Protein AF-0000000070192521 (afdb_homodimer)

InterPro domains:
  IPR001345 Phosphoglycerate/bisphosphoglycerate mutase, active site [PS00175] (20-29)
  IPR005952 Phosphoglycerate mutase 1 [PTHR11931] (14-232)
  IPR005952 Phosphoglycerate mutase 1 [TIGR01258] (17-239)
  IPR013078 Histidine phosphatase superfamily, clade-1 [PF00300] (18-141)
  IPR013078 Histidine phosphatase superfamily, clade-1 [SM00855] (17-199)
  IPR013078 Histidine phosphatase superfamily, clade-1 [cd07067] (17-239)
  IPR029033 Histidine phosphatase superfamily [G3DSA:3.40.50.1240] (15-238)
  IPR029033 Histidine phosphatase superfamily [SSF53254] (16-231)

Sequence (480 aa):
MADISDQCPVATHPRYTLVLVRHGESEYNRENRVTGWADADLTDRGAEQARCVGQILKKNGLMFDLAFTSFLKRAIKTLYWIQDELDLHWIPVHKHWRVNERHQGAYEGNEMNSTNKHKKEAWTFEYCPPELEESDDRWRRLVDDPKYKMLSPSVLPKAESSKMALERFLHYWHSNIVPEIKAGKKVIIVAHSNTMKNFHKFLRKLKEQDVSDLRKIEQGKPLLYELDHNFDTIGWRYLEMADISDQCPVATHPRYTLVLVRHGESEYNRENRVTGWADADLTDRGAEQARCVGQILKKNGLMFDLAFTSFLKRAIKTLYWIQDELDLHWIPVHKHWRVNERHQGAYEGNEMNSTNKHKKEAWTFEYCPPELEESDDRWRRLVDDPKYKMLSPSVLPKAESSKMALERFLHYWHSNIVPEIKAGKKVIIVAHSNTMKNFHKFLRKLKEQDVSDLRKIEQGKPLLYELDHNFDTIGWRYLE

Solvent-accessible surface area (backbone atoms only — not comparable to full-atom values): 25212 Å² total; per-residue (Å²): 134,80,78,77,71,76,74,70,76,76,79,77,65,66,66,40,60,40,37,43,31,36,29,28,45,26,49,35,60,76,68,42,28,33,44,39,68,56,71,44,46,57,34,72,68,8,47,50,27,17,34,50,31,12,46,35,38,45,74,67,69,59,74,66,56,36,36,40,27,16,51,38,49,23,20,43,52,22,46,50,37,21,24,58,59,57,71,45,72,53,44,54,60,48,60,36,68,50,44,38,40,39,33,37,25,60,48,41,66,37,45,58,78,66,50,67,72,71,50,74,55,69,74,36,55,76,33,54,47,58,56,48,47,81,84,32,68,70,43,49,51,53,68,66,29,76,90,45,57,85,50,55,72,86,72,54,74,42,36,30,14,55,49,55,37,41,50,46,27,48,50,45,39,61,72,57,47,47,57,44,45,75,71,67,42,32,43,38,38,27,27,31,49,67,42,47,44,53,46,49,33,57,47,62,67,50,54,88,80,50,77,50,96,59,86,63,62,47,62,46,44,36,33,41,36,27,17,35,94,83,58,44,59,78,40,72,44,74,58,114,132,81,80,75,71,77,72,69,75,76,79,79,65,64,65,40,62,43,35,43,31,37,27,26,45,25,49,35,60,76,67,44,27,33,45,39,69,56,70,44,46,56,34,73,67,10,47,50,29,17,34,48,31,13,45,35,39,45,74,68,68,58,74,66,56,35,36,37,27,17,51,38,48,23,20,44,54,20,46,49,37,22,23,57,59,57,71,45,72,53,44,53,59,49,59,35,70,50,44,38,39,38,33,36,24,61,48,41,65,35,46,58,78,66,48,68,69,72,49,76,56,70,74,36,56,75,32,52,48,58,58,46,46,81,85,33,66,70,44,48,51,53,68,67,30,77,90,45,58,87,50,53,74,87,70,56,75,41,36,29,15,53,51,55,38,42,51,47,28,48,51,45,40,62,72,58,48,47,58,44,43,75,71,67,42,34,43,36,37,27,28,32,49,67,42,46,43,52,45,50,34,58,48,63,67,47,54,87,83,60,52,77,87,63,84,64,62,48,62,46,45,36,33,42,34,26,17,35,93,85,60,41,59,78,44,71,44,75,59,114

Secondary structure (DSSP, 8-state):
---------------EEEEEEE---BHHHHTTB--TT--PPBPHHHHHHHHHHHHHHHHTT---SEEEE-SSHHHHHHHHHHHHHHT-TTS-EEE-GGGSPPP-GGGTTSBTTTS-TT-GGGGSSS--PPPPPTT-HHHHHHHH-GGGTTS-TTTS-S---HHHHHHHHHHHIIIIIHHHHHTT--EEEEE-HHHHHHHHHHHHT--TTS--S-SSPPTT--EEEEE-TT--EEEEEE--/---------------EEEEEEE---BHHHHTTB--TT--PPBPHHHHHHHHHHHHHHHHTT---SEEEE-SSHHHHHHHHHHHHHHT-TTS-EEE-GGGSPPP-GGGTTSBTTTS-TT-GGGGSSS--PPPPPTT-HHHHHHHH-GGGTTS-TTTS-S---HHHHHHHHHHHIIIIIHHHHHTT--EEEEE-HHHHHHHHHHHHT--TT--SS-SSPPTT--EEEEE-TT--EEEEEE--

pLDDT: mean 89.25, std 16.74, range [21.59, 98.94]

Structure (mmCIF, N/CA/C/O backbone):
data_AF-0000000070192521-model_v1
#
loop_
_entity.id
_entity.type
_entity.pdbx_description
1 polymer 'Phosphoglycerate mutase'
#
loop_
_atom_site.group_PDB
_atom_site.id
_atom_site.type_symbol
_atom_site.label_atom_id
_atom_site.label_alt_id
_atom_site.label_comp_id
_atom_site.label_asym_id
_atom_site.label_entity_id
_atom_site.label_seq_id
_atom_site.pdbx_PDB_ins_code
_atom_site.Cartn_x
_atom_site.Cartn_y
_atom_site.Cartn_z
_atom_site.occupancy
_atom_site.B_iso_or_equiv
_atom_site.auth_seq_id
_atom_site.auth_comp_id
_atom_site.auth_asym_id
_atom_site.auth_atom_id
_atom_site.pdbx_PDB_model_num
ATOM 1 N N . MET A 1 1 ? -54.844 36.125 5.219 1 21.59 1 MET A N 1
ATOM 2 C CA . MET A 1 1 ? -53.75 35.719 6.09 1 21.59 1 MET A CA 1
ATOM 3 C C . MET A 1 1 ? -53.125 34.406 5.598 1 21.59 1 MET A C 1
ATOM 5 O O . MET A 1 1 ? -53.719 33.344 5.703 1 21.59 1 MET A O 1
ATOM 9 N N . ALA A 1 2 ? -52.469 34.438 4.422 1 29.83 2 ALA A N 1
ATOM 10 C CA . ALA A 1 2 ? -51.938 33.312 3.633 1 29.83 2 ALA A CA 1
ATOM 11 C C . ALA A 1 2 ? -51 32.469 4.457 1 29.83 2 ALA A C 1
ATOM 13 O O . ALA A 1 2 ? -50.188 33 5.238 1 29.83 2 ALA A O 1
ATOM 14 N N . ASP A 1 3 ? -51.375 31.219 4.875 1 29.11 3 ASP A N 1
ATOM 15 C CA . ASP A 1 3 ? -50.656 30.172 5.617 1 29.11 3 ASP A CA 1
ATOM 16 C C . ASP A 1 3 ? -49.25 29.969 5.059 1 29.11 3 ASP A C 1
ATOM 18 O O . ASP A 1 3 ? -49.094 29.625 3.885 1 29.11 3 ASP A O 1
ATOM 22 N N . ILE A 1 4 ? -48.281 30.797 5.348 1 32.78 4 ILE A N 1
ATOM 23 C CA . ILE A 1 4 ? -46.875 30.672 4.922 1 32.78 4 ILE A CA 1
ATOM 24 C C . ILE A 1 4 ? -46.344 29.297 5.316 1 32.78 4 ILE A C 1
ATOM 26 O O . ILE A 1 4 ? -46.125 29.031 6.5 1 32.78 4 ILE A O 1
ATOM 30 N N . SER A 1 5 ? -46.969 28.219 4.832 1 33.22 5 SER A N 1
ATOM 31 C CA . SER A 1 5 ? -46.438 26.875 5.008 1 33.22 5 SER A CA 1
ATOM 32 C C . SER A 1 5 ? -44.938 26.875 4.93 1 33.22 5 SER A C 1
ATOM 34 O O . SER A 1 5 ? -44.344 27.391 3.971 1 33.22 5 SER A O 1
ATOM 36 N N . ASP A 1 6 ? -44.25 27.062 6.023 1 31.72 6 ASP A N 1
ATOM 37 C CA . ASP A 1 6 ? -42.812 26.984 6.281 1 31.72 6 ASP A CA 1
ATOM 38 C C . ASP A 1 6 ? -42.188 25.844 5.484 1 31.72 6 ASP A C 1
ATOM 40 O O . ASP A 1 6 ? -42.594 24.688 5.629 1 31.72 6 ASP A O 1
ATOM 44 N N . GLN A 1 7 ? -41.906 26 4.176 1 32.41 7 GLN A N 1
ATOM 45 C CA . GLN A 1 7 ? -41.188 25.094 3.293 1 32.41 7 GLN A CA 1
ATOM 46 C C . GLN A 1 7 ? -40 24.438 4.02 1 32.41 7 GLN A C 1
ATOM 48 O O . GLN A 1 7 ? -39.188 25.125 4.609 1 32.41 7 GLN A O 1
ATOM 53 N N . CYS A 1 8 ? -40.219 23.281 4.715 1 35.5 8 CYS A N 1
ATOM 54 C CA . CYS A 1 8 ? -39.125 22.531 5.32 1 35.5 8 CYS A CA 1
ATOM 55 C C . CYS A 1 8 ? -37.844 22.609 4.469 1 35.5 8 CYS A C 1
ATOM 57 O O . CYS A 1 8 ? -37.906 22.438 3.25 1 35.5 8 CYS A O 1
ATOM 59 N N . PRO A 1 9 ? -36.75 23.219 4.973 1 38.75 9 PRO A N 1
ATOM 60 C CA . PRO A 1 9 ? -35.562 23.219 4.133 1 38.75 9 PRO A CA 1
ATOM 61 C C . PRO A 1 9 ? -35.344 21.875 3.42 1 38.75 9 PRO A C 1
ATOM 63 O O . PRO A 1 9 ? -35.75 20.828 3.918 1 38.75 9 PRO A O 1
ATOM 66 N N . VAL A 1 10 ? -35.312 21.703 2.123 1 39.81 10 VAL A N 1
ATOM 67 C CA . VAL A 1 10 ? -34.969 20.531 1.324 1 39.81 10 VAL A CA 1
ATOM 68 C C . VAL A 1 10 ? -33.969 19.672 2.08 1 39.81 10 VAL A C 1
ATOM 70 O O . VAL A 1 10 ? -32.938 20.156 2.529 1 39.81 10 VAL A O 1
ATOM 73 N N . ALA A 1 11 ? -34.25 18.75 2.873 1 44.97 11 ALA A N 1
ATOM 74 C CA . ALA A 1 11 ? -33.375 17.75 3.479 1 44.97 11 ALA A CA 1
ATOM 75 C C . ALA A 1 11 ? -32.219 17.391 2.547 1 44.97 11 ALA A C 1
ATOM 77 O O . ALA A 1 11 ? -32.438 16.734 1.519 1 44.97 11 ALA A O 1
ATOM 78 N N . THR A 1 12 ? -31.172 18.25 2.27 1 58.78 12 THR A N 1
ATOM 79 C CA . THR A 1 12 ? -30.125 18 1.296 1 58.78 12 THR A CA 1
ATOM 80 C C . THR A 1 12 ? -29.438 16.656 1.585 1 58.78 12 THR A C 1
ATOM 82 O O . THR A 1 12 ? -28.922 16.453 2.684 1 58.78 12 THR A O 1
ATOM 85 N N . HIS A 1 13 ? -29.812 15.57 1.148 1 79.12 13 HIS A N 1
ATOM 86 C CA . HIS A 1 13 ? -29.219 14.234 1.208 1 79.12 13 HIS A CA 1
ATOM 87 C C . HIS A 1 13 ? -27.75 14.273 0.802 1 79.12 13 HIS A C 1
ATOM 89 O O . HIS A 1 13 ? -27.391 14.914 -0.188 1 79.12 13 HIS A O 1
ATOM 95 N N . PRO A 1 14 ? -26.891 13.734 1.766 1 87.31 14 PRO A N 1
ATOM 96 C CA . PRO A 1 14 ? -25.469 13.719 1.41 1 87.31 14 PRO A CA 1
ATOM 97 C C . PRO A 1 14 ? -25.203 13.016 0.077 1 87.31 14 PRO A C 1
ATOM 99 O O . PRO A 1 14 ? -25.812 11.977 -0.21 1 87.31 14 PRO A O 1
ATOM 102 N N . ARG A 1 15 ? -24.5 13.688 -0.7 1 89.62 15 ARG A N 1
ATOM 103 C CA . ARG A 1 15 ? -24.109 13.109 -1.982 1 89.62 15 ARG A CA 1
ATOM 104 C C . ARG A 1 15 ? -22.844 12.273 -1.844 1 89.62 15 ARG A C 1
ATOM 106 O O . ARG A 1 15 ? -22.703 11.234 -2.492 1 89.62 15 ARG A O 1
ATOM 113 N N . TYR A 1 16 ? -21.938 12.789 -1.056 1 95.69 16 TYR A N 1
ATOM 114 C CA . TYR A 1 16 ? -20.656 12.125 -0.887 1 95.69 16 TYR A CA 1
ATOM 115 C C . TYR A 1 16 ? -20.328 11.945 0.59 1 95.69 16 TYR A C 1
ATOM 117 O O . TYR A 1 16 ? -20.812 12.695 1.438 1 95.69 16 TYR A O 1
ATOM 125 N N . THR A 1 17 ? -19.562 10.914 0.848 1 95.75 17 THR A N 1
ATOM 126 C CA . THR A 1 17 ? -19 10.711 2.18 1 95.75 17 THR A CA 1
ATOM 127 C C . THR A 1 17 ? -17.469 10.656 2.125 1 95.75 17 THR A C 1
ATOM 129 O O . THR A 1 17 ? -16.891 10.188 1.143 1 95.75 17 THR A O 1
ATOM 132 N N . LEU A 1 18 ? -16.859 11.156 3.164 1 97.75 18 LEU A N 1
ATOM 133 C CA . LEU A 1 18 ? -15.406 11.195 3.307 1 97.75 18 LEU A CA 1
ATOM 134 C C . LEU A 1 18 ? -14.992 10.875 4.738 1 97.75 18 LEU A C 1
ATOM 136 O O . LEU A 1 18 ? -15.586 11.375 5.691 1 97.75 18 LEU A O 1
ATOM 140 N N . VAL A 1 19 ? -14.008 10.008 4.84 1 98.44 19 VAL A N 1
ATOM 141 C CA . VAL A 1 19 ? -13.477 9.711 6.168 1 98.44 19 VAL A CA 1
ATOM 142 C C . VAL A 1 19 ? -12.055 10.25 6.289 1 98.44 19 VAL A C 1
ATOM 144 O O . VAL A 1 19 ? -11.219 10 5.418 1 98.44 19 VAL A O 1
ATOM 147 N N . LEU A 1 20 ? -11.805 11.008 7.359 1 97.94 20 LEU A N 1
ATOM 148 C CA . LEU A 1 20 ? -10.484 11.523 7.699 1 97.94 20 LEU A CA 1
ATOM 149 C C . LEU A 1 20 ? -9.969 10.883 8.984 1 97.94 20 LEU A C 1
ATOM 151 O O . LEU A 1 20 ? -10.703 10.781 9.969 1 97.94 20 LEU A O 1
ATOM 155 N N . VAL A 1 21 ? -8.695 10.477 8.922 1 98.38 21 VAL A N 1
ATOM 156 C CA . VAL A 1 21 ? -8.078 9.875 10.094 1 98.38 21 VAL A CA 1
ATOM 157 C C . VAL A 1 21 ? -6.695 10.477 10.32 1 98.38 21 VAL A C 1
ATOM 159 O O . VAL A 1 21 ? -5.891 10.562 9.391 1 98.38 21 VAL A O 1
ATOM 162 N N . ARG A 1 22 ? -6.453 10.945 11.531 1 97.94 22 ARG A N 1
ATOM 163 C CA . ARG A 1 22 ? -5.086 11.266 11.93 1 97.94 22 ARG A CA 1
ATOM 164 C C . ARG A 1 22 ? -4.301 10 12.25 1 97.94 22 ARG A C 1
ATOM 166 O O . ARG A 1 22 ? -4.828 9.07 12.867 1 97.94 22 ARG A O 1
ATOM 173 N N . HIS A 1 23 ? -3.041 9.992 11.875 1 98.75 23 HIS A N 1
ATOM 174 C CA . HIS A 1 23 ? -2.223 8.82 12.172 1 98.75 23 HIS A CA 1
ATOM 175 C C . HIS A 1 23 ? -2.197 8.531 13.664 1 98.75 23 HIS A C 1
ATOM 177 O O . HIS A 1 23 ? -2.445 9.422 14.477 1 98.75 23 HIS A O 1
ATOM 183 N N . GLY A 1 24 ? -1.876 7.293 14.031 1 98.56 24 GLY A N 1
ATOM 184 C CA . GLY A 1 24 ? -1.703 6.926 15.43 1 98.56 24 GLY A CA 1
ATOM 185 C C . GLY A 1 24 ? -0.458 7.527 16.047 1 98.56 24 GLY A C 1
ATOM 186 O O . GLY A 1 24 ? 0.305 8.227 15.383 1 98.56 24 GLY A O 1
ATOM 187 N N . GLU A 1 25 ? -0.245 7.188 17.297 1 98.44 25 GLU A N 1
ATOM 188 C CA . GLU A 1 25 ? 0.905 7.707 18.031 1 98.44 25 GLU A CA 1
ATOM 189 C C . GLU A 1 25 ? 2.215 7.316 17.359 1 98.44 25 GLU A C 1
ATOM 191 O O . GLU A 1 25 ? 2.424 6.148 17.031 1 98.44 25 GLU A O 1
ATOM 196 N N . SER A 1 26 ? 3.029 8.336 17.125 1 98.25 26 SER A N 1
ATOM 197 C CA . SER A 1 26 ? 4.367 8.109 16.594 1 98.25 26 SER A CA 1
ATOM 198 C C . SER A 1 26 ? 5.418 8.156 17.703 1 98.25 26 SER A C 1
ATOM 200 O O . SER A 1 26 ? 5.121 8.555 18.828 1 98.25 26 SER A O 1
ATOM 202 N N . GLU A 1 27 ? 6.602 7.77 17.359 1 98.19 27 GLU A N 1
ATOM 203 C CA . GLU A 1 27 ? 7.73 7.852 18.281 1 98.19 27 GLU A CA 1
ATOM 204 C C . GLU A 1 27 ? 7.957 9.281 18.75 1 98.19 27 GLU A C 1
ATOM 206 O O . GLU A 1 27 ? 8.195 9.523 19.938 1 98.19 27 GLU A O 1
ATOM 211 N N . TYR A 1 28 ? 7.848 10.234 17.844 1 96.62 28 TYR A N 1
ATOM 212 C CA . TYR A 1 28 ? 8.062 11.633 18.203 1 96.62 28 TYR A CA 1
ATOM 213 C C . TYR A 1 28 ? 6.926 12.148 19.078 1 96.62 28 TYR A C 1
ATOM 215 O O . TYR A 1 28 ? 7.141 12.992 19.953 1 96.62 28 TYR A O 1
ATOM 223 N N . ASN A 1 29 ? 5.699 11.664 18.812 1 95.19 29 ASN A N 1
ATOM 224 C CA . ASN A 1 29 ? 4.625 11.977 19.75 1 95.19 29 ASN A CA 1
ATOM 225 C C . ASN A 1 29 ? 4.977 11.539 21.172 1 95.19 29 ASN A C 1
ATOM 227 O O . ASN A 1 29 ? 4.832 12.32 22.109 1 95.19 29 ASN A O 1
ATOM 231 N N . ARG A 1 30 ? 5.387 10.32 21.297 1 96.12 30 ARG A N 1
ATOM 232 C CA . ARG A 1 30 ? 5.707 9.742 22.594 1 96.12 30 ARG A CA 1
ATOM 233 C C . ARG A 1 30 ? 6.836 10.516 23.281 1 96.12 30 ARG A C 1
ATOM 235 O O . ARG A 1 30 ? 6.816 10.695 24.5 1 96.12 30 ARG A O 1
ATOM 242 N N . GLU A 1 31 ? 7.727 11.008 22.5 1 96.5 31 GLU A N 1
ATOM 243 C CA . GLU A 1 31 ? 8.891 11.719 23.031 1 96.5 31 GLU A CA 1
ATOM 244 C C . GLU A 1 31 ? 8.602 13.211 23.188 1 96.5 31 GLU A C 1
ATOM 246 O O . GLU A 1 31 ? 9.469 13.977 23.609 1 96.5 31 GLU A O 1
ATOM 251 N N . ASN A 1 32 ? 7.453 13.648 22.797 1 94.44 32 ASN A N 1
ATOM 252 C CA . ASN A 1 32 ? 7.043 15.047 22.875 1 94.44 32 ASN A CA 1
ATOM 253 C C . ASN A 1 32 ? 7.977 15.945 22.062 1 94.44 32 ASN A C 1
ATOM 255 O O . ASN A 1 32 ? 8.461 16.953 22.578 1 94.44 32 ASN A O 1
ATOM 259 N N . ARG A 1 33 ? 8.172 15.5 20.875 1 95.19 33 ARG A N 1
ATOM 260 C CA . ARG A 1 33 ? 9.031 16.25 19.969 1 95.19 33 ARG A CA 1
ATOM 261 C C . ARG A 1 33 ? 8.234 16.812 18.781 1 95.19 33 ARG A C 1
ATOM 263 O O . ARG A 1 33 ? 7.301 16.172 18.312 1 95.19 33 ARG A O 1
ATOM 270 N N . VAL A 1 34 ? 8.648 17.953 18.359 1 94 34 VAL A N 1
ATOM 271 C CA . VAL A 1 34 ? 8.102 18.5 17.125 1 94 34 VAL A CA 1
ATOM 272 C C . VAL A 1 34 ? 8.492 17.625 15.945 1 94 34 VAL A C 1
ATOM 274 O O . VAL A 1 34 ? 9.68 17.391 15.703 1 94 34 VAL A O 1
ATOM 277 N N . THR A 1 35 ? 7.547 17.188 15.195 1 95.19 35 THR A N 1
ATOM 278 C CA . THR A 1 35 ? 7.836 16.188 14.18 1 95.19 35 THR A CA 1
ATOM 279 C C . THR A 1 35 ? 7.883 16.812 12.789 1 95.19 35 THR A C 1
ATOM 281 O O . THR A 1 35 ? 8.961 16.953 12.211 1 95.19 35 THR A O 1
ATOM 284 N N . GLY A 1 36 ? 6.711 17.234 12.219 1 96.12 36 GLY A N 1
ATOM 285 C CA . GLY A 1 36 ? 6.66 17.766 10.859 1 96.12 36 GLY A CA 1
ATOM 286 C C . GLY A 1 36 ? 6.941 16.703 9.805 1 96.12 36 GLY A C 1
ATOM 287 O O . GLY A 1 36 ? 6.273 15.672 9.758 1 96.12 36 GLY A O 1
ATOM 288 N N . TRP A 1 37 ? 8.008 16.922 9 1 97.38 37 TRP A N 1
ATOM 289 C CA . TRP A 1 37 ? 8.328 16.016 7.898 1 97.38 37 TRP A CA 1
ATOM 290 C C . TRP A 1 37 ? 9.297 14.922 8.359 1 97.38 37 TRP A C 1
ATOM 292 O O . TRP A 1 37 ? 9.617 14.008 7.598 1 97.38 37 TRP A O 1
ATOM 302 N N . ALA A 1 38 ? 9.781 15.062 9.641 1 96.44 38 ALA A N 1
ATOM 303 C CA . ALA A 1 38 ? 10.555 13.93 10.164 1 96.44 38 ALA A CA 1
ATOM 304 C C . ALA A 1 38 ? 9.773 12.625 10.039 1 96.44 38 ALA A C 1
ATOM 306 O O . ALA A 1 38 ? 8.578 12.578 10.336 1 96.44 38 ALA A O 1
ATOM 307 N N . ASP A 1 39 ? 10.453 11.578 9.648 1 97.44 39 ASP A N 1
ATOM 308 C CA . ASP A 1 39 ? 9.75 10.336 9.336 1 97.44 39 ASP A CA 1
ATOM 309 C C . ASP A 1 39 ? 9.766 9.375 10.516 1 97.44 39 ASP A C 1
ATOM 311 O O . ASP A 1 39 ? 10.242 8.242 10.398 1 97.44 39 ASP A O 1
ATOM 315 N N . ALA A 1 40 ? 9.195 9.883 11.57 1 97.69 40 ALA A N 1
ATOM 316 C CA . ALA A 1 40 ? 9.086 9.078 12.789 1 97.69 40 ALA A CA 1
ATOM 317 C C . ALA A 1 40 ? 8.172 7.879 12.578 1 97.69 40 ALA A C 1
ATOM 319 O O . ALA A 1 40 ? 7.141 7.988 11.906 1 97.69 40 ALA A O 1
ATOM 320 N N . ASP A 1 41 ? 8.492 6.789 13.227 1 98.31 41 ASP A N 1
ATOM 321 C CA . ASP A 1 41 ? 7.738 5.547 13.078 1 98.31 41 ASP A CA 1
ATOM 322 C C . ASP A 1 41 ? 6.527 5.527 14.016 1 98.31 41 ASP A C 1
ATOM 324 O O . ASP A 1 41 ? 6.449 6.32 14.953 1 98.31 41 ASP A O 1
ATOM 328 N N . LEU A 1 42 ? 5.621 4.668 13.664 1 98.19 42 LEU A N 1
ATOM 329 C CA . LEU A 1 42 ? 4.484 4.383 14.531 1 98.19 42 LEU A CA 1
ATOM 330 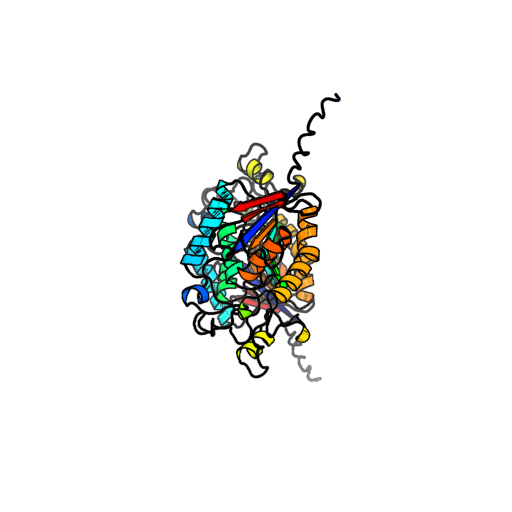C C . LEU A 1 42 ? 4.918 3.574 15.75 1 98.19 42 LEU A C 1
ATOM 332 O O . LEU A 1 42 ? 5.723 2.648 15.633 1 98.19 42 LEU A O 1
ATOM 336 N N . THR A 1 43 ? 4.371 3.924 16.969 1 98.25 43 THR A N 1
ATOM 337 C CA . THR A 1 43 ? 4.605 3.104 18.141 1 98.25 43 THR A CA 1
ATOM 338 C C . THR A 1 43 ? 3.627 1.933 18.188 1 98.25 43 THR A C 1
ATOM 340 O O . THR A 1 43 ? 2.697 1.861 17.391 1 98.25 43 THR A O 1
ATOM 343 N N . ASP A 1 44 ? 3.857 1.018 19.156 1 98 44 ASP A N 1
ATOM 344 C CA . ASP A 1 44 ? 2.904 -0.069 19.375 1 98 44 ASP A CA 1
ATOM 345 C C . ASP A 1 44 ? 1.526 0.472 19.75 1 98 44 ASP A C 1
ATOM 347 O O . ASP A 1 44 ? 0.506 -0.037 19.281 1 98 44 ASP A O 1
ATOM 351 N N . ARG A 1 45 ? 1.558 1.437 20.578 1 98.19 45 ARG A N 1
ATOM 352 C CA . ARG A 1 45 ? 0.294 2.074 20.938 1 98.19 45 ARG A CA 1
ATOM 353 C C . ARG A 1 45 ? -0.375 2.684 19.703 1 98.19 45 ARG A C 1
ATOM 355 O O . ARG A 1 45 ? -1.597 2.609 19.562 1 98.19 45 ARG A O 1
ATOM 362 N N . GLY A 1 46 ? 0.416 3.332 18.859 1 98.62 46 GLY A N 1
ATOM 363 C CA . GLY A 1 46 ? -0.114 3.869 17.609 1 98.62 46 GLY A CA 1
ATOM 364 C C . GLY A 1 46 ? -0.754 2.814 16.734 1 98.62 46 GLY A C 1
ATOM 365 O O . GLY A 1 46 ? -1.801 3.057 16.125 1 98.62 46 GLY A O 1
ATOM 366 N N . ALA A 1 47 ? -0.134 1.665 16.672 1 98.56 47 ALA A N 1
ATOM 367 C CA . ALA A 1 47 ? -0.692 0.559 15.898 1 98.56 47 ALA A CA 1
ATOM 368 C C . ALA A 1 47 ? -2.023 0.097 16.484 1 98.56 47 ALA A C 1
ATOM 370 O O . ALA A 1 47 ? -2.967 -0.192 15.742 1 98.56 47 ALA A O 1
ATOM 371 N N . GLU A 1 48 ? -2.061 0.048 17.766 1 98.56 48 GLU A N 1
ATOM 372 C CA . GLU A 1 48 ? -3.303 -0.335 18.422 1 98.56 48 GLU A CA 1
ATOM 373 C C . GLU A 1 48 ? -4.402 0.689 18.172 1 98.56 48 GLU A C 1
ATOM 375 O O . GLU A 1 48 ? -5.559 0.323 17.938 1 98.56 48 GLU A O 1
ATOM 380 N N . GLN A 1 49 ? -4.062 1.937 18.219 1 98.56 49 GLN A N 1
ATOM 381 C CA . GLN A 1 49 ? -5.02 2.988 17.891 1 98.56 49 GLN A CA 1
ATOM 382 C C . GLN A 1 49 ? -5.555 2.822 16.469 1 98.56 49 GLN A C 1
ATOM 384 O O . GLN A 1 49 ? -6.754 2.982 16.234 1 98.56 49 GLN A O 1
ATOM 389 N N . ALA A 1 50 ? -4.684 2.504 15.562 1 98.81 50 ALA A N 1
ATOM 390 C CA . ALA A 1 50 ? -5.082 2.295 14.172 1 98.81 50 ALA A CA 1
ATOM 391 C C . ALA A 1 50 ? -6.043 1.115 14.047 1 98.81 50 ALA A C 1
ATOM 393 O O . ALA A 1 50 ? -7.031 1.187 13.32 1 98.81 50 ALA A O 1
ATOM 394 N N . ARG A 1 51 ? -5.742 0.034 14.773 1 98.69 51 ARG A N 1
ATOM 395 C CA . ARG A 1 51 ? -6.637 -1.119 14.773 1 98.69 51 ARG A CA 1
ATOM 396 C C . ARG A 1 51 ? -8.016 -0.744 15.32 1 98.69 51 ARG A C 1
ATOM 398 O O . ARG A 1 51 ? -9.039 -1.154 14.766 1 98.69 51 ARG A O 1
ATOM 405 N N . CYS A 1 52 ? -7.988 0.02 16.359 1 98.56 52 CYS A N 1
ATOM 406 C CA . CYS A 1 52 ? -9.242 0.484 16.938 1 98.56 52 CYS A CA 1
ATOM 407 C C . CYS A 1 52 ? -10.047 1.295 15.922 1 98.56 52 CYS A C 1
ATOM 409 O O . CYS A 1 52 ? -11.258 1.113 15.789 1 98.56 52 CYS A O 1
ATOM 411 N N . VAL A 1 53 ? -9.391 2.152 15.203 1 98.75 53 VAL A N 1
ATOM 412 C CA . VAL A 1 53 ? -10.055 2.936 14.164 1 98.75 53 VAL A CA 1
ATOM 413 C C . VAL A 1 53 ? -10.68 2.002 13.133 1 98.75 53 VAL A C 1
ATOM 415 O O . VAL A 1 53 ? -11.836 2.188 12.742 1 98.75 53 VAL A O 1
ATOM 418 N N . GLY A 1 54 ? -9.914 1.017 12.719 1 98.75 54 GLY A N 1
ATOM 419 C CA . GLY A 1 54 ? -10.453 0.039 11.789 1 98.75 54 GLY A CA 1
ATOM 420 C C . GLY A 1 54 ? -11.711 -0.643 12.305 1 98.75 54 GLY A C 1
ATOM 421 O O . GLY A 1 54 ? -12.672 -0.825 11.562 1 98.75 54 GLY A O 1
ATOM 422 N N . GLN A 1 55 ? -11.695 -0.963 13.531 1 98.62 55 GLN A N 1
ATOM 423 C CA . GLN A 1 55 ? -12.844 -1.617 14.164 1 98.62 55 GLN A CA 1
ATOM 424 C C . GLN A 1 55 ? -14.047 -0.683 14.219 1 98.62 55 GLN A C 1
ATOM 426 O O . GLN A 1 55 ? -15.18 -1.11 13.984 1 98.62 55 GLN A O 1
ATOM 431 N N . ILE A 1 56 ? -13.773 0.559 14.523 1 98.62 56 ILE A N 1
ATOM 432 C CA . ILE A 1 56 ? -14.844 1.553 14.555 1 98.62 56 ILE A CA 1
ATOM 433 C C . ILE A 1 56 ? -15.469 1.68 13.164 1 98.62 56 ILE A C 1
ATOM 435 O O . ILE A 1 56 ? -16.703 1.686 13.031 1 98.62 56 ILE A O 1
ATOM 439 N N . LEU A 1 57 ? -14.648 1.759 12.188 1 98.75 57 LEU A N 1
ATOM 440 C CA . LEU A 1 57 ? -15.148 1.88 10.828 1 98.75 57 LEU A CA 1
ATOM 441 C C . LEU A 1 57 ? -15.945 0.645 10.422 1 98.75 57 LEU A C 1
ATOM 443 O O . LEU A 1 57 ? -17.016 0.76 9.812 1 98.75 57 LEU A O 1
ATOM 447 N N . LYS A 1 58 ? -15.422 -0.5 10.781 1 98.31 58 LYS A N 1
ATOM 448 C CA . LYS A 1 58 ? -16.094 -1.761 10.5 1 98.31 58 LYS A CA 1
ATOM 449 C C . LYS A 1 58 ? -17.469 -1.814 11.172 1 98.31 58 LYS A C 1
ATOM 451 O O . LYS A 1 58 ? -18.469 -2.172 10.539 1 98.31 58 LYS A O 1
ATOM 456 N N . LYS A 1 59 ? -17.516 -1.441 12.414 1 98.06 59 LYS A N 1
ATOM 457 C CA . LYS A 1 59 ? -18.75 -1.444 13.195 1 98.06 59 LYS A CA 1
ATOM 458 C C . LYS A 1 59 ? -19.797 -0.521 12.57 1 98.06 59 LYS A C 1
ATOM 460 O O . LYS A 1 59 ? -21 -0.799 12.641 1 98.06 59 LYS A O 1
ATOM 465 N N . ASN A 1 60 ? -19.344 0.503 11.938 1 97.75 60 ASN A N 1
ATOM 466 C CA . ASN A 1 60 ? -20.25 1.476 11.336 1 97.75 60 ASN A CA 1
ATOM 467 C C . ASN A 1 60 ? -20.547 1.138 9.883 1 97.75 60 ASN A C 1
ATOM 469 O O . ASN A 1 60 ? -21.125 1.949 9.156 1 97.75 60 ASN A O 1
ATOM 473 N N . GLY A 1 61 ? -20.047 0.02 9.422 1 97.06 61 GLY A N 1
ATOM 474 C CA . GLY A 1 61 ? -20.391 -0.498 8.102 1 97.06 61 GLY A CA 1
ATOM 475 C C . GLY A 1 61 ? -19.719 0.254 6.973 1 97.06 61 GLY A C 1
ATOM 476 O O . GLY A 1 61 ? -20.219 0.28 5.848 1 97.06 61 GLY A O 1
ATOM 477 N N . LEU A 1 62 ? -18.609 0.873 7.258 1 97.25 62 LEU A N 1
ATOM 478 C CA . LEU A 1 62 ? -17.938 1.661 6.234 1 97.25 62 LEU A CA 1
ATOM 479 C C . LEU A 1 62 ? -16.969 0.794 5.438 1 97.25 62 LEU A C 1
ATOM 481 O O . LEU A 1 62 ? -16.281 -0.057 6 1 97.25 62 LEU A O 1
ATOM 485 N N . MET A 1 63 ? -17 0.993 4.145 1 96.06 63 MET A N 1
ATOM 486 C CA . MET A 1 63 ? -16.062 0.402 3.191 1 96.06 63 MET A CA 1
ATOM 487 C C . MET A 1 63 ? -15.453 1.473 2.293 1 96.06 63 MET A C 1
ATOM 489 O O . MET A 1 63 ? -15.977 2.582 2.197 1 96.06 63 MET A O 1
ATOM 493 N N . PHE A 1 64 ? -14.352 1.083 1.692 1 98.31 64 PHE A N 1
ATOM 494 C CA . PHE A 1 64 ? -13.641 2.064 0.879 1 98.31 64 PHE A CA 1
ATOM 495 C C . PHE A 1 64 ? -13.148 1.438 -0.419 1 98.31 64 PHE A C 1
ATOM 497 O O . PHE A 1 64 ? -12.828 0.248 -0.456 1 98.31 64 PHE A O 1
ATOM 504 N N . ASP A 1 65 ? -13.094 2.293 -1.425 1 97.5 65 ASP A N 1
ATOM 505 C CA . ASP A 1 65 ? -12.602 1.882 -2.734 1 97.5 65 ASP A CA 1
ATOM 506 C C . ASP A 1 65 ? -11.172 2.375 -2.961 1 97.5 65 ASP A C 1
ATOM 508 O O . ASP A 1 65 ? -10.469 1.863 -3.83 1 97.5 65 ASP A O 1
ATOM 512 N N . LEU A 1 66 ? -10.828 3.365 -2.193 1 98.38 66 LEU A N 1
ATOM 513 C CA . LEU A 1 66 ? -9.578 4.086 -2.436 1 98.38 66 LEU A CA 1
ATOM 514 C C . LEU A 1 66 ? -9.102 4.777 -1.166 1 98.38 66 LEU A C 1
ATOM 516 O O . LEU A 1 66 ? -9.906 5.32 -0.406 1 98.38 66 LEU A O 1
ATOM 520 N N . ALA A 1 67 ? -7.773 4.711 -0.987 1 98.88 67 ALA A N 1
ATOM 521 C CA . ALA A 1 67 ? -7.195 5.391 0.167 1 98.88 67 ALA A CA 1
ATOM 522 C C . ALA A 1 67 ? -6.094 6.355 -0.263 1 98.88 67 ALA A C 1
ATOM 524 O O . ALA A 1 67 ? -5.375 6.098 -1.231 1 98.88 67 ALA A O 1
ATOM 525 N N . PHE A 1 68 ? -5.992 7.457 0.443 1 98.88 68 PHE A N 1
ATOM 526 C CA . PHE A 1 68 ? -4.918 8.43 0.279 1 98.88 68 PHE A CA 1
ATOM 527 C C . PHE A 1 68 ? -4.156 8.617 1.585 1 98.88 68 PHE A C 1
ATOM 529 O O . PHE A 1 68 ? -4.75 8.625 2.664 1 98.88 68 PHE A O 1
ATOM 536 N N . THR A 1 69 ? -2.889 8.75 1.455 1 98.88 69 THR 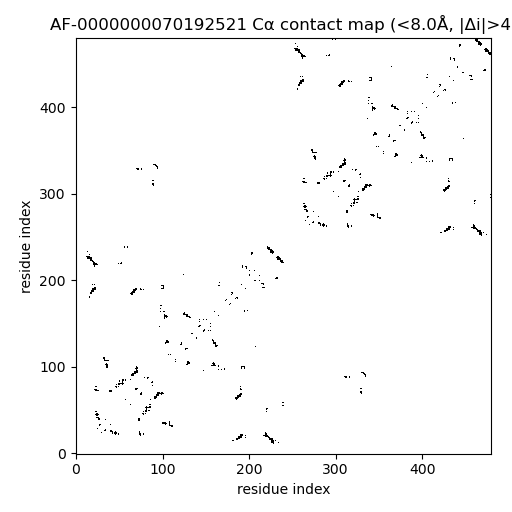A N 1
ATOM 537 C CA . THR A 1 69 ? -2.062 9.023 2.625 1 98.88 69 THR A CA 1
ATOM 538 C C . THR A 1 69 ? -0.79 9.766 2.227 1 98.88 69 THR A C 1
ATOM 540 O O . THR A 1 69 ? -0.64 10.18 1.073 1 98.88 69 THR A O 1
ATOM 543 N N . SER A 1 70 ? 0.05 10.094 3.201 1 98.75 70 SER A N 1
ATOM 544 C CA . SER A 1 70 ? 1.267 10.867 2.969 1 98.75 70 SER A CA 1
ATOM 545 C C . SER A 1 70 ? 2.455 9.953 2.689 1 98.75 70 SER A C 1
ATOM 547 O O . SER A 1 70 ? 2.305 8.734 2.623 1 98.75 70 SER A O 1
ATOM 549 N N . PHE A 1 71 ? 3.633 10.531 2.484 1 98.38 71 PHE A N 1
ATOM 550 C CA . PHE A 1 71 ? 4.867 9.773 2.309 1 98.38 71 PHE A CA 1
ATOM 551 C C . PHE A 1 71 ? 5.426 9.328 3.656 1 98.38 71 PHE A C 1
ATOM 553 O O . PHE A 1 71 ? 6.395 8.57 3.711 1 9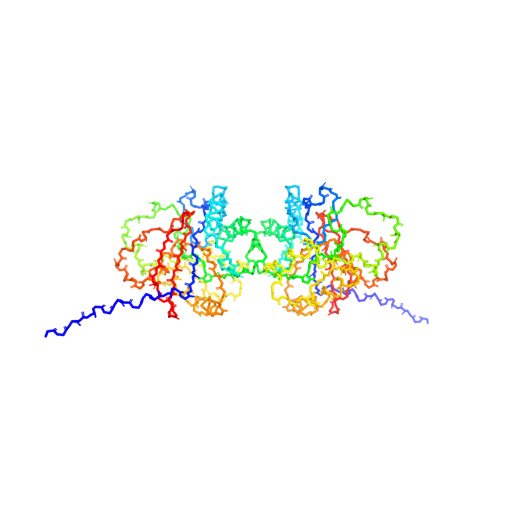8.38 71 PHE A O 1
ATOM 560 N N . LEU A 1 72 ? 4.84 9.758 4.703 1 98.5 72 LEU A N 1
ATOM 561 C CA . LEU A 1 72 ? 5.426 9.523 6.02 1 98.5 72 LEU A CA 1
ATOM 562 C C . LEU A 1 72 ? 4.93 8.211 6.609 1 98.5 72 LEU A C 1
ATOM 564 O O . LEU A 1 72 ? 3.727 7.938 6.609 1 98.5 72 LEU A O 1
ATOM 568 N N . LYS A 1 73 ? 5.805 7.426 7.133 1 98 73 LYS A N 1
ATOM 569 C CA . LYS A 1 73 ? 5.527 6.031 7.473 1 98 73 LYS A CA 1
ATOM 570 C C . LYS A 1 73 ? 4.477 5.934 8.578 1 98 73 LYS A C 1
ATOM 572 O O . LYS A 1 73 ? 3.691 4.984 8.609 1 98 73 LYS A O 1
ATOM 577 N N . ARG A 1 74 ? 4.434 6.93 9.484 1 98.62 74 ARG A N 1
ATOM 578 C CA . ARG A 1 74 ? 3.449 6.844 10.555 1 98.62 74 ARG A CA 1
ATOM 579 C C . ARG A 1 74 ? 2.029 6.844 10 1 98.62 74 ARG A C 1
ATOM 581 O O . ARG A 1 74 ? 1.157 6.133 10.508 1 98.62 74 ARG A O 1
ATOM 588 N N . ALA A 1 75 ? 1.787 7.586 8.992 1 98.81 75 ALA A N 1
ATOM 589 C CA . ALA A 1 75 ? 0.468 7.621 8.367 1 98.81 75 ALA A CA 1
ATOM 590 C C . ALA A 1 75 ? 0.23 6.379 7.516 1 98.81 75 ALA A C 1
ATOM 592 O O . ALA A 1 75 ? -0.858 5.797 7.543 1 98.81 75 ALA A O 1
ATOM 593 N N . ILE A 1 76 ? 1.241 5.93 6.77 1 98.88 76 ILE A N 1
ATOM 594 C CA . ILE A 1 76 ? 1.129 4.762 5.906 1 98.88 76 ILE A CA 1
ATOM 595 C C . ILE A 1 76 ? 0.84 3.521 6.75 1 98.88 76 ILE A C 1
ATOM 597 O O . ILE A 1 76 ? -0.057 2.738 6.426 1 98.88 76 ILE A O 1
ATOM 601 N N . LYS A 1 77 ? 1.576 3.383 7.793 1 98.88 77 LYS A N 1
ATOM 602 C CA . LYS A 1 77 ? 1.418 2.211 8.648 1 98.88 77 LYS A CA 1
ATOM 603 C C . LYS A 1 77 ? 0.084 2.248 9.391 1 98.88 77 LYS A C 1
ATOM 605 O O . LYS A 1 77 ? -0.525 1.205 9.633 1 98.88 77 LYS A O 1
ATOM 610 N N . THR A 1 78 ? -0.348 3.438 9.727 1 98.94 78 THR A N 1
ATOM 611 C CA . THR A 1 78 ? -1.688 3.566 10.289 1 98.94 78 THR A CA 1
ATOM 612 C C . THR A 1 78 ? -2.736 3.039 9.312 1 98.94 78 THR A C 1
ATOM 614 O O . THR A 1 78 ? -3.611 2.258 9.695 1 98.94 78 THR A O 1
ATOM 617 N N . LEU A 1 79 ? -2.648 3.463 8.109 1 98.94 79 LEU A N 1
ATOM 618 C CA . LEU A 1 79 ? -3.586 3.012 7.082 1 98.94 79 LEU A CA 1
ATOM 619 C C . LEU A 1 79 ? -3.543 1.495 6.938 1 98.94 79 LEU A C 1
ATOM 621 O O . LEU A 1 79 ? -4.582 0.852 6.781 1 98.94 79 LEU A O 1
ATOM 625 N N . TYR A 1 80 ? -2.359 0.963 7.012 1 98.88 80 TYR A N 1
ATOM 626 C CA . TYR A 1 80 ? -2.209 -0.483 6.887 1 98.88 80 TYR A CA 1
ATOM 627 C C . TYR A 1 80 ? -3.041 -1.21 7.934 1 98.88 80 TYR A C 1
ATOM 629 O O . TYR A 1 80 ? -3.777 -2.146 7.613 1 98.88 80 TYR A O 1
ATOM 637 N N . TRP A 1 81 ? -2.928 -0.845 9.133 1 98.81 81 TRP A N 1
ATOM 638 C CA . TRP A 1 81 ? -3.631 -1.522 10.219 1 98.81 81 TRP A CA 1
ATOM 639 C C . TRP A 1 81 ? -5.137 -1.31 10.109 1 98.81 81 TRP A C 1
ATOM 641 O O . TRP A 1 81 ? -5.922 -2.193 10.461 1 98.81 81 TRP A O 1
ATOM 651 N N . ILE A 1 82 ? -5.516 -0.129 9.664 1 98.94 82 ILE A N 1
ATOM 652 C CA . ILE A 1 82 ? -6.934 0.113 9.414 1 98.94 82 ILE A CA 1
ATOM 653 C C . ILE A 1 82 ? -7.438 -0.852 8.336 1 98.94 82 ILE A C 1
ATOM 655 O O . ILE A 1 82 ? -8.477 -1.497 8.516 1 98.94 82 ILE A O 1
ATOM 659 N N . GLN A 1 83 ? -6.699 -0.955 7.27 1 98.81 83 GLN A N 1
ATOM 660 C CA . GLN A 1 83 ? -7.062 -1.851 6.176 1 98.81 83 GLN A CA 1
ATOM 661 C C . GLN A 1 83 ? -7.137 -3.299 6.652 1 98.81 83 GLN A C 1
ATOM 663 O O . GLN A 1 83 ? -7.977 -4.07 6.184 1 98.81 83 GLN A O 1
ATOM 668 N N . ASP A 1 84 ? -6.254 -3.611 7.52 1 98.56 84 ASP A N 1
ATOM 669 C CA . ASP A 1 84 ? -6.227 -4.973 8.039 1 98.56 84 ASP A CA 1
ATOM 670 C C . ASP A 1 84 ? -7.535 -5.316 8.75 1 98.56 84 ASP A C 1
ATOM 672 O O . ASP A 1 84 ? -8.117 -6.375 8.516 1 98.56 84 ASP A O 1
ATOM 676 N N . GLU A 1 85 ? -7.988 -4.434 9.57 1 98.5 85 GLU A N 1
ATOM 677 C CA . GLU A 1 85 ? -9.227 -4.645 10.305 1 98.5 85 GLU A CA 1
ATOM 678 C C . GLU A 1 85 ? -10.43 -4.672 9.367 1 98.5 85 GLU A C 1
ATOM 680 O O . GLU A 1 85 ? -11.406 -5.379 9.617 1 98.5 85 GLU A O 1
ATOM 685 N N . LEU A 1 86 ? -10.344 -3.969 8.281 1 98.44 86 LEU A N 1
ATOM 686 C CA . LEU A 1 86 ? -11.461 -3.842 7.352 1 98.44 86 LEU A CA 1
ATOM 687 C C . LEU A 1 86 ? -11.391 -4.91 6.266 1 98.44 86 LEU A C 1
ATOM 689 O O . LEU A 1 86 ? -12.32 -5.055 5.469 1 98.44 86 LEU A O 1
ATOM 693 N N . ASP A 1 87 ? -10.305 -5.637 6.195 1 97.69 87 ASP A N 1
ATOM 694 C CA . ASP A 1 87 ? -10.039 -6.602 5.133 1 97.69 87 ASP A CA 1
ATOM 695 C C . ASP A 1 87 ? -10.047 -5.926 3.764 1 97.69 87 ASP A C 1
ATOM 697 O O . ASP A 1 87 ? -10.703 -6.402 2.836 1 97.69 87 ASP A O 1
ATOM 701 N N . LEU A 1 88 ? -9.281 -4.785 3.684 1 98.19 88 LEU A N 1
ATOM 702 C CA . LEU A 1 88 ? -9.273 -3.975 2.471 1 98.19 88 LEU A CA 1
ATOM 703 C C . LEU A 1 88 ? -7.852 -3.717 1.992 1 98.19 88 LEU A C 1
ATOM 705 O O . LEU A 1 88 ? -7.578 -2.684 1.376 1 98.19 88 LEU A O 1
ATOM 709 N N . HIS A 1 89 ? -6.969 -4.66 2.27 1 98.44 89 HIS A N 1
ATOM 710 C CA . HIS A 1 89 ? -5.59 -4.473 1.836 1 98.44 89 HIS A CA 1
ATOM 711 C C . HIS A 1 89 ? -5.504 -4.328 0.32 1 98.44 89 HIS A C 1
ATOM 713 O O . HIS A 1 89 ? -4.598 -3.668 -0.194 1 98.44 89 HIS A O 1
ATOM 719 N N . TRP A 1 90 ? -6.457 -4.793 -0.347 1 97.94 90 TRP A N 1
ATOM 720 C CA . TRP A 1 90 ? -6.371 -4.918 -1.799 1 97.94 90 TRP A CA 1
ATOM 721 C C . TRP A 1 90 ? -6.668 -3.584 -2.479 1 97.94 90 TRP A C 1
ATOM 723 O O . TRP A 1 90 ? -6.305 -3.377 -3.639 1 97.94 90 TRP A O 1
ATOM 733 N N . ILE A 1 91 ? -7.258 -2.633 -1.84 1 98.31 91 ILE A N 1
ATOM 734 C CA . ILE A 1 91 ? -7.648 -1.407 -2.523 1 98.31 91 ILE A CA 1
ATOM 735 C C . ILE A 1 91 ? -6.41 -0.574 -2.846 1 98.31 91 ILE A C 1
ATOM 737 O O . ILE A 1 91 ? -5.406 -0.648 -2.137 1 98.31 91 ILE A O 1
ATOM 741 N N . PRO A 1 92 ? -6.512 0.226 -3.891 1 98.06 92 PRO A N 1
ATOM 742 C CA . PRO A 1 92 ? -5.387 1.109 -4.203 1 98.06 92 PRO A CA 1
ATOM 743 C C . PRO A 1 92 ? -5.129 2.146 -3.113 1 98.06 92 PRO A C 1
ATOM 745 O O . PRO A 1 92 ? -6.078 2.66 -2.51 1 98.06 92 PRO A O 1
ATOM 748 N N . VAL A 1 93 ? -3.848 2.359 -2.875 1 98.69 93 VAL A N 1
ATOM 749 C CA . VAL A 1 93 ? -3.391 3.398 -1.957 1 98.69 93 VAL A CA 1
ATOM 750 C C . VAL A 1 93 ? -2.51 4.398 -2.703 1 98.69 93 VAL A C 1
ATOM 752 O O . VAL A 1 93 ? -1.496 4.02 -3.295 1 98.69 93 VAL A O 1
ATOM 755 N N . HIS A 1 94 ? -2.951 5.633 -2.666 1 98.62 94 HIS A N 1
ATOM 756 C CA . HIS A 1 94 ? -2.145 6.699 -3.248 1 98.62 94 HIS A CA 1
ATOM 757 C C . HIS A 1 94 ? -1.409 7.484 -2.17 1 98.62 94 HIS A C 1
ATOM 759 O O . HIS A 1 94 ? -2.035 8.039 -1.264 1 98.62 94 HIS A O 1
ATOM 765 N N . LYS A 1 95 ? -0.131 7.465 -2.303 1 98.5 95 LYS A N 1
ATOM 766 C CA . LYS A 1 95 ? 0.728 8.227 -1.401 1 98.5 95 LYS A CA 1
ATOM 767 C C . LYS A 1 95 ? 1.314 9.453 -2.102 1 98.5 95 LYS A C 1
ATOM 769 O O . LYS A 1 95 ? 1.709 9.375 -3.266 1 98.5 95 LYS A O 1
ATOM 774 N N . HIS A 1 96 ? 1.355 10.555 -1.366 1 98.25 96 HIS A N 1
ATOM 775 C CA . HIS A 1 96 ? 1.857 11.773 -1.999 1 98.25 96 HIS A CA 1
ATOM 776 C C . HIS A 1 96 ? 2.42 12.742 -0.963 1 98.25 96 HIS A C 1
ATOM 778 O O . HIS A 1 96 ? 1.883 12.859 0.141 1 98.25 96 HIS A O 1
ATOM 784 N N . TRP A 1 97 ? 3.416 13.508 -1.355 1 97.56 97 TRP A N 1
ATOM 785 C CA . TRP A 1 97 ? 4.105 14.414 -0.442 1 97.56 97 TRP A CA 1
ATOM 786 C C . TRP A 1 97 ? 3.215 15.594 -0.067 1 97.56 97 TRP A C 1
ATOM 788 O O . TRP A 1 97 ? 3.365 16.172 1.011 1 97.56 97 TRP A O 1
ATOM 798 N N . ARG A 1 98 ? 2.244 15.914 -0.898 1 98 98 ARG A N 1
ATOM 799 C CA . ARG A 1 98 ? 1.366 17.047 -0.627 1 98 98 ARG A CA 1
ATOM 800 C C . ARG A 1 98 ? 0.396 16.734 0.506 1 98 98 ARG A C 1
ATOM 802 O O . ARG A 1 98 ? -0.266 17.625 1.032 1 98 98 ARG A O 1
ATOM 809 N N . VAL A 1 99 ? 0.373 15.469 0.957 1 98.56 99 VAL A N 1
ATOM 810 C CA . VAL A 1 99 ? -0.465 15.047 2.074 1 98.56 99 VAL A CA 1
ATOM 811 C C . VAL A 1 99 ? 0.366 15 3.354 1 98.56 99 VAL A C 1
ATOM 813 O O . VAL A 1 99 ? -0.16 14.719 4.434 1 98.56 99 VAL A O 1
ATOM 816 N N . ASN A 1 100 ? 1.672 15.312 3.285 1 98.5 100 ASN A N 1
ATOM 817 C CA . ASN A 1 100 ? 2.543 15.344 4.457 1 98.5 100 ASN A CA 1
ATOM 818 C C . ASN A 1 100 ? 2.076 16.375 5.48 1 98.5 100 ASN A C 1
ATOM 820 O O . ASN A 1 100 ? 1.321 17.281 5.148 1 98.5 100 ASN A O 1
ATOM 824 N N . GLU A 1 101 ? 2.564 16.172 6.66 1 97.94 101 GLU A N 1
ATOM 825 C CA . GLU A 1 101 ? 2.375 17.156 7.723 1 97.94 101 GLU A CA 1
ATOM 826 C C . GLU A 1 101 ? 3.061 18.484 7.383 1 97.94 101 GLU A C 1
ATOM 828 O O . GLU A 1 101 ? 3.932 18.531 6.512 1 97.94 101 GLU A O 1
ATOM 833 N N . ARG A 1 102 ? 2.588 19.516 8.109 1 97 102 ARG A N 1
ATOM 834 C CA . ARG A 1 102 ? 3.277 20.797 8.023 1 97 102 ARG A CA 1
ATOM 835 C C . ARG A 1 102 ? 4.766 20.641 8.32 1 97 102 ARG A C 1
ATOM 837 O O . ARG A 1 102 ? 5.145 19.969 9.289 1 97 102 ARG A O 1
ATOM 844 N N . HIS A 1 103 ? 5.582 21.25 7.418 1 97.19 103 HIS A N 1
ATOM 845 C CA . HIS A 1 103 ? 7.016 21.25 7.688 1 97.19 103 HIS A CA 1
ATOM 846 C C . HIS A 1 103 ? 7.367 22.219 8.805 1 97.19 103 HIS A C 1
ATOM 848 O O . HIS A 1 103 ? 7.141 23.422 8.68 1 97.19 103 HIS A O 1
ATOM 854 N N . GLN A 1 104 ? 8.031 21.828 9.844 1 95.44 104 GLN A N 1
ATOM 855 C CA . GLN A 1 104 ? 8.195 22.609 11.07 1 95.44 104 GLN A CA 1
ATOM 856 C C . GLN A 1 104 ? 9.539 23.328 11.094 1 95.44 104 GLN A C 1
ATOM 858 O O . GLN A 1 104 ? 9.945 23.875 12.117 1 95.44 104 GLN A O 1
ATOM 863 N N . GLY A 1 105 ? 10.211 23.234 9.945 1 95.62 105 GLY A N 1
ATOM 864 C CA . GLY A 1 105 ? 11.469 23.953 9.828 1 95.62 105 GLY A CA 1
ATOM 865 C C . GLY A 1 105 ? 12.445 23.641 10.945 1 95.62 105 GLY A C 1
ATOM 866 O O . GLY A 1 105 ? 12.633 22.469 11.305 1 95.62 105 GLY A O 1
ATOM 867 N N . ALA A 1 106 ? 13.023 24.672 11.469 1 94.62 106 ALA A N 1
ATOM 868 C CA . ALA A 1 106 ? 14.094 24.516 12.453 1 94.62 106 ALA A CA 1
ATOM 869 C C . ALA A 1 106 ? 13.547 24.031 13.781 1 94.62 106 ALA A C 1
ATOM 871 O O . ALA A 1 106 ? 14.312 23.625 14.664 1 94.62 106 ALA A O 1
ATOM 872 N N . TYR A 1 107 ? 12.234 23.969 13.922 1 93.12 107 TYR A N 1
ATOM 873 C CA . TYR A 1 107 ? 11.648 23.484 15.164 1 93.12 107 TYR A CA 1
ATOM 874 C C . TYR A 1 107 ? 11.672 21.953 15.211 1 93.12 107 TYR A C 1
ATOM 876 O O . TYR A 1 107 ? 11.508 21.359 16.281 1 93.12 107 TYR A O 1
ATOM 884 N N . GLU A 1 108 ? 11.797 21.328 14.094 1 94.69 108 GLU A N 1
ATOM 885 C CA . GLU A 1 108 ? 11.711 19.875 14.023 1 94.69 108 GLU A CA 1
ATOM 886 C C . GLU A 1 108 ? 12.695 19.219 14.992 1 94.69 108 GLU A C 1
ATOM 888 O O . GLU A 1 108 ? 13.883 19.562 14.992 1 94.69 108 GLU A O 1
ATOM 893 N N . GLY A 1 109 ? 12.195 18.344 15.812 1 93.94 109 GLY A N 1
ATOM 894 C CA . GLY A 1 109 ? 13.039 17.594 16.734 1 93.94 109 GLY A CA 1
ATOM 895 C C . GLY A 1 109 ? 13.109 18.219 18.109 1 93.94 109 GLY A C 1
ATOM 896 O O . GLY A 1 109 ? 13.492 17.547 19.078 1 93.94 109 GLY A O 1
ATOM 897 N N . ASN A 1 110 ? 12.789 19.516 18.172 1 91.31 110 ASN A N 1
ATOM 898 C CA . ASN A 1 110 ? 12.789 20.172 19.469 1 91.31 110 ASN A CA 1
ATOM 899 C C . ASN A 1 110 ? 11.688 19.641 20.375 1 91.31 110 ASN A C 1
ATOM 901 O O . ASN A 1 110 ? 10.727 19.031 19.891 1 91.31 110 ASN A O 1
ATOM 905 N N . GLU A 1 111 ? 11.969 19.891 21.641 1 90.56 111 GLU A N 1
ATOM 906 C CA . GLU A 1 111 ? 10.891 19.594 22.578 1 90.56 111 GLU A CA 1
ATOM 907 C C . GLU A 1 111 ? 9.68 20.5 22.328 1 90.56 111 GLU A C 1
ATOM 909 O O . GLU A 1 111 ? 9.836 21.703 22.141 1 90.56 111 GLU A O 1
ATOM 914 N N . MET A 1 112 ? 8.609 19.969 22.391 1 81.38 112 MET A N 1
ATOM 915 C CA . MET A 1 112 ? 7.383 20.703 22.094 1 81.38 112 MET A CA 1
ATOM 916 C C . MET A 1 112 ? 7.219 21.891 23.031 1 81.38 112 MET A C 1
ATOM 918 O O . MET A 1 112 ? 6.801 22.984 22.609 1 81.38 112 MET A O 1
ATOM 922 N N . ASN A 1 113 ? 7.629 21.672 24.281 1 73.12 113 ASN A N 1
ATOM 923 C CA . ASN A 1 113 ? 7.457 22.719 25.281 1 73.12 113 ASN A CA 1
ATOM 924 C C . ASN A 1 113 ? 8.633 23.703 25.281 1 73.12 113 ASN A C 1
ATOM 926 O O . ASN A 1 113 ? 8.586 24.734 25.953 1 73.12 113 ASN A O 1
ATOM 930 N N . SER A 1 114 ? 9.781 23.281 24.75 1 63 114 SER A N 1
ATOM 931 C CA . SER A 1 114 ? 10.945 24.156 24.75 1 63 114 SER A CA 1
ATOM 932 C C . SER A 1 114 ? 10.75 25.328 23.781 1 63 114 SER A C 1
ATOM 934 O O . SER A 1 114 ? 11.516 26.297 23.797 1 63 114 SER A O 1
ATOM 936 N N . THR A 1 115 ? 10.156 24.922 22.734 1 53.34 115 THR A N 1
ATOM 937 C CA . THR A 1 115 ? 9.938 26 21.766 1 53.34 115 THR A CA 1
ATOM 938 C C . THR A 1 115 ? 9.141 27.125 22.406 1 53.34 115 THR A C 1
ATOM 940 O O . THR A 1 115 ? 8.125 26.891 23.062 1 53.34 115 THR A O 1
ATOM 943 N N . ASN A 1 116 ? 9.82 28.031 23.016 1 48.66 116 ASN A N 1
ATOM 944 C CA . ASN A 1 116 ? 9.242 29.203 23.656 1 48.66 116 ASN A CA 1
ATOM 945 C C . ASN A 1 116 ? 7.781 29.391 23.266 1 48.66 116 ASN A C 1
ATOM 947 O O . ASN A 1 116 ? 7.484 29.672 22.094 1 48.66 116 ASN A O 1
ATOM 951 N N . LYS A 1 117 ? 6.902 28.516 23.812 1 47.75 117 LYS A N 1
ATOM 952 C CA . LYS A 1 117 ? 5.473 28.781 23.906 1 47.75 117 LYS A CA 1
ATOM 953 C C . LYS A 1 117 ? 5.195 30.281 23.797 1 47.75 117 LYS A C 1
ATOM 955 O O . LYS A 1 117 ? 4.047 30.719 23.922 1 47.75 117 LYS A O 1
ATOM 960 N N . HIS A 1 118 ? 6.16 30.859 24.172 1 45.06 118 HIS A N 1
ATOM 961 C CA . HIS A 1 118 ? 5.863 32.281 24.281 1 45.06 118 HIS A CA 1
ATOM 962 C C . HIS A 1 118 ? 5.121 32.781 23.047 1 45.06 118 HIS A C 1
ATOM 964 O O . HIS A 1 118 ? 4.449 33.812 23.094 1 45.06 118 HIS A O 1
ATOM 970 N N . LYS A 1 119 ? 5.449 32.375 21.719 1 51.41 119 LYS A N 1
ATOM 971 C CA . LYS A 1 119 ? 4.898 33.375 20.828 1 51.41 119 LYS A CA 1
ATOM 972 C C . LYS A 1 119 ? 3.539 32.938 20.281 1 51.41 119 LYS A C 1
ATOM 974 O O . LYS A 1 119 ? 3.443 31.969 19.547 1 51.41 119 LYS A O 1
ATOM 979 N N . LYS A 1 120 ? 2.553 33.062 21.156 1 53.94 120 LYS A N 1
ATOM 980 C CA . LYS A 1 120 ? 1.161 33.125 20.719 1 53.94 120 LYS A CA 1
ATOM 981 C C . LYS A 1 120 ? 1.06 33.094 19.188 1 53.94 120 LYS A C 1
ATOM 983 O O . LYS A 1 120 ? 0.138 32.5 18.641 1 53.94 120 LYS A O 1
ATOM 988 N N . GLU A 1 121 ? 2.141 33.594 18.688 1 56.81 121 GLU A N 1
ATOM 989 C CA . GLU A 1 121 ? 2.115 33.844 17.25 1 56.81 121 GLU A CA 1
ATOM 990 C C . GLU A 1 121 ? 2.381 32.531 16.484 1 56.81 121 GLU A C 1
ATOM 992 O O . GLU A 1 121 ? 1.901 32.375 15.359 1 56.81 121 GLU A O 1
ATOM 997 N N . ALA A 1 122 ? 3.055 31.531 17.188 1 58.31 122 ALA A N 1
ATOM 998 C CA . ALA A 1 122 ? 3.539 30.344 16.484 1 58.31 122 ALA A CA 1
ATOM 999 C C . ALA A 1 122 ? 2.385 29.422 16.094 1 58.31 122 ALA A C 1
ATOM 1001 O O . ALA A 1 122 ? 2.535 28.562 15.234 1 58.31 122 ALA A O 1
ATOM 1002 N N . TRP A 1 123 ? 1.287 29.828 16.609 1 62.97 123 TRP A N 1
ATOM 1003 C CA . TRP A 1 123 ? 0.187 28.906 16.375 1 62.97 123 TRP A CA 1
ATOM 1004 C C . TRP A 1 123 ? -0.837 29.516 15.414 1 62.97 123 TRP A C 1
ATOM 1006 O O . TRP A 1 123 ? -1.89 28.922 15.172 1 62.97 123 TRP A O 1
ATOM 1016 N N . THR A 1 124 ? -0.347 30.625 14.914 1 78.56 124 THR A N 1
ATOM 1017 C CA . THR A 1 124 ? -1.298 31.234 13.992 1 78.56 124 THR A CA 1
ATOM 1018 C C . THR A 1 124 ? -1.231 30.562 12.625 1 78.56 124 THR A C 1
ATOM 1020 O O . THR A 1 124 ? -0.251 29.875 12.312 1 78.56 124 THR A O 1
ATOM 1023 N N . PHE A 1 125 ? -2.232 30.766 11.914 1 88.31 125 PHE A N 1
ATOM 1024 C CA . PHE A 1 125 ? -2.428 30.141 10.602 1 88.31 125 PHE A CA 1
ATOM 1025 C C . PHE A 1 125 ? -1.346 30.594 9.625 1 88.31 125 PHE A C 1
ATOM 1027 O O . PHE A 1 125 ? -0.892 29.812 8.789 1 88.31 125 PHE A O 1
ATOM 1034 N N . GLU A 1 126 ? -0.801 31.766 9.82 1 90.25 126 GLU A N 1
ATOM 1035 C CA . GLU A 1 126 ? 0.133 32.344 8.859 1 90.25 126 GLU A CA 1
ATOM 1036 C C . GLU A 1 126 ? 1.573 32.219 9.344 1 90.25 126 GLU A C 1
ATOM 1038 O O . GLU A 1 126 ? 2.514 32.438 8.586 1 90.25 126 GLU A O 1
ATOM 1043 N N . TYR A 1 127 ? 1.736 31.844 10.516 1 90.06 127 TYR A N 1
ATOM 1044 C CA . TYR A 1 127 ? 3.078 31.812 11.094 1 90.06 127 TYR A CA 1
ATOM 1045 C C . TYR A 1 127 ? 3.895 30.672 10.484 1 90.06 127 TYR A C 1
ATOM 1047 O O . TYR A 1 127 ? 3.432 29.531 10.422 1 90.06 127 TYR A O 1
ATOM 1055 N N . CYS A 1 128 ? 5.039 31.062 10.117 1 93.25 128 CYS A N 1
ATOM 1056 C CA . CYS A 1 128 ? 6.008 30.078 9.625 1 93.25 128 CYS A CA 1
ATOM 1057 C C . CYS A 1 128 ? 7.18 29.938 10.586 1 93.25 128 CYS A C 1
ATOM 1059 O O . CYS A 1 128 ? 7.773 30.938 11 1 93.25 128 CYS A O 1
ATOM 1061 N N . PRO A 1 129 ? 7.523 28.797 10.914 1 93.19 129 PRO A N 1
ATOM 1062 C CA . PRO A 1 129 ? 8.727 28.609 11.734 1 93.19 129 PRO A CA 1
ATOM 1063 C C . PRO A 1 129 ? 10 29.031 11.008 1 93.19 129 PRO A C 1
ATOM 1065 O O . PRO A 1 129 ? 9.984 29.234 9.797 1 93.19 129 PRO A O 1
ATOM 1068 N N . PRO A 1 130 ? 11.031 29.25 11.836 1 94.06 130 PRO A N 1
ATOM 1069 C CA . PRO A 1 130 ? 12.297 29.531 11.164 1 94.06 130 PRO A CA 1
ATOM 1070 C C . PRO A 1 130 ? 12.688 28.438 10.172 1 94.06 130 PRO A C 1
ATOM 1072 O O . PRO A 1 130 ? 12.531 27.25 10.461 1 94.06 130 PRO A O 1
ATOM 1075 N N . GLU A 1 131 ? 13.195 28.844 9.031 1 96.06 131 GLU A N 1
ATOM 1076 C CA . GLU A 1 131 ? 13.562 27.922 7.953 1 96.06 131 GLU A CA 1
ATOM 1077 C C . GLU A 1 131 ? 14.82 27.125 8.312 1 96.06 131 GLU A C 1
ATOM 1079 O O . GLU A 1 131 ? 15.688 27.625 9.023 1 96.06 131 GLU A O 1
ATOM 1084 N N . LEU A 1 132 ? 14.906 25.969 7.758 1 96.06 132 LEU A N 1
ATOM 1085 C CA . LEU A 1 132 ? 16.156 25.219 7.824 1 96.06 132 LEU A CA 1
ATOM 1086 C C . LEU A 1 132 ? 17.234 25.875 6.965 1 96.06 132 LEU A C 1
ATOM 1088 O O . LEU A 1 132 ? 16.969 26.25 5.824 1 96.06 132 LEU A O 1
ATOM 1092 N N . GLU A 1 133 ? 18.375 26 7.562 1 96 133 GLU A N 1
ATOM 1093 C CA . GLU A 1 133 ? 19.516 26.453 6.781 1 96 133 GLU A CA 1
ATOM 1094 C C . GLU A 1 133 ? 20.031 25.344 5.863 1 96 133 GLU A C 1
ATOM 1096 O O . GLU A 1 133 ? 19.875 24.156 6.164 1 96 133 GLU A O 1
ATOM 1101 N N . GLU A 1 134 ? 20.688 25.703 4.844 1 93.62 134 GLU A N 1
ATOM 1102 C CA . GLU A 1 134 ? 21.234 24.734 3.891 1 93.62 134 GLU A CA 1
ATOM 1103 C C . GLU A 1 134 ? 22.266 23.828 4.547 1 93.62 134 GLU A C 1
ATOM 1105 O O . GLU A 1 134 ? 22.453 22.688 4.137 1 93.62 134 GLU A O 1
ATOM 1110 N N . SER A 1 135 ? 22.938 24.406 5.582 1 95.31 135 SER A N 1
ATOM 1111 C CA . SER A 1 135 ? 23.984 23.656 6.262 1 95.31 135 SER A CA 1
ATOM 1112 C C . SER A 1 135 ? 23.406 22.719 7.32 1 95.31 135 SER A C 1
ATOM 1114 O O . SER A 1 135 ? 24.125 21.891 7.891 1 95.31 135 SER A O 1
ATOM 1116 N N . ASP A 1 136 ? 22.141 22.891 7.496 1 95.81 136 ASP A N 1
ATOM 1117 C CA . ASP A 1 136 ? 21.469 22.062 8.492 1 95.81 136 ASP A CA 1
ATOM 1118 C C . ASP A 1 136 ? 21.391 20.609 8.039 1 95.81 136 ASP A C 1
ATOM 1120 O O . ASP A 1 136 ? 21.016 20.328 6.895 1 95.81 136 ASP A O 1
ATOM 1124 N N . ASP A 1 137 ? 21.781 19.703 8.977 1 95.31 137 ASP A N 1
ATOM 1125 C CA . ASP A 1 137 ? 21.781 18.281 8.656 1 95.31 137 ASP A CA 1
ATOM 1126 C C . ASP A 1 137 ? 20.375 17.828 8.25 1 95.31 137 ASP A C 1
ATOM 1128 O O . ASP A 1 137 ? 20.234 16.969 7.371 1 95.31 137 ASP A O 1
ATOM 1132 N N . ARG A 1 138 ? 19.391 18.375 8.844 1 94.94 138 ARG A N 1
ATOM 1133 C CA . ARG A 1 138 ? 18.016 18 8.523 1 94.94 138 ARG A CA 1
ATOM 1134 C C . ARG A 1 138 ? 17.672 18.406 7.09 1 94.94 138 ARG A C 1
ATOM 1136 O O . ARG A 1 138 ? 16.969 17.672 6.395 1 94.94 138 ARG A O 1
ATOM 1143 N N . TRP A 1 139 ? 18.156 19.406 6.652 1 94.75 139 TRP A N 1
ATOM 1144 C CA . TRP A 1 139 ? 17.938 19.844 5.277 1 94.75 139 TRP A CA 1
ATOM 1145 C C . TRP A 1 139 ? 18.656 18.938 4.293 1 94.75 139 TRP A C 1
ATOM 1147 O O . TRP A 1 139 ? 18.062 18.484 3.309 1 94.75 139 TRP A O 1
ATOM 1157 N N . ARG A 1 140 ? 19.875 18.625 4.586 1 93.62 140 ARG A N 1
ATOM 1158 C CA . ARG A 1 140 ? 20.656 17.766 3.707 1 93.62 140 ARG A CA 1
ATOM 1159 C C . ARG A 1 140 ? 20.016 16.391 3.57 1 93.62 140 ARG A C 1
ATOM 1161 O O . ARG A 1 140 ? 19.938 15.844 2.469 1 93.62 140 ARG A O 1
ATOM 1168 N N . ARG A 1 141 ? 19.516 15.906 4.625 1 93.44 141 ARG A N 1
ATOM 1169 C CA . ARG A 1 141 ? 18.844 14.609 4.613 1 93.44 141 ARG A CA 1
ATOM 1170 C C . ARG A 1 141 ? 17.578 14.648 3.762 1 93.44 141 ARG A C 1
ATOM 1172 O O . ARG A 1 141 ? 17.281 13.695 3.047 1 93.44 141 ARG A O 1
ATOM 1179 N N . LEU A 1 142 ? 16.906 15.711 3.877 1 93.75 142 LEU A N 1
ATOM 1180 C CA . LEU A 1 142 ? 15.664 15.875 3.115 1 93.75 142 LEU A CA 1
ATOM 1181 C C . LEU A 1 142 ? 15.953 15.922 1.619 1 93.75 142 LEU A C 1
ATOM 1183 O O . LEU A 1 142 ? 15.289 15.258 0.829 1 93.75 142 LEU A O 1
ATOM 1187 N N . VAL A 1 143 ? 16.922 16.672 1.25 1 92.69 143 VAL A N 1
ATOM 1188 C CA . VAL A 1 143 ? 17.281 16.875 -0.149 1 92.69 143 VAL A CA 1
ATOM 1189 C C . VAL A 1 143 ? 17.75 15.547 -0.75 1 92.69 143 VAL A C 1
ATOM 1191 O O . VAL A 1 143 ? 17.469 15.258 -1.917 1 92.69 143 VAL A O 1
ATOM 1194 N N . ASP A 1 144 ? 18.375 14.758 0.046 1 92.5 144 ASP A N 1
ATOM 1195 C CA . ASP A 1 144 ? 18.953 13.508 -0.446 1 92.5 144 ASP A CA 1
ATOM 1196 C C . ASP A 1 144 ? 17.953 12.359 -0.311 1 92.5 144 ASP A C 1
ATOM 1198 O O . ASP A 1 144 ? 18.219 11.242 -0.762 1 92.5 144 ASP A O 1
ATOM 1202 N N . ASP A 1 145 ? 16.891 12.602 0.267 1 95 145 ASP A N 1
ATOM 1203 C CA . ASP A 1 145 ? 15.906 11.547 0.489 1 95 145 ASP A CA 1
ATOM 1204 C C . ASP A 1 145 ? 15.266 11.109 -0.827 1 95 145 ASP A C 1
ATOM 1206 O O . ASP A 1 145 ? 14.672 11.922 -1.537 1 95 145 ASP A O 1
ATOM 1210 N N . PRO A 1 146 ? 15.305 9.781 -1.113 1 94.06 146 PRO A N 1
ATOM 1211 C CA . PRO A 1 146 ? 14.742 9.297 -2.371 1 94.06 146 PRO A CA 1
ATOM 1212 C C . PRO A 1 146 ? 13.25 9.586 -2.5 1 94.06 146 PRO A C 1
ATOM 1214 O O . PRO A 1 146 ? 12.734 9.719 -3.615 1 94.06 146 PRO A O 1
ATOM 1217 N N . LYS A 1 147 ? 12.555 9.844 -1.476 1 94.06 147 LYS A N 1
ATOM 1218 C CA . LYS A 1 147 ? 11.125 10.164 -1.48 1 94.06 147 LYS A CA 1
ATOM 1219 C C . LYS A 1 147 ? 10.844 11.422 -2.293 1 94.06 147 LYS A C 1
ATOM 1221 O O . LYS A 1 147 ? 9.773 11.555 -2.895 1 94.06 147 LYS A O 1
ATOM 1226 N N . TYR A 1 148 ? 11.812 12.227 -2.178 1 95.56 148 TYR A N 1
ATOM 1227 C CA . TYR A 1 148 ? 11.531 13.562 -2.686 1 95.56 148 TYR A CA 1
ATOM 1228 C C . TYR A 1 148 ? 12.422 13.891 -3.881 1 95.56 148 TYR A C 1
ATOM 1230 O O . TYR A 1 148 ? 12.516 15.055 -4.289 1 95.56 148 TYR A O 1
ATOM 1238 N N . LYS A 1 149 ? 13.062 12.938 -4.461 1 90.12 149 LYS A N 1
ATOM 1239 C CA . LYS A 1 149 ? 14.031 13.148 -5.535 1 90.12 149 LYS A CA 1
ATOM 1240 C C . LYS A 1 149 ? 13.352 13.711 -6.781 1 90.12 149 LYS A C 1
ATOM 1242 O O . LYS A 1 149 ? 13.977 14.438 -7.559 1 90.12 149 LYS A O 1
ATOM 1247 N N . MET A 1 150 ? 12.125 13.383 -6.918 1 86.25 150 MET A N 1
ATOM 1248 C CA . MET A 1 150 ? 11.422 13.828 -8.117 1 86.25 150 MET A CA 1
ATOM 1249 C C . MET A 1 150 ? 10.984 15.281 -7.98 1 86.25 150 MET A C 1
ATOM 1251 O O . MET A 1 150 ? 10.523 15.891 -8.945 1 86.25 150 MET A O 1
ATOM 1255 N N . LEU A 1 151 ? 11.086 15.781 -6.809 1 89.12 151 LEU A N 1
ATOM 1256 C CA . LEU A 1 151 ? 10.688 17.172 -6.57 1 89.12 151 LEU A CA 1
ATOM 1257 C C . LEU A 1 151 ? 11.852 18.125 -6.824 1 89.12 151 LEU A C 1
ATOM 1259 O O . LEU A 1 151 ? 13 17.812 -6.496 1 89.12 151 LEU A O 1
ATOM 1263 N N . SER A 1 152 ? 11.477 19.234 -7.469 1 86.88 152 SER A N 1
ATOM 1264 C CA . SER A 1 152 ? 12.484 20.281 -7.555 1 86.88 152 SER A CA 1
ATOM 1265 C C . SER A 1 152 ? 12.844 20.812 -6.172 1 86.88 152 SER A C 1
ATOM 1267 O O . SER A 1 152 ? 11.977 20.938 -5.301 1 86.88 152 SER A O 1
ATOM 1269 N N . PRO A 1 153 ? 14.086 21.109 -6.012 1 83.12 153 PRO A N 1
ATOM 1270 C CA . PRO A 1 153 ? 14.5 21.672 -4.723 1 83.12 153 PRO A CA 1
ATOM 1271 C C . PRO A 1 153 ? 13.711 22.922 -4.344 1 83.12 153 PRO A C 1
ATOM 1273 O O . PRO A 1 153 ? 13.508 23.203 -3.156 1 83.12 153 PRO A O 1
ATOM 1276 N N . SER A 1 154 ? 13.211 23.547 -5.34 1 85.44 154 SER A N 1
ATOM 1277 C CA . SER A 1 154 ? 12.484 24.781 -5.07 1 85.44 154 SER A CA 1
ATOM 1278 C C . SER A 1 154 ? 11.109 24.5 -4.48 1 85.44 154 SER A C 1
ATOM 1280 O O . SER A 1 154 ? 10.5 25.375 -3.859 1 85.44 154 SER A O 1
ATOM 1282 N N . VAL A 1 155 ? 10.695 23.312 -4.613 1 91 155 VAL A N 1
ATOM 1283 C CA . VAL A 1 155 ? 9.375 22.922 -4.133 1 91 155 VAL A CA 1
ATOM 1284 C C . VAL A 1 155 ? 9.492 22.312 -2.734 1 91 155 VAL A C 1
ATOM 1286 O O . VAL A 1 155 ? 8.508 22.281 -1.988 1 91 155 VAL A O 1
ATOM 1289 N N . LEU A 1 156 ? 10.711 21.891 -2.414 1 93.75 156 LEU A N 1
ATOM 1290 C CA . LEU A 1 156 ? 10.922 21.312 -1.088 1 93.75 156 LEU A CA 1
ATOM 1291 C C . LEU A 1 156 ? 10.891 22.406 -0.018 1 93.75 156 LEU A C 1
ATOM 1293 O O . LEU A 1 156 ? 11.664 23.359 -0.071 1 93.75 156 LEU A O 1
ATOM 1297 N N . PRO A 1 157 ? 10.062 22.25 0.946 1 95.31 157 PRO A N 1
ATOM 1298 C CA . PRO A 1 157 ? 9.961 23.328 1.935 1 95.31 157 PRO A CA 1
ATOM 1299 C C . PRO A 1 157 ? 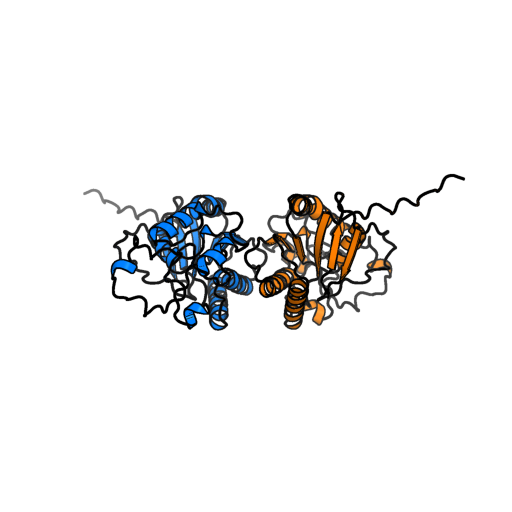11.078 23.281 2.975 1 95.31 157 PRO A C 1
ATOM 1301 O O . PRO A 1 157 ? 11.5 22.203 3.385 1 95.31 157 PRO A O 1
ATOM 1304 N N . LYS A 1 158 ? 11.484 24.453 3.344 1 96.38 158 LYS A N 1
ATOM 1305 C CA . LYS A 1 158 ? 12.391 24.594 4.477 1 96.38 158 LYS A CA 1
ATOM 1306 C C . LYS A 1 158 ? 11.625 24.859 5.77 1 96.38 158 LYS A C 1
ATOM 1308 O O . LYS A 1 158 ? 12.164 24.656 6.863 1 96.38 158 LYS A O 1
ATOM 1313 N N . ALA A 1 159 ? 10.492 25.266 5.613 1 96.06 159 ALA A N 1
ATOM 1314 C CA . ALA A 1 159 ? 9.484 25.516 6.641 1 96.06 159 ALA A CA 1
ATOM 1315 C C . ALA A 1 159 ? 8.133 25.828 6.012 1 96.06 159 ALA A C 1
ATOM 1317 O O . ALA A 1 159 ? 8.062 26.281 4.863 1 96.06 159 ALA A O 1
ATOM 1318 N N . GLU A 1 160 ? 7.082 25.578 6.805 1 96.81 160 GLU A N 1
ATOM 1319 C CA . GLU A 1 160 ? 5.75 25.922 6.316 1 96.81 160 GLU A CA 1
ATOM 1320 C C . GLU A 1 160 ? 4.902 26.531 7.426 1 96.81 160 GLU A C 1
ATOM 1322 O O . GLU A 1 160 ? 4.98 26.109 8.586 1 96.81 160 GLU A O 1
ATOM 1327 N N . SER A 1 161 ? 4.133 27.516 7.008 1 95.19 161 SER A N 1
ATOM 1328 C CA . SER A 1 161 ? 2.984 27.891 7.828 1 95.19 161 SER A CA 1
ATOM 1329 C C . SER A 1 161 ? 1.82 26.922 7.617 1 95.19 161 SER A C 1
ATOM 1331 O O . SER A 1 161 ? 1.838 26.125 6.688 1 95.19 161 SER A O 1
ATOM 1333 N N . SER A 1 162 ? 0.887 27.016 8.523 1 93.94 162 SER A N 1
ATOM 1334 C CA . SER A 1 162 ? -0.326 26.234 8.328 1 93.94 162 SER A CA 1
ATOM 1335 C C . SER A 1 162 ? -0.993 26.562 7 1 93.94 162 SER A C 1
ATOM 1337 O O . SER A 1 162 ? -1.532 25.688 6.328 1 93.94 162 SER A O 1
ATOM 1339 N N . LYS A 1 163 ? -0.964 27.797 6.633 1 94.19 163 LYS A N 1
ATOM 1340 C CA . LYS A 1 163 ? -1.532 28.25 5.363 1 94.19 163 LYS A CA 1
ATOM 1341 C C . LYS A 1 163 ? -0.84 27.578 4.184 1 94.19 163 LYS A C 1
ATOM 1343 O O . LYS A 1 163 ? -1.503 27.047 3.287 1 94.19 163 LYS A O 1
ATOM 1348 N N . MET A 1 164 ? 0.451 27.578 4.176 1 96.62 164 MET A N 1
ATOM 1349 C CA . MET A 1 164 ? 1.236 26.984 3.096 1 96.62 164 MET A CA 1
ATOM 1350 C C . MET A 1 164 ? 0.954 25.5 2.973 1 96.62 164 MET A C 1
ATOM 1352 O O . MET A 1 164 ? 0.768 24.984 1.868 1 96.62 164 MET A O 1
ATOM 1356 N N . ALA A 1 165 ? 0.935 24.828 4.094 1 96.75 165 ALA A N 1
ATOM 1357 C CA . ALA A 1 165 ? 0.669 23.391 4.117 1 96.75 165 ALA A CA 1
ATOM 1358 C C . ALA A 1 165 ? -0.734 23.094 3.6 1 96.75 165 ALA A C 1
ATOM 1360 O O . ALA A 1 165 ? -0.927 22.141 2.836 1 96.75 165 ALA A O 1
ATOM 1361 N N . LEU A 1 166 ? -1.694 23.891 4.027 1 95.94 166 LEU A N 1
ATOM 1362 C CA . LEU A 1 166 ? -3.061 23.672 3.561 1 95.94 166 LEU A CA 1
ATOM 1363 C C . LEU A 1 166 ? -3.162 23.891 2.055 1 95.94 166 LEU A C 1
ATOM 1365 O O . LEU A 1 166 ? -3.824 23.109 1.357 1 95.94 166 LEU A O 1
ATOM 1369 N N . GLU A 1 167 ? -2.525 24.891 1.576 1 97.12 167 GLU A N 1
ATOM 1370 C CA . GLU A 1 167 ? -2.59 25.203 0.152 1 97.12 167 GLU A CA 1
ATOM 1371 C C . GLU A 1 167 ? -2.039 24.062 -0.693 1 97.12 167 GLU A C 1
ATOM 1373 O O . GLU A 1 167 ? -2.623 23.703 -1.717 1 97.12 167 GLU A O 1
ATOM 1378 N N . ARG A 1 168 ? -0.888 23.562 -0.246 1 96.62 168 ARG A N 1
ATOM 1379 C CA . ARG A 1 168 ? -0.353 22.438 -1.023 1 96.62 168 ARG A CA 1
ATOM 1380 C C . ARG A 1 168 ? -1.264 21.219 -0.933 1 96.62 168 ARG A C 1
ATOM 1382 O O . ARG A 1 168 ? -1.416 20.484 -1.906 1 96.62 168 ARG A O 1
ATOM 1389 N N . PHE A 1 169 ? -1.84 21 0.156 1 98.31 169 PHE A N 1
ATOM 1390 C CA . PHE A 1 169 ? -2.795 19.906 0.287 1 98.31 169 PHE A CA 1
ATOM 1391 C C . PHE A 1 169 ? -4.016 20.141 -0.594 1 98.31 169 PHE A C 1
ATOM 1393 O O . PHE A 1 169 ? -4.492 19.234 -1.262 1 98.31 169 PHE A O 1
ATOM 1400 N N . LEU A 1 170 ? -4.535 21.344 -0.571 1 98.25 170 LEU A N 1
ATOM 1401 C CA . LEU A 1 170 ? -5.742 21.672 -1.327 1 98.25 170 LEU A CA 1
ATOM 1402 C C . LEU A 1 170 ? -5.508 21.484 -2.824 1 98.25 170 LEU A C 1
ATOM 1404 O O . LEU A 1 170 ? -6.418 21.109 -3.559 1 98.25 170 LEU A O 1
ATOM 1408 N N . HIS A 1 171 ? -4.324 21.781 -3.191 1 98 171 HIS A N 1
ATOM 1409 C CA . HIS A 1 171 ? -3.99 21.5 -4.582 1 98 171 HIS A CA 1
ATOM 1410 C C . HIS A 1 171 ? -4.203 20.016 -4.902 1 98 171 HIS A C 1
ATOM 1412 O O . HIS A 1 171 ? -4.836 19.688 -5.91 1 98 171 HIS A O 1
ATOM 1418 N N . TYR A 1 172 ? -3.705 19.203 -4.082 1 98.44 172 TYR A N 1
ATOM 1419 C CA . TYR A 1 172 ? -3.848 17.75 -4.27 1 98.44 172 TYR A CA 1
ATOM 1420 C C . TYR A 1 172 ? -5.301 17.328 -4.102 1 98.44 172 TYR A C 1
ATOM 1422 O O . TYR A 1 172 ? -5.789 16.469 -4.836 1 98.44 172 TYR A O 1
ATOM 1430 N N . TRP A 1 173 ? -5.996 17.906 -3.178 1 98.44 173 TRP A N 1
ATOM 1431 C CA . TRP A 1 173 ? -7.418 17.656 -2.939 1 98.44 173 TRP A CA 1
ATOM 1432 C C . TRP A 1 173 ? -8.227 17.875 -4.211 1 98.44 173 TRP A C 1
ATOM 1434 O O . TRP A 1 173 ? -8.961 17 -4.656 1 98.44 173 TRP A O 1
ATOM 1444 N N . HIS A 1 174 ? -8.008 18.953 -4.82 1 98.38 174 HIS A N 1
ATOM 1445 C CA . HIS A 1 174 ? -8.812 19.328 -5.977 1 98.38 174 HIS A CA 1
ATOM 1446 C C . HIS A 1 174 ? -8.391 18.547 -7.215 1 98.38 174 HIS A C 1
ATOM 1448 O O . HIS A 1 174 ? -9.242 18.141 -8.016 1 98.38 174 HIS A O 1
ATOM 1454 N N . SER A 1 175 ? -7.129 18.281 -7.328 1 98.5 175 SER A N 1
ATOM 1455 C CA . SER A 1 175 ? -6.641 17.688 -8.57 1 98.5 175 SER A CA 1
ATOM 1456 C C . SER A 1 175 ? -6.754 16.172 -8.547 1 98.5 175 SER A C 1
ATOM 1458 O O . SER A 1 175 ? -6.906 15.539 -9.594 1 98.5 175 SER A O 1
ATOM 1460 N N . ASN A 1 176 ? -6.723 15.594 -7.363 1 98.62 176 ASN A N 1
ATOM 1461 C CA . ASN A 1 176 ? -6.559 14.141 -7.332 1 98.62 176 ASN A CA 1
ATOM 1462 C C . ASN A 1 176 ? -7.668 13.477 -6.523 1 98.62 176 ASN A C 1
ATOM 1464 O O . ASN A 1 176 ? -8.141 12.398 -6.887 1 98.62 176 ASN A O 1
ATOM 1468 N N . ILE A 1 177 ? -8.125 14.078 -5.48 1 98.62 177 ILE A N 1
ATOM 1469 C CA . ILE A 1 177 ? -9.039 13.398 -4.57 1 98.62 177 ILE A CA 1
ATOM 1470 C C . ILE A 1 177 ? -10.477 13.664 -4.988 1 98.62 177 ILE A C 1
ATOM 1472 O O . ILE A 1 177 ? -11.273 12.727 -5.133 1 98.62 177 ILE A O 1
ATOM 1476 N N . VAL A 1 178 ? -10.828 14.875 -5.254 1 98.5 178 VAL A N 1
ATOM 1477 C CA . VAL A 1 178 ? -12.188 15.281 -5.602 1 98.5 178 VAL A CA 1
ATOM 1478 C C . VAL A 1 178 ? -12.648 14.523 -6.844 1 98.5 178 VAL A C 1
ATOM 1480 O O . VAL A 1 178 ? -13.758 13.977 -6.867 1 98.5 178 VAL A O 1
ATOM 1483 N N . PRO A 1 179 ? -11.836 14.43 -7.887 1 98.44 179 PRO A N 1
ATOM 1484 C CA . PRO A 1 179 ? -12.297 13.695 -9.07 1 98.44 179 PRO A CA 1
ATOM 1485 C C . PRO A 1 179 ? -12.664 12.242 -8.758 1 98.44 179 PRO A C 1
ATOM 1487 O O . PRO A 1 179 ? -13.609 11.703 -9.336 1 98.44 179 PRO A O 1
ATOM 1490 N N . GLU A 1 180 ? -11.93 11.594 -7.863 1 98.31 180 GLU A N 1
ATOM 1491 C CA . GLU A 1 180 ? -12.227 10.211 -7.496 1 98.31 180 GLU A CA 1
ATOM 1492 C C . GLU A 1 180 ? -13.555 10.117 -6.75 1 98.31 180 GLU A C 1
ATOM 1494 O O . GLU A 1 180 ? -14.336 9.195 -6.992 1 98.31 180 GLU A O 1
ATOM 1499 N N . ILE A 1 181 ? -13.758 11.039 -5.895 1 98.06 181 ILE A N 1
ATOM 1500 C CA . ILE A 1 181 ? -15.008 11.062 -5.145 1 98.06 181 ILE A CA 1
ATOM 1501 C C . ILE A 1 181 ? -16.172 11.305 -6.102 1 98.06 181 ILE A C 1
ATOM 1503 O O . ILE A 1 181 ? -17.203 10.625 -6.027 1 98.06 181 ILE A O 1
ATOM 1507 N N . LYS A 1 182 ? -16.062 12.211 -6.977 1 97.38 182 LYS A N 1
ATOM 1508 C CA . LYS A 1 182 ? -17.109 12.516 -7.949 1 97.38 182 LYS A CA 1
ATOM 1509 C C . LYS A 1 182 ? -17.406 11.312 -8.836 1 97.38 182 LYS A C 1
ATOM 1511 O O . LYS A 1 182 ? -18.531 11.133 -9.289 1 97.38 182 LYS A O 1
ATOM 1516 N N . ALA A 1 183 ? -16.406 10.508 -9.031 1 96.75 183 ALA A N 1
ATOM 1517 C CA . ALA A 1 183 ? -16.562 9.312 -9.859 1 96.75 183 ALA A CA 1
ATOM 1518 C C . ALA A 1 183 ? -17.266 8.203 -9.078 1 96.75 183 ALA A C 1
ATOM 1520 O O . ALA A 1 183 ? -17.453 7.102 -9.594 1 96.75 183 ALA A O 1
ATOM 1521 N N . GLY A 1 184 ? -17.547 8.445 -7.82 1 94.94 184 GLY A N 1
ATOM 1522 C CA . GLY A 1 184 ? -18.344 7.512 -7.047 1 94.94 184 GLY A CA 1
ATOM 1523 C C . GLY A 1 184 ? -17.531 6.668 -6.086 1 94.94 184 GLY A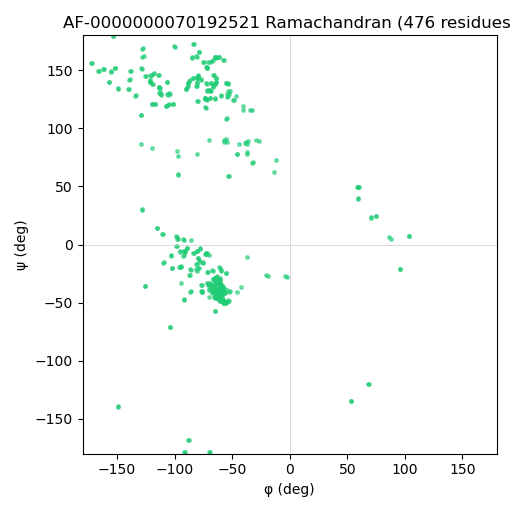 C 1
ATOM 1524 O O . GLY A 1 184 ? -18.062 5.773 -5.43 1 94.94 184 GLY A O 1
ATOM 1525 N N . LYS A 1 185 ? -16.281 6.945 -5.938 1 96.88 185 LYS A N 1
ATOM 1526 C CA . LYS A 1 185 ? -15.43 6.152 -5.051 1 96.88 185 LYS A CA 1
ATOM 1527 C C . LYS A 1 185 ? -15.602 6.578 -3.598 1 96.88 185 LYS A C 1
ATOM 1529 O O . LYS A 1 185 ? -15.703 7.77 -3.301 1 96.88 185 LYS A O 1
ATOM 1534 N N . LYS A 1 186 ? -15.695 5.598 -2.756 1 97.38 186 LYS A N 1
ATOM 1535 C CA . LYS A 1 186 ? -15.617 5.832 -1.316 1 97.38 186 LYS A CA 1
ATOM 1536 C C . LYS A 1 186 ? -14.172 5.973 -0.86 1 97.38 186 LYS A C 1
ATOM 1538 O O . LYS A 1 186 ? -13.375 5.043 -1.002 1 97.38 186 LYS A O 1
ATOM 1543 N N . VAL A 1 187 ? -13.891 7.141 -0.214 1 98.56 187 VAL A N 1
ATOM 1544 C CA . VAL A 1 187 ? -12.492 7.492 -0.009 1 98.56 187 VAL A CA 1
ATOM 1545 C C . VAL A 1 187 ? -12.211 7.656 1.482 1 98.56 187 VAL A C 1
ATOM 1547 O O . VAL A 1 187 ? -13.031 8.219 2.215 1 98.56 187 VAL A O 1
ATOM 1550 N N . ILE A 1 188 ? -11.016 7.16 1.905 1 98.88 188 ILE A N 1
ATOM 1551 C CA . ILE A 1 188 ? -10.461 7.449 3.223 1 98.88 188 ILE A CA 1
ATOM 1552 C C . ILE A 1 188 ? -9.117 8.156 3.066 1 98.88 188 ILE A C 1
ATOM 1554 O O . ILE A 1 188 ? -8.32 7.812 2.189 1 98.88 188 ILE A O 1
ATOM 1558 N N . ILE A 1 189 ? -8.906 9.18 3.895 1 98.88 189 ILE A N 1
ATOM 1559 C CA . ILE A 1 189 ? -7.625 9.867 3.955 1 98.88 189 ILE A CA 1
ATOM 1560 C C . ILE A 1 189 ? -7.012 9.703 5.344 1 98.88 189 ILE A C 1
ATOM 1562 O O . ILE A 1 189 ? -7.641 10.031 6.352 1 98.88 189 ILE A O 1
ATOM 1566 N N . VAL A 1 190 ? -5.816 9.125 5.395 1 98.88 190 VAL A N 1
ATOM 1567 C CA . VAL A 1 190 ? -5.047 9.039 6.633 1 98.88 190 VAL A CA 1
ATOM 1568 C C . VAL A 1 190 ? -3.859 10 6.57 1 98.88 190 VAL A C 1
ATOM 1570 O O . VAL A 1 190 ? -2.99 9.859 5.703 1 98.88 190 VAL A O 1
ATOM 1573 N N . ALA A 1 191 ? -3.863 10.914 7.5 1 98.25 191 ALA A N 1
ATOM 1574 C CA . ALA A 1 191 ? -2.857 11.969 7.414 1 98.25 191 ALA A CA 1
ATOM 1575 C C . ALA A 1 191 ? -2.469 12.469 8.797 1 98.25 191 ALA A C 1
ATOM 1577 O O . ALA A 1 191 ? -2.191 11.68 9.703 1 98.25 191 ALA A O 1
ATOM 1578 N N . HIS A 1 192 ? -2.311 13.82 8.914 1 97.44 192 HIS A N 1
ATOM 1579 C CA . HIS A 1 192 ? -1.657 14.367 10.094 1 97.44 192 HIS A CA 1
ATOM 1580 C C . HIS A 1 192 ? -2.508 15.453 10.742 1 97.44 192 HIS A C 1
ATOM 1582 O O . HIS A 1 192 ? -3.498 15.906 10.164 1 97.44 192 HIS A O 1
ATOM 1588 N N . SER A 1 193 ? -2.123 15.836 11.93 1 94.5 193 SER A N 1
ATOM 1589 C CA . SER A 1 193 ? -2.955 16.688 12.781 1 94.5 193 SER A CA 1
ATOM 1590 C C . SER A 1 193 ? -3.154 18.062 12.164 1 94.5 193 SER A C 1
ATOM 1592 O O . SER A 1 193 ? -4.289 18.484 11.938 1 94.5 193 SER A O 1
ATOM 1594 N N . ASN A 1 194 ? -2.08 18.797 11.875 1 91 194 ASN A N 1
ATOM 1595 C CA . ASN A 1 194 ? -2.193 20.156 11.359 1 91 194 ASN A CA 1
ATOM 1596 C C . ASN A 1 194 ? -2.91 20.188 10.016 1 91 194 ASN A C 1
ATOM 1598 O O . ASN A 1 194 ? -3.805 21.016 9.805 1 91 194 ASN A O 1
ATOM 1602 N N . THR A 1 195 ? -2.535 19.297 9.164 1 90.94 195 THR A N 1
ATOM 1603 C CA . THR A 1 195 ? -3.121 19.25 7.828 1 90.94 195 THR A CA 1
ATOM 1604 C C . THR A 1 195 ? -4.613 18.938 7.906 1 90.94 195 THR A C 1
ATOM 1606 O O . THR A 1 195 ? -5.426 19.609 7.266 1 90.94 195 THR A O 1
ATOM 1609 N N . MET A 1 196 ? -4.992 18.094 8.75 1 93 196 MET A N 1
ATOM 1610 C CA . MET A 1 196 ? -6.395 17.688 8.844 1 93 196 MET A CA 1
ATOM 1611 C C . MET A 1 196 ? -7.227 18.75 9.539 1 93 196 MET A C 1
ATOM 1613 O O . MET A 1 196 ? -8.375 19 9.172 1 93 196 MET A O 1
ATOM 1617 N N . LYS A 1 197 ? -6.641 19.328 10.586 1 91.38 197 LYS A N 1
ATOM 1618 C CA . LYS A 1 197 ? -7.34 20.406 11.289 1 91.38 197 LYS A CA 1
ATOM 1619 C C . LYS A 1 197 ? -7.691 21.547 10.344 1 91.38 197 LYS A C 1
ATOM 1621 O O . LYS A 1 197 ? -8.836 22.016 10.32 1 91.38 197 LYS A O 1
ATOM 1626 N N . ASN A 1 198 ? -6.73 21.938 9.617 1 91.69 198 ASN A N 1
ATOM 1627 C CA . ASN A 1 198 ? -6.965 23.047 8.703 1 91.69 198 ASN A CA 1
ATOM 1628 C C . ASN A 1 198 ? -7.852 22.641 7.531 1 91.69 198 ASN A C 1
ATOM 1630 O O . ASN A 1 198 ? -8.633 23.438 7.031 1 91.69 198 ASN A O 1
ATOM 1634 N N . PHE A 1 199 ? -7.738 21.438 7.121 1 95 199 PHE A N 1
ATOM 1635 C CA . PHE A 1 199 ? -8.625 20.938 6.086 1 95 199 PHE A CA 1
ATOM 1636 C C . PHE A 1 199 ? -10.07 20.875 6.586 1 95 199 PHE A C 1
ATOM 1638 O O . PHE A 1 199 ? -11 21.203 5.844 1 95 199 PHE A O 1
ATOM 1645 N N . HIS A 1 200 ? -10.25 20.453 7.809 1 92.62 200 HIS A N 1
ATOM 1646 C CA . HIS A 1 200 ? -11.562 20.5 8.445 1 92.62 200 HIS A CA 1
ATOM 1647 C C . HIS A 1 200 ? -12.156 21.906 8.383 1 92.62 200 HIS A C 1
ATOM 1649 O O . HIS A 1 200 ? -13.32 22.078 8.016 1 92.62 200 HIS A O 1
ATOM 1655 N N . LYS A 1 201 ? -11.352 22.859 8.742 1 91 201 LYS A N 1
ATOM 1656 C CA . LYS A 1 201 ? -11.812 24.234 8.703 1 91 201 LYS A CA 1
ATOM 1657 C C . LYS A 1 201 ? -12.219 24.641 7.285 1 91 201 LYS A C 1
ATOM 1659 O O . LYS A 1 201 ? -13.219 25.344 7.094 1 91 201 LYS A O 1
ATOM 1664 N N . PHE A 1 202 ? -11.43 24.219 6.375 1 93.25 202 PHE A N 1
ATOM 1665 C CA . PHE A 1 202 ? -11.719 24.5 4.973 1 93.25 202 PHE A CA 1
ATOM 1666 C C . PHE A 1 202 ? -13.047 23.875 4.559 1 93.25 202 PHE A C 1
ATOM 1668 O O . PHE A 1 202 ? -13.898 24.547 3.965 1 93.25 202 PHE A O 1
ATOM 1675 N N . LEU A 1 203 ? -13.273 22.609 4.941 1 93.06 203 LEU A N 1
ATOM 1676 C CA . LEU A 1 203 ? -14.484 21.891 4.566 1 93.06 203 LEU A CA 1
ATOM 1677 C C . LEU A 1 203 ? -15.719 22.531 5.195 1 93.06 203 LEU A C 1
ATOM 1679 O O . LEU A 1 203 ? -16.797 22.531 4.598 1 93.06 203 LEU A O 1
ATOM 1683 N N . ARG A 1 204 ? -15.484 23.109 6.289 1 89.56 204 ARG A N 1
ATOM 1684 C CA . ARG A 1 204 ? -16.609 23.688 7.035 1 89.56 204 ARG A CA 1
ATOM 1685 C C . ARG A 1 204 ? -16.766 25.156 6.723 1 89.56 204 ARG A C 1
ATOM 1687 O O . ARG A 1 204 ? -17.688 25.812 7.242 1 89.56 204 ARG A O 1
ATOM 1694 N N . LYS A 1 205 ? -15.883 25.703 5.992 1 88.06 205 LYS A N 1
ATOM 1695 C CA . LYS A 1 205 ? -15.898 27.109 5.633 1 88.06 205 LYS A CA 1
ATOM 1696 C C . LYS A 1 205 ? -15.844 28 6.875 1 88.06 205 LYS A C 1
ATOM 1698 O O . LYS A 1 205 ? -16.609 28.953 7 1 88.06 205 LYS A O 1
ATOM 1703 N N . LEU A 1 206 ? -15.062 27.531 7.742 1 81.94 206 LEU A N 1
ATOM 1704 C CA . LEU A 1 206 ? -14.859 28.312 8.953 1 81.94 206 LEU A CA 1
ATOM 1705 C C . LEU A 1 206 ? -13.797 29.375 8.75 1 81.94 206 LEU A C 1
ATOM 1707 O O . LEU A 1 206 ? -12.867 29.172 7.961 1 81.94 206 LEU A O 1
ATOM 1711 N N . LYS A 1 207 ? -14.164 30.484 9.438 1 73.19 207 LYS A N 1
ATOM 1712 C CA . LYS A 1 207 ? -13.148 31.547 9.406 1 73.19 207 LYS A CA 1
ATOM 1713 C C . LYS A 1 207 ? -11.938 31.156 10.258 1 73.19 207 LYS A C 1
ATOM 1715 O O . LYS A 1 207 ? -12.039 30.312 11.148 1 73.19 207 LYS A O 1
ATOM 1720 N N . GLU A 1 208 ? -10.875 31.75 9.93 1 65.31 208 GLU A N 1
ATOM 1721 C CA . GLU A 1 208 ? -9.609 31.453 10.602 1 65.31 208 GLU A CA 1
ATOM 1722 C C . GLU A 1 208 ? -9.758 31.578 12.117 1 65.31 208 GLU A C 1
ATOM 1724 O O . GLU A 1 208 ? -9.188 30.781 12.867 1 65.31 208 GLU A O 1
ATOM 1729 N N . GLN A 1 209 ? -10.484 32.625 12.445 1 62.19 209 GLN A N 1
ATOM 1730 C CA . GLN A 1 209 ? -10.609 32.969 13.859 1 62.19 209 GLN A CA 1
ATOM 1731 C C . GLN A 1 209 ? -11.617 32.062 14.555 1 62.19 209 GLN A C 1
ATOM 1733 O O . GLN A 1 209 ? -11.688 32 15.781 1 62.19 209 GLN A O 1
ATOM 1738 N N . ASP A 1 210 ? -12.344 31.422 13.695 1 60.28 210 ASP A N 1
ATOM 1739 C CA . ASP A 1 210 ? -13.367 30.562 14.281 1 60.28 210 ASP A CA 1
ATOM 1740 C C . ASP A 1 210 ? -12.742 29.344 14.969 1 60.28 210 ASP A C 1
ATOM 1742 O O . ASP A 1 210 ? -11.977 28.594 14.352 1 60.28 210 ASP A O 1
ATOM 1746 N N . VAL A 1 211 ? -12.422 29.562 16.344 1 53.34 211 VAL A N 1
ATOM 1747 C CA . VAL A 1 211 ? -11.906 28.438 17.109 1 53.34 211 VAL A CA 1
ATOM 1748 C C . VAL A 1 211 ? -12.719 27.172 16.797 1 53.34 211 VAL A C 1
ATOM 1750 O O . VAL A 1 211 ? -13.93 27.156 17 1 53.34 211 VAL A O 1
ATOM 1753 N N . SER A 1 212 ? -12.344 26.578 15.859 1 54.75 212 SER A N 1
ATOM 1754 C CA . SER A 1 212 ? -13.023 25.391 15.367 1 54.75 212 SER A CA 1
ATOM 1755 C C . SER A 1 212 ? -13.352 24.422 16.5 1 54.75 212 SER A C 1
ATOM 1757 O O . SER A 1 212 ? -12.695 24.453 17.547 1 54.75 212 SER A O 1
ATOM 1759 N N . ASP A 1 213 ? -14.641 24.016 16.578 1 58.66 213 ASP A N 1
ATOM 1760 C CA . ASP A 1 213 ? -15.148 22.891 17.359 1 58.66 213 ASP A CA 1
ATOM 1761 C C . ASP A 1 213 ? -14.156 21.734 17.344 1 58.66 213 ASP A C 1
ATOM 1763 O O . ASP A 1 213 ? -14.32 20.766 18.094 1 58.66 213 ASP A O 1
ATOM 1767 N N . LEU A 1 214 ? -13.188 21.812 16.531 1 62.31 214 LEU A N 1
ATOM 1768 C CA . LEU A 1 214 ? -12.172 20.766 16.609 1 62.31 214 LEU A CA 1
ATOM 1769 C C . LEU A 1 214 ? -10.812 21.344 16.938 1 62.31 214 LEU A C 1
ATOM 1771 O O . LEU A 1 214 ? -10.156 21.953 16.094 1 62.31 214 LEU A O 1
ATOM 1775 N N . ARG A 1 215 ? -10.516 21.594 18.25 1 59.44 215 ARG A N 1
ATOM 1776 C CA . ARG A 1 215 ? -9.219 22.094 18.688 1 59.44 215 ARG A CA 1
ATOM 1777 C C . ARG A 1 215 ? -8.086 21.203 18.203 1 59.44 215 ARG A C 1
ATOM 1779 O O . ARG A 1 215 ? -7.023 21.688 17.812 1 59.44 215 ARG A O 1
ATOM 1786 N N . LYS A 1 216 ? -8.336 19.953 18.234 1 69.88 216 LYS A N 1
ATOM 1787 C CA . LYS A 1 216 ? -7.348 18.984 17.766 1 69.88 216 LYS A CA 1
ATOM 1788 C C . LYS A 1 216 ? -8.023 17.75 17.188 1 69.88 216 LYS A C 1
ATOM 1790 O O . LYS A 1 216 ? -9.062 17.312 17.672 1 69.88 216 LYS A O 1
ATOM 1795 N N . ILE A 1 217 ? -7.539 17.375 16.078 1 81.25 217 ILE A N 1
ATOM 1796 C CA . ILE A 1 217 ? -7.965 16.062 15.57 1 81.25 217 ILE A CA 1
ATOM 1797 C C . ILE A 1 217 ? -7.324 14.953 16.391 1 81.25 217 ILE A C 1
ATOM 1799 O O . ILE A 1 217 ? -6.098 14.836 16.438 1 81.25 217 ILE A O 1
ATOM 1803 N N . GLU A 1 218 ? -8.07 14.203 17.016 1 88.12 218 GLU A N 1
ATOM 1804 C CA . GLU A 1 218 ? -7.582 13.203 17.969 1 88.12 218 GLU A CA 1
ATOM 1805 C C . GLU A 1 218 ? -7.082 11.953 17.25 1 88.12 218 GLU A C 1
ATOM 1807 O O . GLU A 1 218 ? -7.633 11.562 16.219 1 88.12 218 GLU A O 1
ATOM 1812 N N . GLN A 1 219 ? -6.043 11.445 17.828 1 92.44 219 GLN A N 1
ATOM 1813 C CA . GLN A 1 219 ? -5.598 10.133 17.375 1 92.44 219 GLN A CA 1
ATOM 1814 C C . GLN A 1 219 ? -6.59 9.047 17.75 1 92.44 219 GLN A C 1
ATOM 1816 O O . GLN A 1 219 ? -7.203 9.109 18.828 1 92.44 219 GLN A O 1
ATOM 1821 N N . GLY A 1 220 ? -6.812 8.164 16.891 1 91.69 220 GLY A N 1
ATOM 1822 C CA . GLY A 1 220 ? -7.645 7.012 17.203 1 91.69 220 GLY A CA 1
ATOM 1823 C C . GLY A 1 220 ? -9.125 7.266 16.984 1 91.69 220 GLY A C 1
ATOM 1824 O O . GLY A 1 220 ? -9.961 6.41 17.281 1 91.69 220 GLY A O 1
ATOM 1825 N N . LYS A 1 221 ? -9.43 8.398 16.438 1 94.56 221 LYS A N 1
ATOM 1826 C CA . LYS A 1 221 ? -10.828 8.727 16.219 1 94.56 221 LYS A CA 1
ATOM 1827 C C . LYS A 1 221 ? -11.07 9.18 14.781 1 94.56 221 LYS A C 1
ATOM 1829 O O . LYS A 1 221 ? -10.672 10.281 14.398 1 94.56 221 LYS A O 1
ATOM 1834 N N . PRO A 1 222 ? -11.789 8.336 14.039 1 97.5 222 PRO A N 1
ATOM 1835 C CA . PRO A 1 222 ? -12.047 8.727 12.656 1 97.5 222 PRO A CA 1
ATOM 1836 C C . PRO A 1 222 ? -13.18 9.742 12.531 1 97.5 222 PRO A C 1
ATOM 1838 O O . PRO A 1 222 ? -14.156 9.68 13.281 1 97.5 222 PRO A O 1
ATOM 1841 N N . LEU A 1 223 ? -13.094 10.672 11.578 1 96.69 223 LEU A N 1
ATOM 1842 C CA . LEU A 1 223 ? -14.102 11.688 11.273 1 96.69 223 LEU A CA 1
ATOM 1843 C C . LEU A 1 223 ? -14.844 11.352 9.984 1 96.69 223 LEU A C 1
ATOM 1845 O O . LEU A 1 223 ? -14.219 11.062 8.961 1 96.69 223 LEU A O 1
ATOM 1849 N N . LEU A 1 224 ? -16.109 11.359 10.07 1 97 224 LEU A N 1
ATOM 1850 C CA . LEU A 1 224 ? -16.953 11.18 8.891 1 97 224 LEU A CA 1
ATOM 1851 C C . LEU A 1 224 ? -17.562 12.508 8.445 1 97 224 LEU A C 1
ATOM 1853 O O . LEU A 1 224 ? -18.125 13.242 9.258 1 97 224 LEU A O 1
ATOM 1857 N N . TYR A 1 225 ? -17.438 12.828 7.168 1 96.44 225 TYR A N 1
ATOM 1858 C CA . TYR A 1 225 ? -18.047 14.008 6.566 1 96.44 225 TYR A CA 1
ATOM 1859 C C . TYR A 1 225 ? -19.109 13.609 5.559 1 96.44 225 TYR A C 1
ATOM 1861 O O . TYR A 1 225 ? -18.938 12.664 4.785 1 96.44 225 TYR A O 1
ATOM 1869 N N . GLU A 1 226 ? -20.156 14.242 5.629 1 96.19 226 GLU A N 1
ATOM 1870 C CA . GLU A 1 226 ? -21.203 14.195 4.617 1 96.19 226 GLU A CA 1
ATOM 1871 C C . GLU A 1 226 ? -21.203 15.469 3.773 1 96.19 226 GLU A C 1
ATOM 1873 O O . GLU A 1 226 ? -21.344 16.578 4.305 1 96.19 226 GLU A O 1
ATOM 1878 N N . LEU A 1 227 ? -21.016 15.242 2.457 1 96.44 227 LEU A N 1
ATOM 1879 C CA . LEU A 1 227 ? -20.844 16.375 1.547 1 96.44 227 LEU A CA 1
ATOM 1880 C C . LEU A 1 227 ? -21.953 16.391 0.502 1 96.44 227 LEU A C 1
ATOM 1882 O O . LEU A 1 227 ? -22.469 15.352 0.096 1 96.44 227 LEU A O 1
ATOM 1886 N N . ASP A 1 228 ? -22.344 17.609 0.087 1 94.88 228 ASP A N 1
ATOM 1887 C CA . ASP A 1 228 ? -23.312 17.719 -0.997 1 94.88 228 ASP A CA 1
ATOM 1888 C C . ASP A 1 228 ? -22.625 17.719 -2.357 1 94.88 228 ASP A C 1
ATOM 1890 O O . ASP A 1 228 ? -21.438 17.406 -2.455 1 94.88 228 ASP A O 1
ATOM 1894 N N . HIS A 1 229 ? -23.312 18.047 -3.404 1 93.69 229 HIS A N 1
ATOM 1895 C CA . HIS A 1 229 ? -22.797 17.953 -4.77 1 93.69 229 HIS A CA 1
ATOM 1896 C C . HIS A 1 229 ? -21.688 18.953 -5.008 1 93.69 229 HIS A C 1
ATOM 1898 O O . HIS A 1 229 ? -20.859 18.781 -5.91 1 93.69 229 HIS A O 1
ATOM 1904 N N . ASN A 1 230 ? -21.656 20 -4.191 1 91.69 230 ASN A N 1
ATOM 1905 C CA . ASN A 1 230 ? -20.625 21.031 -4.32 1 91.69 230 ASN A CA 1
ATOM 1906 C C . ASN A 1 230 ? -19.484 20.812 -3.34 1 91.69 230 ASN A C 1
ATOM 1908 O O . ASN A 1 230 ? -18.609 21.672 -3.193 1 91.69 230 ASN A O 1
ATOM 1912 N N . PHE A 1 231 ? -19.484 19.734 -2.584 1 94.31 231 PHE A N 1
ATOM 1913 C CA . PHE A 1 231 ? -18.484 19.344 -1.591 1 94.31 231 PHE A CA 1
ATOM 1914 C C . PHE A 1 231 ? -18.562 20.266 -0.373 1 94.31 231 PHE A C 1
ATOM 1916 O O . PHE A 1 231 ? -17.578 20.422 0.351 1 94.31 231 PHE A O 1
ATOM 1923 N N . ASP A 1 232 ? -19.75 20.844 -0.248 1 91.88 232 ASP A N 1
ATOM 1924 C CA . ASP A 1 232 ? -20.016 21.547 1.006 1 91.88 232 ASP A CA 1
ATOM 1925 C C . ASP A 1 232 ? -20.422 20.562 2.105 1 91.88 232 ASP A C 1
ATOM 1927 O O . ASP A 1 232 ? -21.188 19.641 1.863 1 91.88 232 ASP A O 1
ATOM 1931 N N . THR A 1 233 ? -19.906 20.844 3.256 1 94 233 THR A N 1
ATOM 1932 C CA . THR A 1 233 ? -20.219 19.953 4.371 1 94 233 THR A CA 1
ATOM 1933 C C . THR A 1 233 ? -21.656 20.156 4.844 1 94 233 THR A C 1
ATOM 1935 O O . THR A 1 233 ? -22.031 21.281 5.203 1 94 233 THR A O 1
ATOM 1938 N N . ILE A 1 234 ? -22.359 19.078 4.875 1 94.12 234 ILE A N 1
ATOM 1939 C CA . ILE A 1 234 ? -23.734 19.156 5.383 1 94.12 234 ILE A CA 1
ATOM 1940 C C . ILE A 1 234 ? -23.828 18.453 6.734 1 94.12 234 ILE A C 1
ATOM 1942 O O . ILE A 1 234 ? -24.797 18.641 7.469 1 94.12 234 ILE A O 1
ATOM 1946 N N . GLY A 1 235 ? -22.828 17.672 7.016 1 92.88 235 GLY A N 1
ATOM 1947 C CA . GLY A 1 235 ? -22.703 17.016 8.312 1 92.88 235 GLY A CA 1
ATOM 1948 C C . GLY A 1 235 ? -21.328 16.438 8.547 1 92.88 235 GLY A C 1
ATOM 1949 O O . GLY A 1 235 ? -20.625 16.094 7.598 1 92.88 235 GLY A O 1
ATOM 1950 N N . TRP A 1 236 ? -20.953 16.422 9.82 1 92.44 236 TRP A N 1
ATOM 1951 C CA . TRP A 1 236 ? -19.719 15.727 10.195 1 92.44 236 TRP A CA 1
ATOM 1952 C C . TRP A 1 236 ? -19.797 15.219 11.625 1 92.44 236 TRP A C 1
ATOM 1954 O O . TRP A 1 236 ? -20.562 15.75 12.445 1 92.44 236 TRP A O 1
ATOM 1964 N N . ARG A 1 237 ? -19.078 14.164 11.883 1 93.62 237 ARG A N 1
ATOM 1965 C CA . ARG A 1 237 ? -19.031 13.641 13.242 1 93.62 237 ARG A CA 1
ATOM 1966 C C . ARG A 1 237 ? -17.844 12.711 13.43 1 93.62 237 ARG A C 1
ATOM 1968 O O . ARG A 1 237 ? -17.359 12.102 12.469 1 93.62 237 ARG A O 1
ATOM 1975 N N . TYR A 1 238 ? -17.375 12.664 14.641 1 94 238 TYR A N 1
ATOM 1976 C CA . TYR A 1 238 ? -16.516 11.539 15.016 1 94 238 TYR A CA 1
ATOM 1977 C C . TYR A 1 238 ? -17.297 10.234 15.023 1 94 238 TYR A C 1
ATOM 1979 O O . TYR A 1 238 ? -18.438 10.188 15.5 1 94 238 TYR A O 1
ATOM 1987 N N . LEU A 1 239 ? -16.672 9.242 14.469 1 94.75 239 LEU A N 1
ATOM 1988 C CA . LEU A 1 239 ? -17.281 7.922 14.539 1 94.75 239 LEU A CA 1
ATOM 1989 C C . LEU A 1 239 ? -16.875 7.203 15.82 1 94.75 239 LEU A C 1
ATOM 1991 O O . LEU A 1 239 ? -15.75 7.359 16.297 1 94.75 239 LEU A O 1
ATOM 1995 N N . GLU A 1 240 ? -17.875 6.477 16.406 1 90.62 240 GLU A N 1
ATOM 1996 C CA . GLU A 1 240 ? -17.625 5.688 17.609 1 90.62 240 GLU A CA 1
ATOM 1997 C C . GLU A 1 240 ? -18.109 4.246 17.438 1 90.62 240 GLU A C 1
ATOM 1999 O O . GLU A 1 240 ? -19 3.979 16.641 1 90.62 240 GLU A O 1
ATOM 2004 N N . MET B 1 1 ? 48.438 -19.547 -40.656 1 21.7 1 MET B N 1
ATOM 2005 C CA . MET B 1 1 ? 47.719 -20.141 -39.562 1 21.7 1 MET B CA 1
ATOM 2006 C C . MET B 1 1 ? 47.156 -19.047 -38.625 1 21.7 1 MET B C 1
ATOM 2008 O O . MET B 1 1 ? 47.906 -18.344 -37.969 1 21.7 1 MET B O 1
ATOM 2012 N N . ALA B 1 2 ? 46.125 -18.328 -39.125 1 30.55 2 ALA B N 1
ATOM 2013 C CA . ALA B 1 2 ? 45.531 -17.109 -38.594 1 30.55 2 ALA B CA 1
ATOM 2014 C C . ALA B 1 2 ? 45.094 -17.281 -37.156 1 30.55 2 ALA B C 1
ATOM 2016 O O . ALA B 1 2 ? 44.562 -18.328 -36.781 1 30.55 2 ALA B O 1
ATOM 2017 N N . ASP B 1 3 ? 45.75 -16.672 -36.094 1 29.73 3 ASP B N 1
ATOM 2018 C CA . ASP B 1 3 ? 45.531 -16.609 -34.656 1 29.73 3 ASP B CA 1
ATOM 2019 C C . ASP B 1 3 ? 44.062 -16.312 -34.344 1 29.73 3 ASP B C 1
ATOM 2021 O O . ASP B 1 3 ? 43.531 -15.281 -34.781 1 29.73 3 ASP B O 1
ATOM 2025 N N . ILE B 1 4 ? 43.156 -17.297 -34.438 1 32.84 4 ILE B N 1
ATOM 2026 C CA . ILE B 1 4 ? 41.719 -17.156 -34.125 1 32.84 4 ILE B CA 1
ATOM 2027 C C . ILE B 1 4 ? 41.562 -16.562 -32.719 1 32.84 4 ILE B C 1
ATOM 2029 O O . ILE B 1 4 ? 41.781 -17.25 -31.734 1 32.84 4 ILE B O 1
ATOM 2033 N N . SER B 1 5 ? 42.094 -15.375 -32.469 1 33.66 5 SER B N 1
ATOM 2034 C CA . SER B 1 5 ? 41.844 -14.664 -31.219 1 33.66 5 SER B CA 1
ATOM 2035 C C . SER B 1 5 ? 40.406 -14.867 -30.75 1 33.66 5 SER B C 1
ATOM 2037 O O . SER B 1 5 ? 39.469 -14.633 -31.516 1 33.66 5 SER B O 1
ATOM 2039 N N . ASP B 1 6 ? 40.156 -15.922 -30.031 1 31.69 6 ASP B N 1
ATOM 2040 C CA . ASP B 1 6 ? 38.906 -16.281 -29.344 1 31.69 6 ASP B CA 1
ATOM 2041 C C . ASP B 1 6 ? 38.219 -15.047 -28.766 1 31.69 6 ASP B C 1
ATOM 2043 O O . ASP B 1 6 ? 38.812 -14.32 -27.953 1 31.69 6 ASP B O 1
ATOM 2047 N N . GLN B 1 7 ? 37.531 -14.227 -29.547 1 32.78 7 GLN B N 1
ATOM 2048 C CA . GLN B 1 7 ? 36.688 -13.086 -29.172 1 32.78 7 GLN B CA 1
ATOM 2049 C C . GLN B 1 7 ? 35.906 -13.367 -27.891 1 32.78 7 GLN B C 1
ATOM 2051 O O . GLN B 1 7 ? 35.219 -14.391 -27.797 1 32.78 7 GLN B O 1
ATOM 2056 N N . CYS B 1 8 ? 36.5 -13.07 -26.672 1 35.84 8 CYS B N 1
ATOM 2057 C CA . CYS B 1 8 ? 35.781 -13.188 -25.406 1 35.84 8 CYS B CA 1
ATOM 2058 C C . CYS B 1 8 ? 34.281 -12.859 -25.578 1 35.84 8 CYS B C 1
ATOM 2060 O O . CYS B 1 8 ? 33.938 -11.867 -26.234 1 35.84 8 CYS B O 1
ATOM 2062 N N . PRO B 1 9 ? 33.375 -13.836 -25.359 1 38.84 9 PRO B N 1
ATOM 2063 C CA . PRO B 1 9 ? 31.969 -13.43 -25.484 1 38.84 9 PRO B CA 1
ATOM 2064 C C . PRO B 1 9 ? 31.688 -12.055 -24.891 1 38.84 9 PRO B C 1
ATOM 2066 O O . PRO B 1 9 ? 32.375 -11.641 -23.953 1 38.84 9 PRO B O 1
ATOM 2069 N N . VAL B 1 10 ? 31.297 -10.992 -25.562 1 38.75 10 VAL B N 1
ATOM 2070 C CA . VAL B 1 10 ? 30.859 -9.688 -25.094 1 38.75 10 VAL B CA 1
ATOM 2071 C C . VAL B 1 10 ? 30.266 -9.812 -23.688 1 38.75 10 VAL B C 1
ATOM 2073 O O . VAL B 1 10 ? 29.328 -10.594 -23.484 1 38.75 10 VAL B O 1
ATOM 2076 N N . ALA B 1 11 ? 30.891 -9.727 -22.625 1 45.06 11 ALA B N 1
ATOM 2077 C CA . ALA B 1 11 ? 30.375 -9.617 -21.266 1 45.06 11 ALA B CA 1
ATOM 2078 C C . ALA B 1 11 ? 29.062 -8.852 -21.234 1 45.06 11 ALA B C 1
ATOM 2080 O O . ALA B 1 11 ? 29.031 -7.633 -21.406 1 45.06 11 ALA B O 1
ATOM 2081 N N . THR B 1 12 ? 27.828 -9.359 -21.75 1 58.62 12 THR B N 1
ATOM 2082 C CA . THR B 1 12 ? 26.594 -8.594 -21.828 1 58.62 12 THR B CA 1
ATOM 2083 C C . THR B 1 12 ? 26.219 -8.039 -20.453 1 58.62 12 THR B C 1
ATOM 2085 O O . THR B 1 12 ? 26.062 -8.797 -19.5 1 58.62 12 THR B O 1
ATOM 2088 N N . HIS B 1 13 ? 26.547 -6.969 -20 1 78.38 13 HIS B N 1
ATOM 2089 C CA . HIS B 1 13 ? 26.188 -6.23 -18.797 1 78.38 13 HIS B CA 1
ATOM 2090 C C . HIS B 1 13 ? 24.688 -6.156 -18.625 1 78.38 13 HIS B C 1
ATOM 2092 O O . HIS B 1 13 ? 23.953 -5.883 -19.594 1 78.38 13 HIS B O 1
ATOM 2098 N N . PRO B 1 14 ? 24.234 -6.652 -17.406 1 87.44 14 PRO B N 1
ATOM 2099 C CA . PRO B 1 14 ? 22.781 -6.574 -17.172 1 87.44 14 PRO B CA 1
ATOM 2100 C C . PRO B 1 14 ? 22.234 -5.164 -17.375 1 87.44 14 PRO B C 1
ATOM 2102 O O . PRO B 1 14 ? 22.859 -4.191 -16.938 1 87.44 14 PRO B O 1
ATOM 2105 N N . ARG B 1 15 ? 21.25 -5.121 -18.125 1 89.88 15 ARG B N 1
ATOM 2106 C CA . ARG B 1 15 ? 20.594 -3.842 -18.344 1 89.88 15 ARG B CA 1
ATOM 2107 C C . ARG B 1 15 ? 19.547 -3.578 -17.25 1 89.88 15 ARG B C 1
ATOM 2109 O O . ARG B 1 15 ? 19.375 -2.438 -16.828 1 89.88 15 ARG B O 1
ATOM 2116 N N . TYR B 1 16 ? 18.844 -4.629 -16.906 1 95.62 16 TYR B N 1
ATOM 2117 C CA . TYR B 1 16 ? 17.781 -4.5 -15.93 1 95.62 16 TYR B CA 1
ATOM 2118 C C . TYR B 1 16 ? 17.922 -5.535 -14.82 1 95.62 16 TYR B C 1
ATOM 2120 O O . TYR B 1 16 ? 18.547 -6.586 -15.016 1 95.62 16 TYR B O 1
ATOM 2128 N N . THR B 1 17 ? 17.438 -5.164 -13.656 1 95.69 17 THR B N 1
ATOM 2129 C CA . THR B 1 17 ? 17.328 -6.098 -12.539 1 95.69 17 THR B CA 1
ATOM 2130 C C . THR B 1 17 ? 15.891 -6.238 -12.078 1 95.69 17 THR B C 1
ATOM 2132 O O . THR B 1 17 ? 15.117 -5.277 -12.141 1 95.69 17 THR B O 1
ATOM 2135 N N . LEU B 1 18 ? 15.547 -7.426 -11.656 1 97.69 18 LEU B N 1
ATOM 2136 C CA . LEU B 1 18 ? 14.211 -7.758 -11.156 1 97.69 18 LEU B CA 1
ATOM 2137 C C . LEU B 1 18 ? 14.297 -8.672 -9.945 1 97.69 18 LEU B C 1
ATOM 2139 O O . LEU B 1 18 ? 15.078 -9.625 -9.93 1 97.69 18 LEU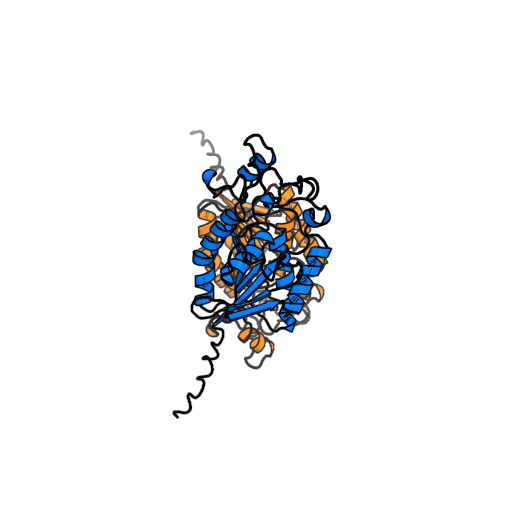 B O 1
ATOM 2143 N N . VAL B 1 19 ? 13.531 -8.32 -8.938 1 98.44 19 VAL B N 1
ATOM 2144 C CA . VAL B 1 19 ? 13.469 -9.195 -7.77 1 98.44 19 VAL B CA 1
ATOM 2145 C C . VAL B 1 19 ? 12.078 -9.828 -7.668 1 98.44 19 VAL B C 1
ATOM 2147 O O . VAL B 1 19 ? 11.062 -9.133 -7.75 1 98.44 19 VAL B O 1
ATOM 2150 N N . LEU B 1 20 ? 12.055 -11.156 -7.523 1 97.88 20 LEU B N 1
ATOM 2151 C CA . LEU B 1 20 ? 10.836 -11.93 -7.312 1 97.88 20 LEU B CA 1
ATOM 2152 C C . LEU B 1 20 ? 10.828 -12.547 -5.918 1 97.88 20 LEU B C 1
ATOM 2154 O O . LEU B 1 20 ? 11.828 -13.109 -5.477 1 97.88 20 LEU B O 1
ATOM 2158 N N . VAL B 1 21 ? 9.672 -12.414 -5.27 1 98.38 21 VAL B N 1
ATOM 2159 C CA . VAL B 1 21 ? 9.523 -12.984 -3.936 1 98.38 21 VAL B CA 1
ATOM 2160 C C . VAL B 1 21 ? 8.203 -13.742 -3.838 1 98.38 21 VAL B C 1
ATOM 2162 O O . VAL B 1 21 ? 7.152 -13.219 -4.219 1 98.38 21 VAL B O 1
ATOM 2165 N N . ARG B 1 22 ? 8.266 -14.984 -3.389 1 97.94 22 ARG B N 1
ATOM 2166 C CA . ARG B 1 22 ? 7.055 -15.68 -2.977 1 97.94 22 ARG B CA 1
ATOM 2167 C C . ARG B 1 22 ? 6.59 -15.211 -1.604 1 97.94 22 ARG B C 1
ATOM 2169 O O . ARG B 1 22 ? 7.406 -14.984 -0.708 1 97.94 22 ARG B O 1
ATOM 2176 N N . HIS B 1 23 ? 5.277 -15.102 -1.445 1 98.75 23 HIS B N 1
ATOM 2177 C CA . HIS B 1 23 ? 4.758 -14.68 -0.151 1 98.75 23 HIS B CA 1
ATOM 2178 C C . HIS B 1 23 ? 5.227 -15.609 0.963 1 98.75 23 HIS B C 1
ATOM 2180 O O . HIS B 1 23 ? 5.578 -16.766 0.707 1 98.75 23 HIS B O 1
ATOM 2186 N N . GLY B 1 24 ? 5.211 -15.117 2.203 1 98.5 24 GLY B N 1
ATOM 2187 C CA . GLY B 1 24 ? 5.516 -15.945 3.355 1 98.5 24 GLY B CA 1
ATOM 2188 C C . GLY B 1 24 ? 4.445 -16.984 3.648 1 98.5 24 GLY B C 1
ATOM 2189 O O . GLY B 1 24 ? 3.422 -17.031 2.963 1 98.5 24 GLY B O 1
ATOM 2190 N N . GLU B 1 25 ? 4.672 -17.719 4.699 1 98.44 25 GLU B N 1
ATOM 2191 C CA . GLU B 1 25 ? 3.732 -18.766 5.094 1 98.44 25 GLU B CA 1
ATOM 2192 C C . GLU B 1 25 ? 2.348 -18.188 5.379 1 98.44 25 GLU B C 1
ATOM 2194 O O . GLU B 1 25 ? 2.217 -17.219 6.113 1 98.44 25 GLU B O 1
ATOM 2199 N N . SER B 1 26 ? 1.364 -18.812 4.73 1 98.25 26 SER B N 1
ATOM 2200 C CA . SER B 1 26 ? -0.025 -18.453 4.988 1 98.25 26 SER B CA 1
ATOM 2201 C C . SER B 1 26 ? -0.695 -19.453 5.922 1 98.25 26 SER B C 1
ATOM 2203 O O . SER B 1 26 ? -0.137 -20.516 6.203 1 98.25 26 SER B O 1
ATOM 2205 N N . GLU B 1 27 ? -1.861 -19.109 6.355 1 98.19 27 GLU B N 1
ATOM 2206 C CA . GLU B 1 27 ? -2.66 -20 7.18 1 98.19 27 GLU B CA 1
ATOM 2207 C C . GLU B 1 27 ? -2.936 -21.312 6.457 1 98.19 27 GLU B C 1
ATOM 2209 O O . GLU B 1 27 ? -2.844 -22.391 7.055 1 98.19 27 GLU B O 1
ATOM 2214 N N . TYR B 1 28 ? -3.23 -21.25 5.176 1 96.62 28 TYR B N 1
ATOM 2215 C CA . TYR B 1 28 ? -3.521 -22.453 4.418 1 96.62 28 TYR B CA 1
ATOM 2216 C C . TYR B 1 28 ? -2.258 -23.281 4.207 1 96.62 28 TYR B C 1
ATOM 2218 O O . TYR B 1 28 ? -2.312 -24.516 4.16 1 96.62 28 TYR B O 1
ATOM 2226 N N . ASN B 1 29 ? -1.112 -22.609 4.043 1 95.06 29 ASN B N 1
ATOM 2227 C CA . ASN B 1 29 ? 0.139 -23.359 4.043 1 95.06 29 ASN B CA 1
ATOM 2228 C C . ASN B 1 29 ? 0.294 -24.188 5.316 1 95.06 29 ASN B C 1
ATOM 2230 O O . ASN B 1 29 ? 0.607 -25.375 5.254 1 95.06 29 ASN B O 1
ATOM 2234 N N . ARG B 1 30 ? 0.114 -23.547 6.43 1 96 30 ARG B N 1
ATOM 2235 C CA . ARG B 1 30 ? 0.284 -24.188 7.73 1 96 30 ARG B CA 1
ATOM 2236 C C . ARG B 1 30 ? -0.68 -25.359 7.898 1 96 30 ARG B C 1
ATOM 2238 O O . ARG B 1 30 ? -0.322 -26.391 8.477 1 96 30 ARG B O 1
ATOM 2245 N N . GLU B 1 31 ? -1.834 -25.203 7.332 1 96.5 31 GLU B N 1
ATOM 2246 C CA . GLU B 1 31 ? -2.875 -26.219 7.465 1 96.5 31 GLU B CA 1
ATOM 2247 C C . GLU B 1 31 ? -2.766 -27.266 6.359 1 96.5 31 GLU B C 1
ATOM 2249 O O . GLU B 1 31 ? -3.572 -28.203 6.297 1 96.5 31 GLU B O 1
ATOM 2254 N N . ASN B 1 32 ? -1.863 -27.109 5.453 1 94.25 32 ASN B N 1
ATOM 2255 C CA . ASN B 1 32 ? -1.655 -28.016 4.328 1 94.25 32 ASN B CA 1
ATOM 2256 C C . ASN B 1 32 ? -2.906 -28.141 3.463 1 94.25 32 ASN B C 1
ATOM 2258 O O . ASN B 1 32 ? -3.354 -29.234 3.152 1 94.25 32 ASN B O 1
ATOM 2262 N N . ARG B 1 33 ? -3.393 -26.984 3.15 1 95.12 33 ARG B N 1
ATOM 2263 C CA . ARG B 1 33 ? -4.582 -26.906 2.311 1 95.12 33 ARG B CA 1
ATOM 2264 C C . ARG B 1 33 ? -4.262 -26.281 0.957 1 95.12 33 ARG B C 1
ATOM 2266 O O . ARG B 1 33 ? -3.432 -25.375 0.868 1 95.12 33 ARG B O 1
ATOM 2273 N N . VAL B 1 34 ? -4.945 -26.766 -0.022 1 93.81 34 VAL B N 1
ATOM 2274 C CA . VAL B 1 34 ? -4.879 -26.125 -1.334 1 93.81 34 VAL B CA 1
ATOM 2275 C C . VAL B 1 34 ? -5.48 -24.719 -1.259 1 93.81 34 VAL B C 1
ATOM 2277 O O . VAL B 1 34 ? -6.637 -24.562 -0.868 1 93.81 34 VAL B O 1
ATOM 2280 N N . THR B 1 35 ? -4.758 -23.75 -1.665 1 95.12 35 THR B N 1
ATOM 2281 C CA . THR B 1 35 ? -5.191 -22.375 -1.426 1 95.12 35 THR B CA 1
ATOM 2282 C C . THR B 1 35 ? -5.734 -21.75 -2.707 1 95.12 35 THR B C 1
ATOM 2284 O O . THR B 1 35 ? -6.945 -21.562 -2.85 1 95.12 35 THR B O 1
ATOM 2287 N N . GLY B 1 36 ? -4.855 -21.438 -3.725 1 96.06 36 GLY B N 1
ATOM 2288 C CA . GLY B 1 36 ? -5.281 -20.766 -4.934 1 96.06 36 GLY B CA 1
ATOM 2289 C C . GLY B 1 36 ? -5.719 -19.328 -4.691 1 96.06 36 GLY B C 1
ATOM 2290 O O . GLY B 1 36 ? -4.961 -18.531 -4.145 1 96.06 36 GLY B O 1
ATOM 2291 N N . TRP B 1 37 ? -6.988 -19 -5.004 1 97.38 37 TRP B N 1
ATOM 2292 C CA . TRP B 1 37 ? -7.496 -17.641 -4.883 1 97.38 37 TRP B CA 1
ATOM 2293 C C . TRP B 1 37 ? -8.117 -17.422 -3.51 1 97.38 37 TRP B C 1
ATOM 2295 O O . TRP B 1 37 ? -8.523 -16.297 -3.184 1 97.38 37 TRP B O 1
ATOM 2305 N N . ALA B 1 38 ? -8.203 -18.531 -2.709 1 96.44 38 ALA B N 1
ATOM 2306 C CA . ALA B 1 38 ? -8.617 -18.281 -1.33 1 96.44 38 ALA B CA 1
ATOM 2307 C C . ALA B 1 38 ? -7.734 -17.234 -0.666 1 96.44 38 ALA B C 1
ATOM 2309 O O . ALA B 1 38 ? -6.512 -17.266 -0.814 1 96.44 38 ALA B O 1
ATOM 2310 N N . ASP B 1 39 ? -8.344 -16.359 0.097 1 97.44 39 ASP B N 1
ATOM 2311 C CA . ASP B 1 39 ? -7.598 -15.227 0.624 1 97.44 39 ASP B CA 1
ATOM 2312 C C . ASP B 1 39 ? -7.125 -15.492 2.051 1 97.44 39 ASP B C 1
ATOM 2314 O O . ASP B 1 39 ? -7.441 -14.734 2.967 1 97.44 39 ASP B O 1
ATOM 2318 N N . ALA B 1 40 ? -6.336 -16.516 2.133 1 97.69 40 ALA B N 1
ATOM 2319 C CA . ALA B 1 40 ? -5.754 -16.891 3.418 1 97.69 40 ALA B CA 1
ATOM 2320 C C . ALA B 1 40 ? -4.781 -15.828 3.912 1 97.69 40 ALA B C 1
ATOM 2322 O O . ALA B 1 40 ? -4.027 -15.258 3.125 1 97.69 40 ALA B O 1
ATOM 2323 N N . ASP B 1 41 ? -4.738 -15.648 5.191 1 98.31 41 ASP B N 1
ATOM 2324 C CA . ASP B 1 41 ? -3.893 -14.625 5.801 1 98.31 41 ASP B CA 1
ATOM 2325 C C . ASP B 1 41 ? -2.473 -15.141 6.012 1 98.31 41 ASP B C 1
ATOM 2327 O O . ASP B 1 41 ? -2.229 -16.344 5.953 1 98.31 41 ASP B O 1
ATOM 2331 N N . LEU B 1 42 ? -1.602 -14.195 6.188 1 98.12 42 LEU B N 1
ATOM 2332 C CA . LEU B 1 42 ? -0.228 -14.492 6.574 1 98.12 42 LEU B CA 1
ATOM 2333 C C . LEU B 1 42 ? -0.159 -14.945 8.031 1 98.12 42 LEU B C 1
ATOM 2335 O O . LEU B 1 42 ? -0.827 -14.367 8.898 1 98.12 42 LEU B O 1
ATOM 2339 N N . THR B 1 43 ? 0.674 -15.992 8.328 1 98.25 43 THR B N 1
ATOM 2340 C CA . THR B 1 43 ? 0.926 -16.375 9.719 1 98.25 43 THR B CA 1
ATOM 2341 C C . THR B 1 43 ? 2.027 -15.508 10.32 1 98.25 43 THR B C 1
ATOM 2343 O O . THR B 1 43 ? 2.672 -14.727 9.617 1 98.25 43 THR B O 1
ATOM 2346 N N . ASP B 1 44 ? 2.229 -15.68 11.648 1 98 44 ASP B N 1
ATOM 2347 C CA . ASP B 1 44 ? 3.344 -14.992 12.297 1 98 44 ASP B CA 1
ATOM 2348 C C . ASP B 1 44 ? 4.68 -15.43 11.695 1 98 44 ASP B C 1
ATOM 2350 O O . ASP B 1 44 ? 5.574 -14.609 11.5 1 98 44 ASP B O 1
ATOM 2354 N N . ARG B 1 45 ? 4.77 -16.688 11.477 1 98.19 45 ARG B N 1
ATOM 2355 C CA . ARG B 1 45 ? 5.98 -17.188 10.828 1 98.19 45 ARG B CA 1
ATOM 2356 C C . ARG B 1 45 ? 6.156 -16.578 9.445 1 98.19 45 ARG B C 1
ATOM 2358 O O . ARG B 1 45 ? 7.273 -16.25 9.047 1 98.19 45 ARG B O 1
ATOM 2365 N N . GLY B 1 46 ? 5.059 -16.469 8.695 1 98.62 46 GLY B N 1
ATOM 2366 C CA . GLY B 1 46 ? 5.109 -15.82 7.398 1 98.62 46 GLY B CA 1
ATOM 2367 C C . GLY B 1 46 ? 5.598 -14.383 7.473 1 98.62 46 GLY B C 1
ATOM 2368 O O . GLY B 1 46 ? 6.363 -13.938 6.613 1 98.62 46 GLY B O 1
ATOM 2369 N N . ALA B 1 47 ? 5.164 -13.688 8.484 1 98.56 47 ALA B N 1
ATOM 2370 C CA . ALA B 1 47 ? 5.613 -12.312 8.68 1 98.56 47 ALA B CA 1
ATOM 2371 C C . ALA B 1 47 ? 7.109 -12.258 8.977 1 98.56 47 ALA B C 1
ATOM 2373 O O . ALA B 1 47 ? 7.816 -11.391 8.469 1 98.56 47 ALA B O 1
ATOM 2374 N N . GLU B 1 48 ? 7.531 -13.172 9.758 1 98.56 48 GLU B N 1
ATOM 2375 C CA . GLU B 1 48 ? 8.953 -13.242 10.062 1 98.56 48 GLU B CA 1
ATOM 2376 C C . GLU B 1 48 ? 9.773 -13.562 8.812 1 98.56 48 GLU B C 1
ATOM 2378 O O . GLU B 1 48 ? 10.844 -12.992 8.609 1 98.56 48 GLU B O 1
ATOM 2383 N N . GLN B 1 49 ? 9.297 -14.461 8.023 1 98.56 49 GLN B N 1
ATOM 2384 C CA . GLN B 1 49 ? 9.953 -14.766 6.754 1 98.56 49 GLN B CA 1
ATOM 2385 C C . GLN B 1 49 ? 10.055 -13.523 5.875 1 98.56 49 GLN B C 1
ATOM 2387 O O . GLN B 1 49 ? 11.094 -13.281 5.25 1 98.56 49 GLN B O 1
ATOM 2392 N N . ALA B 1 50 ? 9 -12.758 5.836 1 98.81 50 ALA B N 1
ATOM 2393 C CA . ALA B 1 50 ? 8.984 -11.531 5.047 1 98.81 50 ALA B CA 1
ATOM 2394 C C . ALA B 1 50 ? 10.023 -10.531 5.566 1 98.81 50 ALA B C 1
ATOM 2396 O O . ALA B 1 50 ? 10.719 -9.891 4.781 1 98.81 50 ALA B O 1
ATOM 2397 N N . ARG B 1 51 ? 10.102 -10.414 6.891 1 98.69 51 ARG B N 1
ATOM 2398 C CA . ARG B 1 51 ? 11.109 -9.547 7.484 1 98.69 51 ARG B CA 1
ATOM 2399 C C . ARG B 1 51 ? 12.523 -10 7.109 1 98.69 51 ARG B C 1
ATOM 2401 O O . ARG B 1 51 ? 13.375 -9.18 6.781 1 98.69 51 ARG B O 1
ATOM 2408 N N . CYS B 1 52 ? 12.703 -11.281 7.156 1 98.5 52 CYS B N 1
ATOM 2409 C CA . CYS B 1 52 ? 14 -11.836 6.773 1 98.5 52 CYS B CA 1
ATOM 2410 C C . CYS B 1 52 ? 14.328 -11.492 5.324 1 98.5 52 CYS B C 1
ATOM 2412 O O . CYS B 1 52 ? 15.461 -11.109 5.02 1 98.5 52 CYS B O 1
ATOM 2414 N N . VAL B 1 53 ? 13.375 -11.602 4.465 1 98.69 53 VAL B N 1
ATOM 2415 C CA . VAL B 1 53 ? 13.578 -11.242 3.066 1 98.69 53 VAL B CA 1
ATOM 2416 C C . VAL B 1 53 ? 13.992 -9.781 2.963 1 98.69 53 VAL B C 1
ATOM 2418 O O . VAL B 1 53 ? 14.938 -9.445 2.242 1 98.69 53 VAL B O 1
ATOM 2421 N N . GLY B 1 54 ? 13.281 -8.938 3.688 1 98.75 54 GLY B N 1
ATOM 2422 C CA . GLY B 1 54 ? 13.656 -7.535 3.705 1 98.75 54 GLY B CA 1
ATOM 2423 C C . GLY B 1 54 ? 15.086 -7.305 4.145 1 98.75 54 GLY B C 1
ATOM 2424 O O . GLY B 1 54 ? 15.805 -6.496 3.551 1 98.75 54 GLY B O 1
ATOM 2425 N N . GLN B 1 55 ? 15.484 -8.016 5.113 1 98.62 55 GLN B N 1
ATOM 2426 C CA . GLN B 1 55 ? 16.844 -7.898 5.629 1 98.62 55 GLN B CA 1
ATOM 2427 C C . GLN B 1 55 ? 17.875 -8.375 4.602 1 98.62 55 GLN B C 1
ATOM 2429 O O . GLN B 1 55 ? 18.922 -7.773 4.441 1 98.62 55 GLN B O 1
ATOM 2434 N N . ILE B 1 56 ? 17.531 -9.438 3.934 1 98.56 56 ILE B N 1
ATOM 2435 C CA . ILE B 1 56 ? 18.406 -9.961 2.889 1 98.56 56 ILE B CA 1
ATOM 2436 C C . ILE B 1 56 ? 18.562 -8.922 1.782 1 98.56 56 ILE B C 1
ATOM 2438 O O . ILE B 1 56 ? 19.672 -8.648 1.328 1 98.56 56 ILE B O 1
ATOM 2442 N N . LEU B 1 57 ? 17.484 -8.367 1.383 1 98.75 57 LEU B N 1
ATOM 2443 C CA . LEU B 1 57 ? 17.531 -7.355 0.333 1 98.75 57 LEU B CA 1
ATOM 2444 C C . LEU B 1 57 ? 18.344 -6.145 0.777 1 98.75 57 LEU B C 1
ATOM 2446 O O . LEU B 1 57 ? 19.141 -5.613 0.007 1 98.75 57 LEU B O 1
ATOM 2450 N N . LYS B 1 58 ? 18.109 -5.734 2.006 1 98.31 58 LYS B N 1
ATOM 2451 C CA . LYS B 1 58 ? 18.844 -4.605 2.572 1 98.31 58 LYS B CA 1
ATOM 2452 C C . LYS B 1 58 ? 20.344 -4.887 2.604 1 98.31 58 LYS B C 1
ATOM 2454 O O . LYS B 1 58 ? 21.141 -4.043 2.199 1 98.31 58 LYS B O 1
ATOM 2459 N N . LYS B 1 59 ? 20.703 -6.051 3.041 1 98.06 59 LYS B N 1
ATOM 2460 C CA . LYS B 1 59 ? 22.109 -6.461 3.135 1 98.06 59 LYS B CA 1
ATOM 2461 C C . LYS B 1 59 ? 22.781 -6.453 1.762 1 98.06 59 LYS B C 1
ATOM 2463 O O . LYS B 1 59 ? 23.969 -6.156 1.647 1 98.06 59 LYS B O 1
ATOM 2468 N N . ASN B 1 60 ? 22.016 -6.703 0.763 1 97.75 60 ASN B N 1
ATOM 2469 C CA . ASN B 1 60 ? 22.547 -6.758 -0.592 1 97.75 60 ASN B CA 1
ATOM 2470 C C . ASN B 1 60 ? 22.453 -5.406 -1.293 1 97.75 60 ASN B C 1
ATOM 2472 O O . ASN B 1 60 ? 22.656 -5.309 -2.504 1 97.75 60 ASN B O 1
ATOM 2476 N N . GLY B 1 61 ? 22 -4.402 -0.578 1 97.06 61 GLY B N 1
ATOM 2477 C CA . GLY B 1 61 ? 22 -3.037 -1.072 1 97.06 61 GLY B CA 1
ATOM 2478 C C . GLY B 1 61 ? 20.906 -2.777 -2.105 1 97.06 61 GLY B C 1
ATOM 2479 O O . GLY B 1 61 ? 21.047 -1.89 -2.949 1 97.06 61 GLY B O 1
ATOM 2480 N N . LEU B 1 62 ? 19.859 -3.543 -2.064 1 97.25 62 LEU B N 1
ATOM 2481 C CA . LEU B 1 62 ? 18.812 -3.393 -3.059 1 97.25 62 LEU B CA 1
ATOM 2482 C C . LEU B 1 62 ? 17.766 -2.373 -2.598 1 97.25 62 LEU B C 1
ATOM 2484 O O . LEU B 1 62 ? 17.391 -2.35 -1.423 1 97.25 62 LEU B O 1
ATOM 2488 N N . MET B 1 63 ? 17.406 -1.528 -3.516 1 96.06 63 MET B N 1
ATOM 2489 C CA . MET B 1 63 ? 16.312 -0.565 -3.357 1 96.06 63 MET B CA 1
ATOM 2490 C C . MET B 1 63 ? 15.312 -0.676 -4.508 1 96.06 63 MET B C 1
ATOM 2492 O O . MET B 1 63 ? 15.625 -1.259 -5.547 1 96.06 63 MET B O 1
ATOM 2496 N N . PHE B 1 64 ? 14.156 -0.123 -4.242 1 98.31 64 PHE B N 1
ATOM 2497 C CA . PHE B 1 64 ? 13.109 -0.255 -5.246 1 98.31 64 PHE B CA 1
ATOM 2498 C C . PHE B 1 64 ? 12.344 1.052 -5.398 1 98.31 64 PHE B C 1
ATOM 2500 O O . PHE B 1 64 ? 12.188 1.807 -4.434 1 98.31 64 PHE B O 1
ATOM 2507 N N . ASP B 1 65 ? 11.867 1.244 -6.625 1 97.5 65 ASP B N 1
ATOM 2508 C CA . ASP B 1 65 ? 11.062 2.42 -6.949 1 97.5 65 ASP B CA 1
ATOM 2509 C C . ASP B 1 65 ? 9.578 2.068 -7.027 1 97.5 65 ASP B C 1
ATOM 2511 O O . ASP B 1 65 ? 8.727 2.951 -6.953 1 97.5 65 ASP B O 1
ATOM 2515 N N . LEU B 1 66 ? 9.352 0.802 -7.203 1 98.38 66 LEU B N 1
ATOM 2516 C CA . LEU B 1 66 ? 8 0.342 -7.508 1 98.38 66 LEU B CA 1
ATOM 2517 C C . LEU B 1 66 ? 7.828 -1.124 -7.129 1 98.38 66 LEU B C 1
ATOM 2519 O O . LEU B 1 66 ? 8.734 -1.934 -7.324 1 98.38 66 LEU B O 1
ATOM 2523 N N . ALA B 1 67 ? 6.641 -1.396 -6.574 1 98.88 67 ALA B N 1
ATOM 2524 C CA . ALA B 1 67 ? 6.344 -2.781 -6.223 1 98.88 67 ALA B CA 1
ATOM 2525 C C . ALA B 1 67 ? 5.039 -3.242 -6.867 1 98.88 67 ALA B C 1
ATOM 2527 O O . ALA B 1 67 ? 4.109 -2.449 -7.039 1 98.88 67 ALA B O 1
ATOM 2528 N N . PHE B 1 68 ? 5.008 -4.504 -7.238 1 98.88 68 PHE B N 1
ATOM 2529 C CA . PHE B 1 68 ? 3.807 -5.164 -7.734 1 98.88 68 PHE B CA 1
ATOM 2530 C C . PHE B 1 68 ? 3.451 -6.367 -6.867 1 98.88 68 PHE B C 1
ATOM 2532 O O . PHE B 1 68 ? 4.336 -7.094 -6.414 1 98.88 68 PHE B O 1
ATOM 2539 N N . THR B 1 69 ? 2.188 -6.531 -6.672 1 98.88 69 THR B N 1
ATOM 2540 C CA . THR B 1 69 ? 1.723 -7.699 -5.934 1 98.88 69 THR B CA 1
ATOM 2541 C C . THR B 1 69 ? 0.298 -8.062 -6.34 1 98.88 69 THR B C 1
ATOM 2543 O O . THR B 1 69 ? -0.252 -7.488 -7.281 1 98.88 69 THR B O 1
ATOM 2546 N N . SER B 1 70 ? -0.251 -9.117 -5.746 1 98.75 70 SER B N 1
ATOM 2547 C CA . SER B 1 70 ? -1.577 -9.617 -6.094 1 98.75 70 SER B CA 1
ATOM 2548 C C . SER B 1 70 ? -2.654 -8.984 -5.219 1 98.75 70 SER B C 1
ATOM 2550 O O . SER B 1 70 ? -2.361 -8.117 -4.395 1 98.75 70 SER B O 1
ATOM 2552 N N . PHE B 1 71 ? -3.904 -9.375 -5.422 1 98.38 71 PHE B N 1
ATOM 2553 C CA . PHE B 1 71 ? -5.012 -8.922 -4.59 1 98.38 71 PHE B CA 1
ATOM 2554 C C . PHE B 1 71 ? -5.074 -9.719 -3.293 1 98.38 71 PHE B C 1
ATOM 2556 O O . PHE B 1 71 ? -5.863 -9.406 -2.4 1 98.38 71 PHE B O 1
ATOM 2563 N N . LEU B 1 72 ? -4.266 -10.695 -3.166 1 98.5 72 LEU B N 1
ATOM 2564 C CA . LEU B 1 72 ? -4.387 -11.609 -2.035 1 98.5 72 LEU B CA 1
ATOM 2565 C C . LEU B 1 72 ? -3.559 -11.125 -0.852 1 98.5 72 LEU B C 1
ATOM 2567 O O . LEU B 1 72 ? -2.387 -10.781 -1.011 1 98.5 72 LEU B O 1
ATOM 2571 N N . LYS B 1 73 ? -4.121 -11.133 0.307 1 98 73 LYS B N 1
ATOM 2572 C CA . LYS B 1 73 ? -3.561 -10.445 1.464 1 98 73 LYS B CA 1
ATOM 2573 C C . LYS B 1 73 ? -2.225 -11.055 1.876 1 98 73 LYS B C 1
ATOM 2575 O O . LYS B 1 73 ? -1.34 -10.352 2.367 1 98 73 LYS B O 1
ATOM 2580 N N . ARG B 1 74 ? -2.047 -12.367 1.668 1 98.62 74 ARG B N 1
ATOM 2581 C CA . ARG B 1 74 ? -0.783 -12.977 2.074 1 98.62 74 ARG B CA 1
ATOM 2582 C C . ARG B 1 74 ? 0.389 -12.359 1.318 1 98.62 74 ARG B C 1
ATOM 2584 O O . ARG B 1 74 ? 1.465 -12.164 1.887 1 98.62 74 ARG B O 1
ATOM 2591 N N . ALA B 1 75 ? 0.203 -12.055 0.094 1 98.81 75 ALA B N 1
ATOM 2592 C CA . ALA B 1 75 ? 1.256 -11.43 -0.702 1 98.81 75 ALA B CA 1
ATOM 2593 C C . ALA B 1 75 ? 1.402 -9.953 -0.351 1 98.81 75 ALA B C 1
ATOM 2595 O O . ALA B 1 75 ? 2.52 -9.438 -0.229 1 98.81 75 ALA B O 1
ATOM 2596 N N . ILE B 1 76 ? 0.287 -9.242 -0.157 1 98.88 76 ILE B N 1
ATOM 2597 C CA . ILE B 1 76 ? 0.301 -7.82 0.171 1 98.88 76 ILE B CA 1
ATOM 2598 C C . ILE B 1 76 ? 1 -7.605 1.511 1 98.88 76 ILE B C 1
ATOM 2600 O O . ILE B 1 76 ? 1.859 -6.73 1.638 1 98.88 76 ILE B O 1
ATOM 2604 N N . LYS B 1 77 ? 0.642 -8.406 2.457 1 98.88 77 LYS B N 1
ATOM 2605 C CA . LYS B 1 77 ? 1.215 -8.258 3.793 1 98.88 77 LYS B CA 1
ATOM 2606 C C . LYS B 1 77 ? 2.689 -8.648 3.803 1 98.88 77 LYS B C 1
ATOM 2608 O O . LYS B 1 77 ? 3.486 -8.07 4.543 1 98.88 77 LYS B O 1
ATOM 2613 N N . THR B 1 78 ? 3.025 -9.609 2.982 1 98.94 78 THR B N 1
ATOM 2614 C CA . THR B 1 78 ? 4.441 -9.93 2.814 1 98.94 78 THR B CA 1
ATOM 2615 C C . THR B 1 78 ? 5.211 -8.711 2.312 1 98.94 78 THR B C 1
ATOM 2617 O O . THR B 1 78 ? 6.262 -8.367 2.857 1 98.94 78 THR B O 1
ATOM 2620 N N . LEU B 1 79 ? 4.703 -8.102 1.307 1 98.94 79 LEU B N 1
ATOM 2621 C CA . LEU B 1 79 ? 5.34 -6.91 0.753 1 98.94 79 LEU B CA 1
ATOM 2622 C C . LEU B 1 79 ? 5.469 -5.82 1.812 1 98.94 79 LEU B C 1
ATOM 2624 O O . LEU B 1 79 ? 6.492 -5.137 1.887 1 98.94 79 LEU B O 1
ATOM 2628 N N . TYR B 1 80 ? 4.469 -5.691 2.613 1 98.88 80 TYR B N 1
ATOM 2629 C CA . TYR B 1 80 ? 4.488 -4.68 3.664 1 98.88 80 TYR B CA 1
ATOM 2630 C C . TYR B 1 80 ? 5.688 -4.875 4.582 1 98.88 80 TYR B C 1
ATOM 2632 O O . TYR B 1 80 ? 6.418 -3.922 4.871 1 98.88 80 TYR B O 1
ATOM 2640 N N . TRP B 1 81 ? 5.891 -6.02 5.047 1 98.81 81 TRP B N 1
ATOM 2641 C CA . TRP B 1 81 ? 6.973 -6.293 5.988 1 98.81 81 TRP B CA 1
ATOM 2642 C C . TRP B 1 81 ? 8.328 -6.137 5.312 1 98.81 81 TRP B C 1
ATOM 2644 O O . TRP B 1 81 ? 9.305 -5.715 5.945 1 98.81 81 TRP B O 1
ATOM 2654 N N . ILE B 1 82 ? 8.391 -6.52 4.055 1 98.94 82 ILE B N 1
ATOM 2655 C CA . ILE B 1 82 ? 9.617 -6.289 3.299 1 98.94 82 ILE B CA 1
ATOM 2656 C C . ILE B 1 82 ? 9.906 -4.789 3.23 1 98.94 82 ILE B C 1
ATOM 2658 O O . ILE B 1 82 ? 11.023 -4.355 3.504 1 98.94 82 ILE B O 1
ATOM 2662 N N . GLN B 1 83 ? 8.906 -4.031 2.896 1 98.81 83 GLN B N 1
ATOM 2663 C CA . GLN B 1 83 ? 9.047 -2.58 2.807 1 98.81 83 GLN B CA 1
ATOM 2664 C C . GLN B 1 83 ? 9.461 -1.984 4.148 1 98.81 83 GLN B C 1
ATOM 2666 O O . GLN B 1 83 ? 10.219 -1.017 4.195 1 98.81 83 GLN B O 1
ATOM 2671 N N . ASP B 1 84 ? 8.922 -2.557 5.16 1 98.56 84 ASP B N 1
ATOM 2672 C CA . ASP B 1 84 ? 9.25 -2.064 6.496 1 98.56 84 ASP B CA 1
ATOM 2673 C C . ASP B 1 84 ? 10.742 -2.191 6.777 1 98.56 84 ASP B C 1
ATOM 2675 O O . ASP B 1 84 ? 11.367 -1.243 7.254 1 98.56 84 ASP B O 1
ATOM 2679 N N . GLU B 1 85 ? 11.289 -3.307 6.469 1 98.5 85 GLU B N 1
ATOM 2680 C CA . GLU B 1 85 ? 12.711 -3.551 6.688 1 98.5 85 GLU B CA 1
ATOM 2681 C C . GLU B 1 85 ? 13.57 -2.662 5.793 1 98.5 85 GLU B C 1
ATOM 2683 O O . GLU B 1 85 ? 14.672 -2.262 6.176 1 98.5 85 GLU B O 1
ATOM 2688 N N . LEU B 1 86 ? 13.062 -2.314 4.652 1 98.44 86 LEU B N 1
ATOM 2689 C CA . LEU B 1 86 ? 13.82 -1.547 3.672 1 98.44 86 LEU B CA 1
ATOM 2690 C C . LEU B 1 86 ? 13.586 -0.051 3.848 1 98.44 86 LEU B C 1
ATOM 2692 O O . LEU B 1 86 ? 14.242 0.768 3.207 1 98.44 86 LEU B O 1
ATOM 2696 N N . ASP B 1 87 ? 12.641 0.317 4.672 1 97.69 87 ASP B N 1
ATOM 2697 C CA . ASP B 1 87 ? 12.203 1.7 4.844 1 97.69 87 ASP B CA 1
ATOM 2698 C C . ASP B 1 87 ? 11.703 2.285 3.521 1 97.69 87 ASP B C 1
ATOM 2700 O O . ASP B 1 87 ? 12.117 3.379 3.127 1 97.69 87 ASP B O 1
ATOM 2704 N N . LEU B 1 88 ? 10.797 1.496 2.848 1 98.19 88 LEU B N 1
ATOM 2705 C CA . LEU B 1 88 ? 10.32 1.874 1.521 1 98.19 88 LEU B CA 1
ATOM 2706 C C . LEU B 1 88 ? 8.797 1.864 1.47 1 98.19 88 LEU B C 1
ATOM 2708 O O . LEU B 1 88 ? 8.211 1.621 0.413 1 98.19 88 LEU B O 1
ATOM 2712 N N . HIS B 1 89 ? 8.172 2.141 2.609 1 98.44 89 HIS B N 1
ATOM 2713 C CA . HIS B 1 89 ? 6.711 2.152 2.625 1 98.44 89 HIS B CA 1
ATOM 2714 C C . HIS B 1 89 ? 6.156 3.178 1.643 1 98.44 89 HIS B C 1
ATOM 2716 O O . HIS B 1 89 ? 5.055 3.01 1.118 1 98.44 89 HIS B O 1
ATOM 2722 N N . TRP B 1 90 ? 6.926 4.121 1.314 1 97.94 90 TRP B N 1
ATOM 2723 C CA . TRP B 1 90 ? 6.426 5.273 0.574 1 97.94 90 TRP B CA 1
ATOM 2724 C C . TRP B 1 90 ? 6.312 4.957 -0.914 1 97.94 90 TRP B C 1
ATOM 2726 O O . TRP B 1 90 ? 5.594 5.641 -1.646 1 97.94 90 TRP B O 1
ATOM 2736 N N . ILE B 1 91 ? 6.922 3.941 -1.426 1 98.31 91 ILE B N 1
ATOM 2737 C CA . ILE B 1 91 ? 6.914 3.713 -2.867 1 98.31 91 ILE B CA 1
ATOM 2738 C C . ILE B 1 91 ? 5.531 3.238 -3.307 1 98.31 91 ILE B C 1
ATOM 2740 O O . ILE B 1 91 ? 4.805 2.615 -2.529 1 98.31 91 ILE B O 1
ATOM 2744 N N . PRO B 1 92 ? 5.203 3.516 -4.566 1 98.06 92 PRO B N 1
ATOM 2745 C CA . PRO B 1 92 ? 3.926 3.014 -5.074 1 98.06 92 PRO B CA 1
ATOM 2746 C C . PRO B 1 92 ? 3.865 1.489 -5.125 1 98.06 92 PRO B C 1
ATOM 2748 O O . PRO B 1 92 ? 4.867 0.838 -5.43 1 98.06 92 PRO B O 1
ATOM 2751 N N . VAL B 1 93 ? 2.697 0.989 -4.754 1 98.69 93 VAL B N 1
ATOM 2752 C CA . VAL B 1 93 ? 2.396 -0.436 -4.848 1 98.69 93 VAL B CA 1
ATOM 2753 C C . VAL B 1 93 ? 1.201 -0.653 -5.773 1 98.69 93 VAL B C 1
ATOM 2755 O O . VAL B 1 93 ? 0.119 -0.112 -5.535 1 98.69 93 VAL B O 1
ATOM 2758 N N . HIS B 1 94 ? 1.458 -1.415 -6.805 1 98.62 94 HIS B N 1
ATOM 2759 C CA . HIS B 1 94 ? 0.374 -1.787 -7.707 1 98.62 94 HIS B CA 1
ATOM 2760 C C . HIS B 1 94 ? -0.109 -3.207 -7.43 1 98.62 94 HIS B C 1
ATOM 2762 O O . HIS B 1 94 ? 0.673 -4.156 -7.496 1 98.62 94 HIS B O 1
ATOM 2768 N N . LYS B 1 95 ? -1.356 -3.277 -7.113 1 98.5 95 LYS B N 1
ATOM 2769 C CA . LYS B 1 95 ? -2.006 -4.566 -6.887 1 98.5 95 LYS B CA 1
ATOM 2770 C C . LYS B 1 95 ? -2.941 -4.918 -8.039 1 98.5 95 LYS B C 1
ATOM 2772 O O . LYS B 1 95 ? -3.648 -4.055 -8.555 1 98.5 95 LYS B O 1
ATOM 2777 N N . HIS B 1 96 ? -2.914 -6.195 -8.406 1 98.25 96 HIS B N 1
ATOM 2778 C CA . HIS B 1 96 ? -3.752 -6.586 -9.539 1 98.25 96 HIS B CA 1
ATOM 2779 C C . HIS B 1 96 ? -4.109 -8.07 -9.469 1 98.25 96 HIS B C 1
ATOM 2781 O O . HIS B 1 96 ? -3.289 -8.891 -9.062 1 98.25 96 HIS B O 1
ATOM 2787 N N . TRP B 1 97 ? -5.277 -8.414 -9.977 1 97.56 97 TRP B N 1
ATOM 2788 C CA . TRP B 1 97 ? -5.781 -9.781 -9.898 1 97.56 97 TRP B CA 1
ATOM 2789 C C . TRP B 1 97 ? -5 -10.703 -10.828 1 97.56 97 TRP B C 1
ATOM 2791 O O . TRP B 1 97 ? -4.898 -11.906 -10.578 1 97.56 97 TRP B O 1
ATOM 2801 N N . ARG B 1 98 ? -4.375 -10.156 -11.859 1 98 98 ARG B N 1
ATOM 2802 C CA . ARG B 1 98 ? -3.629 -10.969 -12.805 1 98 98 ARG B CA 1
ATOM 2803 C C . ARG B 1 98 ? -2.328 -11.477 -12.188 1 98 98 ARG B C 1
ATOM 2805 O O . ARG B 1 98 ? -1.676 -12.359 -12.75 1 98 98 ARG B O 1
ATOM 2812 N N . VAL B 1 99 ? -1.987 -10.984 -11 1 98.56 99 VAL B N 1
ATOM 2813 C CA . VAL B 1 99 ? -0.802 -11.43 -10.273 1 98.56 99 VAL B CA 1
ATOM 2814 C C . VAL B 1 99 ? -1.194 -12.469 -9.234 1 98.56 99 VAL B C 1
ATOM 2816 O O . VAL B 1 99 ? -0.334 -13.023 -8.539 1 98.56 99 VAL B O 1
ATOM 2819 N N . ASN B 1 100 ? -2.492 -12.805 -9.109 1 98.5 100 ASN B N 1
ATOM 2820 C CA . ASN B 1 100 ? -2.967 -13.82 -8.172 1 98.5 100 ASN B CA 1
ATOM 2821 C C . ASN B 1 100 ? -2.363 -15.188 -8.477 1 98.5 100 ASN B C 1
ATOM 2823 O O . ASN B 1 100 ? -1.882 -15.43 -9.578 1 98.5 100 ASN B O 1
ATOM 2827 N N . GLU B 1 101 ? -2.443 -16.016 -7.477 1 97.94 101 GLU B N 1
ATOM 2828 C CA . GLU B 1 101 ? -2.084 -17.422 -7.633 1 97.94 101 GLU B CA 1
ATOM 2829 C C . GLU B 1 101 ? -3.021 -18.125 -8.609 1 97.94 101 GLU B C 1
ATOM 2831 O O . GLU B 1 101 ? -4.109 -17.625 -8.906 1 97.94 101 GLU B O 1
ATOM 2836 N N . ARG B 1 102 ? -2.504 -19.266 -9.102 1 97 102 ARG B N 1
ATOM 2837 C CA . ARG B 1 102 ? -3.365 -20.141 -9.898 1 97 102 ARG B CA 1
ATOM 2838 C C . ARG B 1 102 ? -4.656 -20.453 -9.156 1 97 102 ARG B C 1
ATOM 2840 O O . ARG B 1 102 ? -4.629 -20.797 -7.973 1 97 102 ARG B O 1
ATOM 2847 N N . HIS B 1 103 ? -5.785 -20.297 -9.898 1 97.19 103 HIS B N 1
ATOM 2848 C CA . HIS B 1 103 ? -7.055 -20.703 -9.305 1 97.19 103 HIS B CA 1
ATOM 2849 C C . HIS B 1 103 ? -7.188 -22.219 -9.258 1 97.19 103 HIS B C 1
ATOM 2851 O O . HIS B 1 103 ? -7.164 -22.891 -10.297 1 97.19 103 HIS B O 1
ATOM 2857 N N . GLN B 1 104 ? -7.453 -22.828 -8.148 1 95.38 104 GLN B N 1
ATOM 2858 C CA . GLN B 1 104 ? -7.352 -24.281 -7.938 1 95.38 104 GLN B CA 1
ATOM 2859 C C . GLN B 1 104 ? -8.711 -24.953 -8.07 1 95.38 104 GLN B C 1
ATOM 2861 O O . GLN B 1 104 ? -8.867 -26.125 -7.738 1 95.38 104 GLN B O 1
ATOM 2866 N N . GLY B 1 105 ? -9.672 -24.141 -8.477 1 95.56 105 GLY B N 1
ATOM 2867 C CA . GLY B 1 105 ? -11 -24.688 -8.703 1 95.56 105 GLY B CA 1
ATOM 2868 C C . GLY B 1 105 ? -11.539 -25.453 -7.512 1 95.56 105 GLY B C 1
ATOM 2869 O O . GLY B 1 105 ? -11.445 -24.984 -6.371 1 95.56 105 GLY B O 1
ATOM 2870 N N . ALA B 1 106 ? -12.086 -26.578 -7.805 1 94.56 106 ALA B N 1
ATOM 2871 C CA . ALA B 1 106 ? -12.781 -27.375 -6.789 1 94.56 106 ALA B CA 1
ATOM 2872 C C . ALA B 1 106 ? -11.797 -27.969 -5.785 1 94.56 106 ALA B C 1
ATOM 2874 O O . ALA B 1 106 ? -12.195 -28.469 -4.734 1 94.56 106 ALA B O 1
ATOM 2875 N N . TYR B 1 107 ? -10.508 -27.859 -6.062 1 92.94 107 TYR B N 1
ATOM 2876 C CA . TYR B 1 107 ? -9.516 -28.391 -5.129 1 92.94 107 TYR B CA 1
ATOM 2877 C C . TYR B 1 107 ? -9.312 -27.438 -3.959 1 92.94 107 TYR B C 1
ATOM 2879 O O . TYR B 1 107 ? -8.75 -27.812 -2.93 1 92.94 107 TYR B O 1
ATOM 2887 N N . GLU B 1 108 ? -9.672 -26.219 -4.133 1 94.69 108 GLU B N 1
ATOM 2888 C CA . GLU B 1 108 ? -9.406 -25.203 -3.111 1 94.69 108 GLU B CA 1
ATOM 2889 C C . GLU B 1 108 ? -9.953 -25.641 -1.754 1 94.69 108 GLU B C 1
ATOM 2891 O O . GLU B 1 108 ? -11.117 -26.031 -1.644 1 94.69 108 GLU B O 1
ATOM 2896 N N . GLY B 1 109 ? -9.109 -25.609 -0.757 1 93.81 109 GLY B N 1
ATOM 2897 C CA . GLY B 1 109 ? -9.523 -25.922 0.599 1 93.81 109 GLY B CA 1
ATOM 2898 C C . GLY B 1 109 ? -9.258 -27.375 0.98 1 93.81 109 GLY B C 1
ATOM 2899 O O . GLY B 1 109 ? -9.242 -27.703 2.164 1 93.81 109 GLY B O 1
ATOM 2900 N N . ASN B 1 110 ? -9.117 -28.203 -0.064 1 91.06 110 ASN B N 1
ATOM 2901 C CA . ASN B 1 110 ? -8.828 -29.594 0.211 1 91.06 110 ASN B CA 1
ATOM 2902 C C . ASN B 1 110 ? -7.438 -29.781 0.82 1 91.06 110 ASN B C 1
ATOM 2904 O O . ASN B 1 110 ? -6.586 -28.906 0.694 1 91.06 110 ASN B O 1
ATOM 2908 N N . GLU B 1 111 ? -7.363 -30.922 1.481 1 90.19 111 GLU B N 1
ATOM 2909 C CA . GLU B 1 111 ? -6.023 -31.281 1.938 1 90.19 111 GLU B CA 1
ATOM 2910 C C . GLU B 1 111 ? -5.086 -31.531 0.758 1 90.19 111 GLU B C 1
ATOM 2912 O O . GLU B 1 111 ? -5.461 -32.188 -0.207 1 90.19 111 GLU B O 1
ATOM 2917 N N . MET B 1 112 ? -3.994 -31.078 0.865 1 80.88 112 MET B N 1
ATOM 2918 C CA . MET B 1 112 ? -3.031 -31.172 -0.229 1 80.88 112 MET B CA 1
ATOM 2919 C C . MET B 1 112 ? -2.768 -32.625 -0.605 1 80.88 112 MET B C 1
ATOM 2921 O O . MET B 1 112 ? -2.656 -32.969 -1.787 1 80.88 112 MET B O 1
ATOM 2925 N N . ASN B 1 113 ? -2.748 -33.469 0.419 1 72.56 113 ASN B N 1
ATOM 2926 C CA . ASN B 1 113 ? -2.439 -34.875 0.177 1 72.56 113 ASN B CA 1
ATOM 2927 C C . ASN B 1 113 ? -3.688 -35.656 -0.201 1 72.56 113 ASN B C 1
ATOM 2929 O O . ASN B 1 113 ? -3.594 -36.812 -0.604 1 72.56 113 ASN B O 1
ATOM 2933 N N . SER B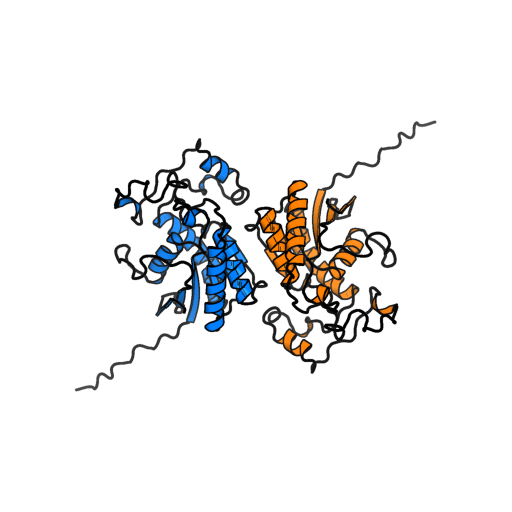 1 114 ? -4.879 -35.156 0.15 1 62.81 114 SER B N 1
ATOM 2934 C CA . SER B 1 114 ? -6.109 -35.875 -0.168 1 62.81 114 SER B CA 1
ATOM 2935 C C . SER B 1 114 ? -6.391 -35.844 -1.666 1 62.81 114 SER B C 1
ATOM 2937 O O . SER B 1 114 ? -7.246 -36.594 -2.154 1 62.81 114 SER B O 1
ATOM 2939 N N . THR B 1 115 ? -6.078 -34.719 -2.16 1 53.12 115 THR B N 1
ATOM 2940 C CA . THR B 1 115 ? -6.316 -34.656 -3.596 1 53.12 115 THR B CA 1
ATOM 2941 C C . THR B 1 115 ? -5.562 -35.75 -4.328 1 53.12 115 THR B C 1
ATOM 2943 O O . THR B 1 115 ? -4.383 -36 -4.062 1 53.12 115 THR B O 1
ATOM 2946 N N . ASN B 1 116 ? -6.188 -36.875 -4.477 1 49.25 116 ASN B N 1
ATOM 2947 C CA . ASN B 1 116 ? -5.621 -38.031 -5.18 1 49.25 116 ASN B CA 1
ATOM 2948 C C . ASN B 1 116 ? -4.387 -37.625 -5.988 1 49.25 116 ASN B C 1
ATOM 2950 O O . ASN B 1 116 ? -4.5 -36.938 -6.996 1 49.25 116 ASN B O 1
ATOM 2954 N N . LYS B 1 117 ? -3.391 -37.156 -5.258 1 47.5 117 LYS B N 1
ATOM 2955 C CA . LYS B 1 117 ? -2.037 -37.156 -5.805 1 47.5 117 LYS B CA 1
ATOM 2956 C C . LYS B 1 117 ? -1.909 -38.125 -6.969 1 47.5 117 LYS B C 1
ATOM 2958 O O . LYS B 1 117 ? -0.819 -38.312 -7.512 1 47.5 117 LYS B O 1
ATOM 2963 N N . HIS B 1 118 ? -2.736 -39.031 -6.84 1 45.28 118 HIS B N 1
ATOM 2964 C CA . HIS B 1 118 ? -2.576 -40.031 -7.863 1 45.28 118 HIS B CA 1
ATOM 2965 C C . HIS B 1 118 ? -2.33 -39.438 -9.234 1 45.28 118 HIS B C 1
ATOM 2967 O O . HIS B 1 118 ? -1.842 -40.094 -10.148 1 45.28 118 HIS B O 1
ATOM 2973 N N . LYS B 1 119 ? -2.986 -38.219 -9.648 1 52.06 119 LYS B N 1
ATOM 2974 C CA . LYS B 1 119 ? -2.889 -38.188 -11.102 1 52.06 119 LYS B CA 1
ATOM 2975 C C . LYS B 1 119 ? -1.719 -37.312 -11.555 1 52.06 119 LYS B C 1
ATOM 2977 O O . LYS B 1 119 ? -1.689 -36.125 -11.273 1 52.06 119 LYS B O 1
ATOM 2982 N N . LYS B 1 120 ? -0.521 -37.906 -11.5 1 54.16 120 LYS B N 1
ATOM 2983 C CA . LYS B 1 120 ? 0.642 -37.438 -12.242 1 54.16 120 LYS B CA 1
ATOM 2984 C C . LYS B 1 120 ? 0.278 -36.25 -13.148 1 54.16 120 LYS B C 1
ATOM 2986 O O . LYS B 1 120 ? 1.069 -35.312 -13.32 1 54.16 120 LYS B O 1
ATOM 2991 N N . GLU B 1 121 ? -0.955 -36.312 -13.477 1 56.53 121 GLU B N 1
ATOM 2992 C CA . GLU B 1 121 ? -1.391 -35.375 -14.5 1 56.53 121 GLU B CA 1
ATOM 2993 C C . GLU B 1 121 ? -1.667 -34 -13.906 1 56.53 121 GLU B C 1
ATOM 2995 O O . GLU B 1 121 ? -1.518 -32.969 -14.594 1 56.53 121 GLU B O 1
ATOM 3000 N N . ALA B 1 122 ? -1.924 -33.938 -12.531 1 58.66 122 ALA B N 1
ATOM 3001 C CA . ALA B 1 122 ? -2.406 -32.688 -11.906 1 58.66 122 ALA B CA 1
ATOM 3002 C C . ALA B 1 122 ? -1.289 -31.672 -11.805 1 58.66 122 ALA B C 1
ATOM 3004 O O . ALA B 1 122 ? -1.554 -30.469 -11.617 1 58.66 122 ALA B O 1
ATOM 3005 N N . TRP B 1 123 ? -0.165 -32.188 -12.133 1 62.91 123 TRP B N 1
ATOM 3006 C CA . TRP B 1 123 ? 0.944 -31.266 -11.914 1 62.91 123 TRP B CA 1
ATOM 3007 C C . TRP B 1 123 ? 1.528 -30.797 -13.242 1 62.91 123 TRP B C 1
ATOM 3009 O O . TRP B 1 123 ? 2.529 -30.078 -13.273 1 62.91 123 TRP B O 1
ATOM 3019 N N . THR B 1 124 ? 0.74 -31.203 -14.219 1 78.69 124 THR B N 1
ATOM 3020 C CA . THR B 1 124 ? 1.27 -30.766 -15.508 1 78.69 124 THR B CA 1
ATOM 3021 C C . THR B 1 124 ? 0.897 -29.312 -15.781 1 78.69 124 THR B C 1
ATOM 3023 O O . THR B 1 124 ? -0.023 -28.781 -15.164 1 78.69 124 THR B O 1
ATOM 3026 N N . PHE B 1 125 ? 1.591 -28.766 -16.672 1 88.31 125 PHE B N 1
ATOM 3027 C CA . PHE B 1 125 ? 1.467 -27.359 -17.047 1 88.31 125 PHE B CA 1
ATOM 3028 C C . PHE B 1 125 ? 0.089 -27.078 -17.625 1 88.31 125 PHE B C 1
ATOM 3030 O O . PHE B 1 125 ? -0.478 -26 -17.406 1 88.31 125 PHE B O 1
ATOM 3037 N N . GLU B 1 126 ? -0.538 -28.047 -18.234 1 90.31 126 GLU B N 1
ATOM 3038 C CA . GLU B 1 126 ? -1.789 -27.828 -18.953 1 90.31 126 GLU B CA 1
ATOM 3039 C C . GLU B 1 126 ? -2.984 -28.328 -18.141 1 90.31 126 GLU B C 1
ATOM 3041 O O . GLU B 1 126 ? -4.133 -28.031 -18.469 1 90.31 126 GLU B O 1
ATOM 3046 N N . TYR B 1 127 ? -2.725 -28.984 -17.109 1 89.75 127 TYR B N 1
ATOM 3047 C CA . TYR B 1 127 ? -3.812 -29.562 -16.344 1 89.75 127 TYR B CA 1
ATOM 3048 C C . TYR B 1 127 ? -4.605 -28.5 -15.609 1 89.75 127 TYR B C 1
ATOM 3050 O O . TYR B 1 127 ? -4.027 -27.625 -14.938 1 89.75 127 TYR B O 1
ATOM 3058 N N . CYS B 1 128 ? -5.852 -28.641 -15.758 1 93 128 CYS B N 1
ATOM 3059 C CA . CYS B 1 128 ? -6.773 -27.766 -15.039 1 93 128 CYS B CA 1
ATOM 3060 C C . CYS B 1 128 ? -7.574 -28.547 -14.008 1 93 128 CYS B C 1
ATOM 3062 O O . CYS B 1 128 ? -8.148 -29.594 -14.328 1 93 128 CYS B O 1
ATOM 3064 N N . PRO B 1 129 ? -7.641 -28.109 -12.852 1 93 129 PRO B N 1
ATOM 3065 C CA . PRO B 1 129 ? -8.5 -28.766 -11.867 1 93 129 PRO B CA 1
ATOM 3066 C C . PRO B 1 129 ? -9.984 -28.672 -12.234 1 93 129 PRO B C 1
ATOM 3068 O O . PRO B 1 129 ? -10.359 -27.906 -13.117 1 93 129 PRO B O 1
ATOM 3071 N N . PRO B 1 130 ? -10.742 -29.578 -11.594 1 93.69 130 PRO B N 1
ATOM 3072 C CA . PRO B 1 130 ? -12.18 -29.422 -11.82 1 93.69 130 PRO B CA 1
ATOM 3073 C C . PRO B 1 130 ? -12.688 -28.031 -11.477 1 93.69 130 PRO B C 1
ATOM 3075 O O . PRO B 1 130 ? -12.281 -27.453 -10.469 1 93.69 130 PRO B O 1
ATOM 3078 N N . GLU B 1 131 ? -13.57 -27.516 -12.312 1 96.06 131 GLU B N 1
ATOM 3079 C CA . GLU B 1 131 ? -14.102 -26.172 -12.156 1 96.06 131 GLU B CA 1
ATOM 3080 C C . GLU B 1 131 ? -15.062 -26.094 -10.977 1 96.06 131 GLU B C 1
ATOM 3082 O O . GLU B 1 131 ? -15.75 -27.078 -10.656 1 96.06 131 GLU B O 1
ATOM 3087 N N . LEU B 1 132 ? -15.148 -24.938 -10.406 1 96.06 132 LEU B N 1
ATOM 3088 C CA . LEU B 1 132 ? -16.203 -24.656 -9.43 1 96.06 132 LEU B CA 1
ATOM 3089 C C . LEU B 1 132 ? -17.562 -24.594 -10.102 1 96.06 132 LEU B C 1
ATOM 3091 O O . LEU B 1 132 ? -17.719 -23.969 -11.148 1 96.06 132 LEU B O 1
ATOM 3095 N N . GLU B 1 133 ? -18.469 -25.266 -9.484 1 96 133 GLU B N 1
ATOM 3096 C CA . GLU B 1 133 ? -19.844 -25.141 -9.945 1 96 133 GLU B CA 1
ATOM 3097 C C . GLU B 1 133 ? -20.453 -23.812 -9.516 1 96 133 GLU B C 1
ATOM 3099 O O . GLU B 1 133 ? -20.047 -23.25 -8.5 1 96 133 GLU B O 1
ATOM 3104 N N . GLU B 1 134 ? -21.438 -23.391 -10.211 1 93.56 134 GLU B N 1
ATOM 3105 C CA . GLU B 1 134 ? -22.094 -22.125 -9.891 1 93.56 134 GLU B CA 1
ATOM 3106 C C . GLU B 1 134 ? -22.75 -22.188 -8.516 1 93.56 134 GLU B C 1
ATOM 3108 O O . GLU B 1 134 ? -22.891 -21.156 -7.848 1 93.56 134 GLU B O 1
ATOM 3113 N N . SER B 1 135 ? -23.141 -23.406 -8.133 1 95.38 135 SER B N 1
ATOM 3114 C CA . SER B 1 135 ? -23.828 -23.562 -6.852 1 95.38 135 SER B CA 1
ATOM 3115 C C . SER B 1 135 ? -22.828 -23.672 -5.703 1 95.38 135 SER B C 1
ATOM 3117 O O . SER B 1 135 ? -23.219 -23.656 -4.531 1 95.38 135 SER B O 1
ATOM 3119 N N . ASP B 1 136 ? -21.625 -23.75 -6.105 1 95.81 136 ASP B N 1
ATOM 3120 C CA . ASP B 1 136 ? -20.578 -23.844 -5.09 1 95.81 136 ASP B CA 1
ATOM 3121 C C . ASP B 1 136 ? -20.453 -22.547 -4.297 1 95.81 136 ASP B C 1
ATOM 3123 O O . ASP B 1 136 ? -20.406 -21.469 -4.879 1 95.81 136 ASP B O 1
ATOM 3127 N N . ASP B 1 137 ? -20.406 -22.703 -2.957 1 95.38 137 ASP B N 1
ATOM 3128 C CA . ASP B 1 137 ? -20.297 -21.531 -2.088 1 95.38 137 ASP B CA 1
ATOM 3129 C C . ASP B 1 137 ? -19.047 -20.734 -2.406 1 95.38 137 ASP B C 1
ATOM 3131 O O . ASP B 1 137 ? -19.047 -19.5 -2.32 1 95.38 137 ASP B O 1
ATOM 3135 N N . ARG B 1 138 ? -18.016 -21.359 -2.732 1 94.88 138 ARG B N 1
ATOM 3136 C CA . ARG B 1 138 ? -16.766 -20.672 -3.072 1 94.88 138 ARG B CA 1
ATOM 3137 C C . ARG B 1 138 ? -16.922 -19.828 -4.324 1 94.88 138 ARG B C 1
ATOM 3139 O O . ARG B 1 138 ? -16.375 -18.734 -4.41 1 94.88 138 ARG B O 1
ATOM 3146 N N . TRP B 1 139 ? -17.609 -20.297 -5.223 1 94.69 139 TRP B N 1
ATOM 3147 C CA . TRP B 1 139 ? -17.875 -19.516 -6.434 1 94.69 139 TRP B CA 1
ATOM 3148 C C . TRP B 1 139 ? -18.719 -18.297 -6.117 1 94.69 139 TRP B C 1
ATOM 3150 O O . TRP B 1 139 ? -18.391 -17.188 -6.543 1 94.69 139 TRP B O 1
ATOM 3160 N N . ARG B 1 140 ? -19.734 -18.484 -5.34 1 93.75 140 ARG B N 1
ATOM 3161 C CA . ARG B 1 140 ? -20.625 -17.375 -4.98 1 93.75 140 ARG B CA 1
ATOM 3162 C C . ARG B 1 140 ? -19.859 -16.297 -4.23 1 93.75 140 ARG B C 1
ATOM 3164 O O . ARG B 1 140 ? -20.047 -15.102 -4.496 1 93.75 140 ARG B O 1
ATOM 3171 N N . ARG B 1 141 ? -19.016 -16.703 -3.383 1 93.5 141 ARG B N 1
ATOM 3172 C CA . ARG B 1 141 ? -18.203 -15.75 -2.623 1 93.5 141 ARG B CA 1
ATOM 3173 C C . ARG B 1 141 ? -17.281 -14.961 -3.543 1 93.5 141 ARG B C 1
ATOM 3175 O O . ARG B 1 141 ? -17.062 -13.766 -3.346 1 93.5 141 ARG B O 1
ATOM 3182 N N . LEU B 1 142 ? -16.734 -15.648 -4.473 1 93.81 142 LEU B N 1
ATOM 3183 C CA . LEU B 1 142 ? -15.828 -15.008 -5.418 1 93.81 142 LEU B CA 1
ATOM 3184 C C . LEU B 1 142 ? -16.562 -13.969 -6.258 1 93.81 142 LEU B C 1
ATOM 3186 O O . LEU B 1 142 ? -16.062 -12.852 -6.426 1 93.81 142 LEU B O 1
ATOM 3190 N N . VAL B 1 143 ? -17.688 -14.312 -6.75 1 92.69 143 VAL B N 1
ATOM 3191 C CA . VAL B 1 143 ? -18.469 -13.445 -7.617 1 92.69 143 VAL B CA 1
ATOM 3192 C C . VAL B 1 143 ? -18.906 -12.203 -6.844 1 92.69 143 VAL B C 1
ATOM 3194 O O . VAL B 1 143 ? -18.953 -11.102 -7.406 1 92.69 143 VAL B O 1
ATOM 3197 N N . ASP B 1 144 ? -19.141 -12.375 -5.59 1 92.62 144 ASP B N 1
ATOM 3198 C CA . ASP B 1 144 ? -19.656 -11.273 -4.777 1 92.62 144 ASP B CA 1
ATOM 3199 C C . ASP B 1 144 ? -18.516 -10.484 -4.137 1 92.62 144 ASP B C 1
ATOM 3201 O O . ASP B 1 144 ? -18.75 -9.461 -3.494 1 92.62 144 ASP B O 1
ATOM 3205 N N . ASP B 1 145 ? -17.359 -10.93 -4.293 1 94.94 145 ASP B N 1
ATOM 3206 C CA . ASP B 1 145 ? -16.219 -10.273 -3.674 1 94.94 145 ASP B CA 1
ATOM 3207 C C . ASP B 1 145 ? -15.953 -8.914 -4.32 1 94.94 145 ASP B C 1
ATOM 3209 O O . ASP B 1 145 ? -15.719 -8.828 -5.527 1 94.94 145 ASP B O 1
ATOM 3213 N N . PRO B 1 146 ? -15.891 -7.84 -3.498 1 94.19 146 PRO B N 1
ATOM 3214 C CA . PRO B 1 146 ? -15.664 -6.504 -4.051 1 94.19 146 PRO B CA 1
ATOM 3215 C C . PRO B 1 146 ? -14.336 -6.395 -4.797 1 94.19 146 PRO B C 1
ATOM 3217 O O . PRO B 1 146 ? -14.203 -5.574 -5.711 1 94.19 146 PRO B O 1
ATOM 3220 N N . LYS B 1 147 ? -13.406 -7.227 -4.59 1 94.06 147 LYS B N 1
ATOM 3221 C CA . LYS B 1 147 ? -12.109 -7.227 -5.254 1 94.06 147 LYS B CA 1
ATOM 3222 C C . LYS B 1 147 ? -12.258 -7.402 -6.762 1 94.06 147 LYS B C 1
ATOM 3224 O O . LYS B 1 147 ? -11.445 -6.895 -7.535 1 94.06 147 LYS B O 1
ATOM 3229 N N . TYR B 1 148 ? -13.266 -8.148 -6.996 1 95.62 148 TYR B N 1
ATOM 3230 C CA . TYR B 1 148 ? -13.344 -8.602 -8.383 1 95.62 148 TYR B CA 1
ATOM 3231 C C . TYR B 1 148 ? -14.586 -8.047 -9.07 1 95.62 148 TYR B C 1
ATOM 3233 O O . TYR B 1 148 ? -14.953 -8.508 -10.156 1 95.62 148 TYR B O 1
ATOM 3241 N N . LYS B 1 149 ? -15.227 -7.09 -8.508 1 90.19 149 LYS B N 1
ATOM 3242 C CA . LYS B 1 149 ? -16.484 -6.559 -9.008 1 90.19 149 LYS B CA 1
ATOM 3243 C C . LYS B 1 149 ? -16.312 -5.895 -10.375 1 90.19 149 LYS B C 1
ATOM 3245 O O . LYS B 1 149 ? -17.234 -5.875 -11.188 1 90.19 149 LYS B O 1
ATOM 3250 N N . MET B 1 150 ? -15.141 -5.406 -10.57 1 86.31 150 MET B N 1
ATOM 3251 C CA . MET B 1 150 ? -14.906 -4.703 -11.828 1 86.31 150 MET B CA 1
ATOM 3252 C C . MET B 1 150 ? -14.656 -5.691 -12.969 1 86.31 150 MET B C 1
ATOM 3254 O O . MET B 1 150 ? -14.602 -5.301 -14.133 1 86.31 150 MET B O 1
ATOM 3258 N N . LEU B 1 151 ? -14.469 -6.91 -12.617 1 89 151 LEU B N 1
ATOM 3259 C CA . LEU B 1 151 ? -14.219 -7.93 -13.633 1 89 151 LEU B CA 1
ATOM 3260 C C . LEU B 1 151 ? -15.523 -8.523 -14.141 1 89 151 LEU B C 1
ATOM 3262 O O . LEU B 1 151 ? -16.469 -8.727 -13.375 1 89 151 LEU B O 1
ATOM 3266 N N . SER B 1 152 ? -15.516 -8.711 -15.461 1 86.88 152 SER B N 1
ATOM 3267 C CA . SER B 1 152 ? -16.641 -9.469 -15.992 1 86.88 152 SER B CA 1
ATOM 3268 C C . SER B 1 152 ? -16.641 -10.898 -15.461 1 86.88 152 SER B C 1
ATOM 3270 O O . SER B 1 152 ? -15.586 -11.508 -15.305 1 86.88 152 SER B O 1
ATOM 3272 N N . PRO B 1 153 ? -17.828 -11.383 -15.219 1 82.81 153 PRO B N 1
ATOM 3273 C CA . PRO B 1 153 ? -17.906 -12.773 -14.75 1 82.81 153 PRO B CA 1
ATOM 3274 C C . PRO B 1 153 ? -17.219 -13.758 -15.695 1 82.81 153 PRO B C 1
ATOM 3276 O O . PRO B 1 153 ? -16.719 -14.789 -15.25 1 82.81 153 PRO B O 1
ATOM 3279 N N . SER B 1 154 ? -17.141 -13.344 -16.906 1 85.31 154 SER B N 1
ATOM 3280 C CA . SER B 1 154 ? -16.547 -14.25 -17.891 1 85.31 154 SER B CA 1
ATOM 3281 C C . SER B 1 154 ? -15.023 -14.312 -17.734 1 85.31 154 SER B C 1
ATOM 3283 O O . SER B 1 154 ? -14.391 -15.258 -18.203 1 85.31 154 SER B O 1
ATOM 3285 N N . VAL B 1 155 ? -14.516 -13.383 -17.031 1 90.88 155 VAL B N 1
ATOM 3286 C CA . VAL B 1 155 ? -13.07 -13.305 -16.859 1 90.88 155 VAL B CA 1
ATOM 3287 C C . VAL B 1 155 ? -12.672 -13.969 -15.547 1 90.88 155 VAL B C 1
ATOM 3289 O O . VAL B 1 155 ? -11.516 -14.352 -15.359 1 90.88 155 VAL B O 1
ATOM 3292 N N . LEU B 1 156 ? -13.656 -14.102 -14.664 1 93.81 156 LEU B N 1
ATOM 3293 C CA . LEU B 1 156 ? -13.383 -14.75 -13.391 1 93.81 156 LEU B CA 1
ATOM 3294 C C . LEU B 1 156 ? -13.18 -16.25 -13.578 1 93.81 156 LEU B C 1
ATOM 3296 O O . LEU B 1 156 ? -14.07 -16.938 -14.086 1 93.81 156 LEU B O 1
ATOM 3300 N N . PRO B 1 157 ? -12.086 -16.75 -13.148 1 95.31 157 PRO B N 1
ATOM 3301 C CA . PRO B 1 157 ? -11.844 -18.172 -13.398 1 95.31 157 PRO B CA 1
ATOM 3302 C C . PRO B 1 157 ? -12.586 -19.078 -12.414 1 95.31 157 PRO B C 1
ATOM 3304 O O . PRO B 1 157 ? -12.711 -18.75 -11.234 1 95.31 157 PRO B O 1
ATOM 3307 N N . LYS B 1 158 ? -13.023 -20.172 -12.938 1 96.38 158 LYS B N 1
ATOM 3308 C CA . LYS B 1 158 ? -13.562 -21.234 -12.094 1 96.38 158 LYS B CA 1
ATOM 3309 C C . LYS B 1 158 ? -12.492 -22.266 -11.75 1 96.38 158 LYS B C 1
ATOM 3311 O O . LYS B 1 158 ? -12.641 -23.031 -10.789 1 96.38 158 LYS B O 1
ATOM 3316 N N . ALA B 1 159 ? -11.523 -22.25 -12.477 1 96 159 ALA B N 1
ATOM 3317 C CA . ALA B 1 159 ? -10.297 -23.047 -12.352 1 96 159 ALA B CA 1
ATOM 3318 C C . ALA B 1 159 ? -9.25 -22.594 -13.375 1 96 159 ALA B C 1
ATOM 3320 O O . ALA B 1 159 ? -9.594 -22.016 -14.406 1 96 159 ALA B O 1
ATOM 3321 N N . GLU B 1 160 ? -7.996 -22.875 -13.031 1 96.75 160 GLU B N 1
ATOM 3322 C CA . GLU B 1 160 ? -6.934 -22.547 -13.977 1 96.75 160 GLU B CA 1
ATOM 3323 C C . GLU B 1 160 ? -5.891 -23.656 -14.039 1 96.75 160 GLU B C 1
ATOM 3325 O O . GLU B 1 160 ? -5.559 -24.266 -13.016 1 96.75 160 GLU B O 1
ATOM 3330 N N . SER B 1 161 ? -5.418 -23.875 -15.25 1 95.06 161 SER B N 1
ATOM 3331 C CA . SER B 1 161 ? -4.141 -24.562 -15.391 1 95.06 161 SER B CA 1
ATOM 3332 C C . SER B 1 161 ? -2.971 -23.625 -15.141 1 95.06 161 SER B C 1
ATOM 3334 O O . SER B 1 161 ? -3.154 -22.406 -15.086 1 95.06 161 SER B O 1
ATOM 3336 N N . SER B 1 162 ? -1.851 -24.234 -14.961 1 94.12 162 SER B N 1
ATOM 3337 C CA . SER B 1 162 ? -0.654 -23.406 -14.852 1 94.12 162 SER B CA 1
ATOM 3338 C C . SER B 1 162 ? -0.468 -22.531 -16.094 1 94.12 162 SER B C 1
ATOM 3340 O O . SER B 1 162 ? -0.031 -21.391 -15.992 1 94.12 162 SER B O 1
ATOM 3342 N N . LYS B 1 163 ? -0.773 -23.062 -17.219 1 94.19 163 LYS B N 1
ATOM 3343 C CA . LYS B 1 163 ? -0.677 -22.328 -18.484 1 94.19 163 LYS B CA 1
ATOM 3344 C C . LYS B 1 163 ? -1.588 -21.109 -18.469 1 94.19 163 LYS B C 1
ATOM 3346 O O . LYS B 1 163 ? -1.156 -20 -18.812 1 94.19 163 LYS B O 1
ATOM 3351 N N . MET B 1 164 ? -2.811 -21.297 -18.078 1 96.56 164 MET B N 1
ATOM 3352 C CA . MET B 1 164 ? -3.789 -20.203 -18.047 1 96.56 164 MET B CA 1
ATOM 3353 C C . MET B 1 164 ? -3.346 -19.109 -17.094 1 96.56 164 MET B C 1
ATOM 3355 O O . MET B 1 164 ? -3.428 -17.922 -17.422 1 96.56 164 MET B O 1
ATOM 3359 N N . ALA B 1 165 ? -2.896 -19.5 -15.922 1 96.75 165 ALA B N 1
ATOM 3360 C CA . ALA B 1 165 ? -2.436 -18.547 -14.922 1 96.75 165 ALA B CA 1
ATOM 3361 C C . ALA B 1 165 ? -1.224 -17.766 -15.422 1 96.75 165 ALA B C 1
ATOM 3363 O O . ALA B 1 165 ? -1.136 -16.562 -15.227 1 96.75 165 ALA B O 1
ATOM 3364 N N . LEU B 1 166 ? -0.306 -18.469 -16.062 1 96 166 LEU B N 1
ATOM 3365 C CA . LEU B 1 166 ? 0.872 -17.797 -16.594 1 96 166 LEU B CA 1
ATOM 3366 C C . LEU B 1 166 ? 0.482 -16.797 -17.672 1 96 166 LEU B C 1
ATOM 3368 O O . LEU B 1 166 ? 1.008 -15.68 -17.703 1 96 166 LEU B O 1
ATOM 3372 N N . GLU B 1 167 ? -0.399 -17.188 -18.516 1 97.06 167 GLU B N 1
ATOM 3373 C CA . GLU B 1 167 ? -0.812 -16.328 -19.609 1 97.06 167 GLU B CA 1
ATOM 3374 C C . GLU B 1 167 ? -1.424 -15.023 -19.094 1 97.06 167 GLU B C 1
ATOM 3376 O O . GLU B 1 167 ? -1.131 -13.945 -19.609 1 97.06 167 GLU B O 1
ATOM 3381 N N . ARG B 1 168 ? -2.307 -15.18 -18.109 1 96.62 168 ARG B N 1
ATOM 3382 C CA . ARG B 1 168 ? -2.887 -13.953 -17.578 1 96.62 168 ARG B CA 1
ATOM 3383 C C . ARG B 1 168 ? -1.827 -13.102 -16.891 1 96.62 168 ARG B C 1
ATOM 3385 O O . ARG B 1 168 ? -1.872 -11.867 -16.953 1 96.62 168 ARG B O 1
ATOM 3392 N N . PHE B 1 169 ? -0.92 -13.688 -16.25 1 98.31 169 PHE B N 1
ATOM 3393 C CA . PHE B 1 169 ? 0.174 -12.938 -15.648 1 98.31 169 PHE B CA 1
ATOM 3394 C C . PHE B 1 169 ? 1.027 -12.266 -16.719 1 98.31 169 PHE B C 1
ATOM 3396 O O . PHE B 1 169 ? 1.41 -11.109 -16.578 1 98.31 169 PHE B O 1
ATOM 3403 N N . LEU B 1 170 ? 1.354 -12.992 -17.766 1 98.25 170 LEU B N 1
ATOM 3404 C CA . LEU B 1 170 ? 2.219 -12.469 -18.812 1 98.25 170 LEU B CA 1
ATOM 3405 C C . LEU B 1 170 ? 1.573 -11.273 -19.5 1 98.25 170 LEU B C 1
ATOM 3407 O O . LEU B 1 170 ? 2.268 -10.352 -19.922 1 98.25 170 LEU B O 1
ATOM 3411 N N . HIS B 1 171 ? 0.308 -11.344 -19.578 1 98 171 HIS B N 1
ATOM 3412 C CA . HIS B 1 171 ? -0.383 -10.172 -20.094 1 98 171 HIS B CA 1
ATOM 3413 C C . HIS B 1 171 ? -0.072 -8.938 -19.25 1 98 171 HIS B C 1
ATOM 3415 O O . HIS B 1 171 ? 0.266 -7.879 -19.781 1 98 171 HIS B O 1
ATOM 3421 N N . TYR B 1 172 ? -0.178 -9.094 -18 1 98.44 172 TYR B N 1
ATOM 3422 C CA . TYR B 1 172 ? 0.104 -7.996 -17.078 1 98.44 172 TYR B CA 1
ATOM 3423 C C . TYR B 1 172 ? 1.585 -7.633 -17.094 1 98.44 172 TYR B C 1
ATOM 3425 O O . TYR B 1 172 ? 1.944 -6.457 -17.031 1 98.44 172 TYR B O 1
ATOM 3433 N N . TRP B 1 173 ? 2.438 -8.586 -17.188 1 98.44 173 TRP B N 1
ATOM 3434 C CA . TRP B 1 173 ? 3.881 -8.406 -17.281 1 98.44 173 TRP B CA 1
ATOM 3435 C C . TRP B 1 173 ? 4.234 -7.492 -18.453 1 98.44 173 TRP B C 1
ATOM 3437 O O . TRP B 1 173 ? 4.914 -6.48 -18.266 1 98.44 173 TRP B O 1
ATOM 3447 N N . HIS B 1 174 ? 3.699 -7.77 -19.547 1 98.38 174 HIS B N 1
ATOM 3448 C CA . HIS B 1 174 ? 4.051 -7.039 -20.75 1 98.38 174 HIS B CA 1
ATOM 3449 C C . HIS B 1 174 ? 3.398 -5.66 -20.781 1 98.38 174 HIS B C 1
ATOM 3451 O O . HIS B 1 174 ? 4.02 -4.684 -21.203 1 98.38 174 HIS B O 1
ATOM 3457 N N . SER B 1 175 ? 2.217 -5.578 -20.266 1 98.5 175 SER B N 1
ATOM 3458 C CA . SER B 1 175 ? 1.465 -4.336 -20.422 1 98.5 175 SER B CA 1
ATOM 3459 C C . SER B 1 175 ? 1.791 -3.352 -19.297 1 98.5 175 SER B C 1
ATOM 3461 O O . SER B 1 175 ? 1.713 -2.137 -19.5 1 98.5 175 SER B O 1
ATOM 3463 N N . ASN B 1 176 ? 2.199 -3.873 -18.156 1 98.62 176 ASN B N 1
ATOM 3464 C CA . ASN B 1 176 ? 2.262 -2.977 -17 1 98.62 176 ASN B CA 1
ATOM 3465 C C . ASN B 1 176 ? 3.645 -2.988 -16.359 1 98.62 176 ASN B C 1
ATOM 3467 O O . ASN B 1 176 ? 4.137 -1.948 -15.914 1 98.62 176 ASN B O 1
ATOM 3471 N N . ILE B 1 177 ? 4.301 -4.094 -16.328 1 98.62 177 ILE B N 1
ATOM 3472 C CA . ILE B 1 177 ? 5.535 -4.199 -15.555 1 98.62 177 ILE B CA 1
ATOM 3473 C C . ILE B 1 177 ? 6.73 -3.859 -16.438 1 98.62 177 ILE B C 1
ATOM 3475 O O . ILE B 1 177 ? 7.57 -3.033 -16.062 1 98.62 177 ILE B O 1
ATOM 3479 N N . VAL B 1 178 ? 6.809 -4.398 -17.609 1 98.5 178 VAL B N 1
ATOM 3480 C CA . VAL B 1 178 ? 7.93 -4.215 -18.531 1 98.5 178 VAL B CA 1
ATOM 3481 C C . VAL B 1 178 ? 8.102 -2.73 -18.844 1 98.5 178 VAL B C 1
ATOM 3483 O O . VAL B 1 178 ? 9.219 -2.203 -18.781 1 98.5 178 VAL B O 1
ATOM 3486 N N . PRO B 1 179 ? 7.039 -2 -19.141 1 98.44 179 PRO B N 1
ATOM 3487 C CA . PRO B 1 179 ? 7.227 -0.577 -19.438 1 98.44 179 PRO B CA 1
ATOM 3488 C C . PRO B 1 179 ? 7.867 0.185 -18.281 1 98.44 179 PRO B C 1
ATOM 3490 O O . PRO B 1 179 ? 8.664 1.099 -18.5 1 98.44 179 PRO B O 1
ATOM 3493 N N . GLU B 1 180 ? 7.531 -0.169 -17.047 1 98.31 180 GLU B N 1
ATOM 3494 C CA . GLU B 1 180 ? 8.117 0.497 -15.883 1 98.31 180 GLU B CA 1
ATOM 3495 C C . GLU B 1 180 ? 9.602 0.191 -15.758 1 98.31 180 GLU B C 1
ATOM 3497 O O . GLU B 1 180 ? 10.406 1.079 -15.453 1 98.31 180 GLU B O 1
ATOM 3502 N N . ILE B 1 181 ? 9.922 -1.014 -16 1 98.06 181 ILE B N 1
ATOM 3503 C CA . ILE B 1 181 ? 11.328 -1.413 -15.945 1 98.06 181 ILE B CA 1
ATOM 3504 C C . ILE B 1 181 ? 12.109 -0.699 -17.047 1 98.06 181 ILE B C 1
ATOM 3506 O O . ILE B 1 181 ? 13.188 -0.166 -16.812 1 98.06 181 ILE B O 1
ATOM 3510 N N . LYS B 1 182 ? 11.617 -0.645 -18.203 1 97.38 182 LYS B N 1
ATOM 3511 C CA . LYS B 1 182 ? 12.266 0.028 -19.328 1 97.38 182 LYS B CA 1
ATOM 3512 C C . LYS B 1 182 ? 12.453 1.515 -19.047 1 97.38 182 LYS B C 1
ATOM 3514 O O . LYS B 1 182 ? 13.414 2.125 -19.516 1 97.38 182 LYS B O 1
ATOM 3519 N N . ALA B 1 183 ? 11.555 2.039 -18.266 1 96.75 183 ALA B N 1
ATOM 3520 C CA . ALA B 1 183 ? 11.633 3.455 -17.906 1 96.75 183 ALA B CA 1
ATOM 3521 C C . ALA B 1 183 ? 12.68 3.699 -16.828 1 96.75 183 ALA B C 1
ATOM 3523 O O . ALA B 1 183 ? 12.852 4.832 -16.375 1 96.75 183 ALA B O 1
ATOM 3524 N N . GLY B 1 184 ? 13.289 2.641 -16.344 1 95 184 GLY B N 1
ATOM 3525 C CA . GLY B 1 184 ? 14.414 2.783 -15.438 1 95 184 GLY B CA 1
ATOM 3526 C C . GLY B 1 184 ? 14.047 2.502 -13.992 1 95 184 GLY B C 1
ATOM 3527 O O . GLY B 1 184 ? 14.875 2.668 -13.094 1 95 184 GLY B O 1
ATOM 3528 N N . LYS B 1 185 ? 12.867 2.031 -13.734 1 96.88 185 LYS B N 1
ATOM 3529 C CA . LYS B 1 185 ? 12.445 1.771 -12.359 1 96.88 185 LYS B CA 1
ATOM 3530 C C . LYS B 1 185 ? 12.977 0.43 -11.867 1 96.88 185 LYS B C 1
ATOM 3532 O O . LYS B 1 185 ? 12.984 -0.553 -12.609 1 96.88 185 LYS B O 1
ATOM 3537 N N . LYS B 1 186 ? 13.461 0.447 -10.664 1 97.31 186 LYS B N 1
ATOM 3538 C CA . LYS B 1 186 ? 13.781 -0.791 -9.961 1 97.31 186 LYS B CA 1
ATOM 3539 C C . LYS B 1 186 ? 12.531 -1.426 -9.367 1 97.31 186 LYS B C 1
ATOM 3541 O O . LYS B 1 186 ? 11.867 -0.824 -8.516 1 97.31 186 LYS B O 1
ATOM 3546 N N . VAL B 1 187 ? 12.297 -2.703 -9.766 1 98.56 187 VAL B N 1
ATOM 3547 C CA . VAL B 1 187 ? 10.984 -3.279 -9.484 1 98.56 187 VAL B CA 1
ATOM 3548 C C . VAL B 1 187 ? 11.148 -4.539 -8.641 1 98.56 187 VAL B C 1
ATOM 3550 O O . VAL B 1 187 ? 12.062 -5.336 -8.867 1 98.56 187 VAL B O 1
ATOM 3553 N N . ILE B 1 188 ? 10.227 -4.691 -7.66 1 98.88 188 ILE B N 1
ATOM 3554 C CA . ILE B 1 188 ? 10.055 -5.941 -6.926 1 98.88 188 ILE B CA 1
ATOM 3555 C C . ILE B 1 188 ? 8.641 -6.477 -7.141 1 98.88 188 ILE B C 1
ATOM 3557 O O . ILE B 1 188 ? 7.676 -5.703 -7.164 1 98.88 188 ILE B O 1
ATOM 3561 N N . ILE B 1 189 ? 8.547 -7.789 -7.344 1 98.88 189 ILE B N 1
ATOM 3562 C CA . ILE B 1 189 ? 7.258 -8.461 -7.438 1 98.88 189 ILE B CA 1
ATOM 3563 C C . ILE B 1 189 ? 7.117 -9.477 -6.301 1 98.88 189 ILE B C 1
ATOM 3565 O O . ILE B 1 189 ? 7.965 -10.352 -6.137 1 98.88 189 ILE B O 1
ATOM 3569 N N . VAL B 1 190 ? 6.094 -9.305 -5.484 1 98.88 190 VAL B N 1
ATOM 3570 C CA . VAL B 1 190 ? 5.75 -10.281 -4.457 1 98.88 190 VAL B CA 1
ATOM 3571 C C . VAL B 1 190 ? 4.477 -11.023 -4.848 1 98.88 190 VAL B C 1
ATOM 3573 O O . VAL B 1 190 ? 3.416 -10.414 -5 1 98.88 190 VAL B O 1
ATOM 3576 N N . ALA B 1 191 ? 4.633 -12.32 -4.98 1 98.25 191 ALA B N 1
ATOM 3577 C CA . ALA B 1 191 ? 3.506 -13.078 -5.52 1 98.25 191 ALA B CA 1
ATOM 3578 C C . ALA B 1 191 ? 3.482 -14.492 -4.957 1 98.25 191 ALA B C 1
ATOM 3580 O O . ALA B 1 191 ? 3.609 -14.695 -3.744 1 98.25 191 ALA B O 1
ATOM 3581 N N . HIS B 1 192 ? 3.164 -15.477 -5.848 1 97.56 192 HIS B N 1
ATOM 3582 C CA . HIS B 1 192 ? 2.824 -16.797 -5.355 1 97.56 192 HIS B CA 1
ATOM 3583 C C . HIS B 1 192 ? 3.668 -17.875 -6.031 1 97.56 192 HIS B C 1
ATOM 3585 O O . HIS B 1 192 ? 4.371 -17.594 -7.004 1 97.56 192 HIS B O 1
ATOM 3591 N N . SER B 1 193 ? 3.596 -19.062 -5.504 1 94.5 193 SER B N 1
ATOM 3592 C CA . SER B 1 193 ? 4.516 -20.141 -5.871 1 94.5 193 SER B CA 1
ATOM 3593 C C . SER B 1 193 ? 4.328 -20.547 -7.328 1 94.5 193 SER B C 1
ATOM 3595 O O . SER B 1 193 ? 5.27 -20.5 -8.117 1 94.5 193 SER B O 1
ATOM 3597 N N . ASN B 1 194 ? 3.125 -20.953 -7.723 1 91.12 194 ASN B N 1
ATOM 3598 C CA . ASN B 1 194 ? 2.889 -21.438 -9.078 1 91.12 194 ASN B CA 1
ATOM 3599 C C . ASN B 1 194 ? 3.16 -20.359 -10.117 1 91.12 194 ASN B C 1
ATOM 3601 O O . ASN B 1 194 ? 3.83 -20.609 -11.125 1 91.12 194 ASN B O 1
ATOM 3605 N N . THR B 1 195 ? 2.672 -19.203 -9.844 1 90.81 195 THR B N 1
ATOM 3606 C CA . THR B 1 195 ? 2.836 -18.094 -10.781 1 90.81 195 THR B CA 1
ATOM 3607 C C . THR B 1 195 ? 4.312 -17.734 -10.945 1 90.81 195 THR B C 1
ATOM 3609 O O . THR B 1 195 ? 4.793 -17.578 -12.07 1 90.81 195 THR B O 1
ATOM 3612 N N . MET B 1 196 ? 5.039 -17.766 -9.93 1 93 196 MET B N 1
ATOM 3613 C CA . MET B 1 196 ? 6.445 -17.375 -9.992 1 93 196 MET B CA 1
ATOM 3614 C C . MET B 1 196 ? 7.293 -18.469 -10.617 1 93 196 MET B C 1
ATOM 3616 O O . MET B 1 196 ? 8.227 -18.188 -11.367 1 93 196 MET B O 1
ATOM 3620 N N . LYS B 1 197 ? 6.977 -19.703 -10.25 1 91.5 197 LYS B N 1
ATOM 3621 C CA . LYS B 1 197 ? 7.695 -20.828 -10.836 1 91.5 197 LYS B CA 1
ATOM 3622 C C . LYS B 1 197 ? 7.582 -20.812 -12.359 1 91.5 197 LYS B C 1
ATOM 3624 O O . LYS B 1 197 ? 8.586 -20.953 -13.062 1 91.5 197 LYS B O 1
ATOM 3629 N N . ASN B 1 198 ? 6.406 -20.672 -12.797 1 91.69 198 ASN B N 1
ATOM 3630 C CA . ASN B 1 198 ? 6.195 -20.688 -14.242 1 91.69 198 ASN B CA 1
ATOM 3631 C C . ASN B 1 198 ? 6.738 -19.422 -14.898 1 91.69 198 ASN B C 1
ATOM 3633 O O . ASN B 1 198 ? 7.215 -19.453 -16.031 1 91.69 198 ASN B O 1
ATOM 3637 N N . PHE B 1 199 ? 6.676 -18.344 -14.219 1 94.94 199 PHE B N 1
ATOM 3638 C CA . PHE B 1 199 ? 7.273 -17.125 -14.719 1 94.94 199 PHE B CA 1
ATOM 3639 C C . PHE B 1 199 ? 8.789 -17.25 -14.82 1 94.94 199 PHE B C 1
ATOM 3641 O O . PHE B 1 199 ? 9.398 -16.781 -15.781 1 94.94 199 PHE B O 1
ATOM 3648 N N . HIS B 1 200 ? 9.391 -17.859 -13.836 1 92.75 200 HIS B N 1
ATOM 3649 C CA . HIS B 1 200 ? 10.812 -18.188 -13.883 1 92.75 200 HIS B CA 1
ATOM 3650 C C . HIS B 1 200 ? 11.156 -18.969 -15.148 1 92.75 200 HIS B C 1
ATOM 3652 O O . HIS B 1 200 ? 12.117 -18.641 -15.844 1 92.75 200 HIS B O 1
ATOM 3658 N N . LYS B 1 201 ? 10.367 -19.969 -15.398 1 91 201 LYS B N 1
ATOM 3659 C CA . LYS B 1 201 ? 10.594 -20.766 -16.594 1 91 201 LYS B CA 1
ATOM 3660 C C . LYS B 1 201 ? 10.492 -19.922 -17.859 1 91 201 LYS B C 1
ATOM 3662 O O . LYS B 1 201 ? 11.273 -20.094 -18.797 1 91 201 LYS B O 1
ATOM 3667 N N . PHE B 1 202 ? 9.539 -19.094 -17.844 1 93.19 202 PHE B N 1
ATOM 3668 C CA . PHE B 1 202 ? 9.352 -18.188 -18.969 1 93.19 202 PHE B CA 1
ATOM 3669 C C . PHE B 1 202 ? 10.57 -17.281 -19.156 1 93.19 202 PHE B C 1
ATOM 3671 O O . PHE B 1 202 ? 11.094 -17.156 -20.266 1 93.19 202 PHE B O 1
ATOM 3678 N N . LEU B 1 203 ? 11.07 -16.703 -18.062 1 93 203 LEU B N 1
ATOM 3679 C CA . LEU B 1 203 ? 12.203 -15.781 -18.109 1 93 203 LEU B CA 1
ATOM 3680 C C . LEU B 1 203 ? 13.469 -16.5 -18.594 1 93 203 LEU B C 1
ATOM 3682 O O . LEU B 1 203 ? 14.305 -15.898 -19.266 1 93 203 LEU B O 1
ATOM 3686 N N . ARG B 1 204 ? 13.492 -17.734 -18.297 1 89.5 204 ARG B N 1
ATOM 3687 C CA . ARG B 1 204 ? 14.688 -18.5 -18.609 1 89.5 204 ARG B CA 1
ATOM 3688 C C . ARG B 1 204 ? 14.539 -19.219 -19.953 1 89.5 204 ARG B C 1
ATOM 3690 O O . ARG B 1 204 ? 15.469 -19.875 -20.406 1 89.5 204 ARG B O 1
ATOM 3697 N N . LYS B 1 205 ? 13.414 -19.156 -20.516 1 87.88 205 LYS B N 1
ATOM 3698 C CA . LYS B 1 205 ? 13.117 -19.812 -21.781 1 87.88 205 LYS B CA 1
ATOM 3699 C C . LYS B 1 205 ? 13.32 -21.328 -21.672 1 87.88 205 LYS B C 1
ATOM 3701 O O . LYS B 1 205 ? 13.961 -21.922 -22.531 1 87.88 205 LYS B O 1
ATOM 3706 N N . LEU B 1 206 ? 12.914 -21.766 -20.578 1 81.38 206 LEU B N 1
ATOM 3707 C CA . LEU B 1 206 ? 12.992 -23.203 -20.359 1 81.38 206 LEU B CA 1
ATOM 3708 C C . LEU B 1 206 ? 11.781 -23.906 -20.953 1 81.38 206 LEU B C 1
ATOM 3710 O O . LEU B 1 206 ? 10.688 -23.328 -21.016 1 81.38 206 LEU B O 1
ATOM 3714 N N . LYS B 1 207 ? 12.195 -25.094 -21.469 1 72.75 207 LYS B N 1
ATOM 3715 C CA . LYS B 1 207 ? 11.078 -25.906 -21.938 1 72.75 207 LYS B CA 1
ATOM 3716 C C . LYS B 1 207 ? 10.234 -26.422 -20.781 1 72.75 207 LYS B C 1
ATOM 3718 O O . LYS B 1 207 ? 10.703 -26.469 -19.641 1 72.75 207 LYS B O 1
ATOM 3723 N N . GLU B 1 208 ? 9.078 -26.719 -21.062 1 64.19 208 GLU B N 1
ATOM 3724 C CA . GLU B 1 208 ? 8.109 -27.156 -20.062 1 64.19 208 GLU B CA 1
ATOM 3725 C C . GLU B 1 208 ? 8.664 -28.297 -19.219 1 64.19 208 GLU B C 1
ATOM 3727 O O . GLU B 1 208 ? 8.445 -28.344 -18.016 1 64.19 208 GLU B O 1
ATOM 3732 N N . GLN B 1 209 ? 9.32 -29.125 -19.938 1 62.06 209 GLN B N 1
ATOM 3733 C CA . GLN B 1 209 ? 9.797 -30.344 -19.297 1 62.06 209 GLN B CA 1
ATOM 3734 C C . GLN B 1 209 ? 11.062 -30.094 -18.469 1 62.06 209 GLN B C 1
ATOM 3736 O O . GLN B 1 209 ? 11.469 -30.922 -17.656 1 62.06 209 GLN B O 1
ATOM 3741 N N . ASP B 1 210 ? 11.586 -28.953 -18.734 1 60.25 210 ASP B N 1
ATOM 3742 C CA . ASP B 1 210 ? 12.812 -28.625 -18.016 1 60.25 210 ASP B CA 1
ATOM 3743 C C . ASP B 1 210 ? 12.516 -28.125 -16.609 1 60.25 210 ASP B C 1
ATOM 3745 O O . ASP B 1 210 ? 12.086 -26.984 -16.422 1 60.25 210 ASP B O 1
ATOM 3749 N N . VAL B 1 211 ? 12.211 -29.031 -15.648 1 55.44 211 VAL B N 1
ATOM 3750 C CA . VAL B 1 211 ? 11.875 -28.734 -14.258 1 55.44 211 VAL B CA 1
ATOM 3751 C C . VAL B 1 211 ? 13.156 -28.609 -13.43 1 55.44 211 VAL B C 1
ATOM 3753 O O . VAL B 1 211 ? 13.102 -28.578 -12.203 1 55.44 211 VAL B O 1
ATOM 3756 N N . SER B 1 212 ? 14.258 -28.688 -14.047 1 53.66 212 SER B N 1
ATOM 3757 C CA . SER B 1 212 ? 15.469 -29 -13.297 1 53.66 212 SER B CA 1
ATOM 3758 C C . SER B 1 212 ? 15.805 -27.906 -12.297 1 53.66 212 SER B C 1
ATOM 3760 O O . SER B 1 212 ? 16.25 -28.188 -11.18 1 53.66 212 SER B O 1
ATOM 3762 N N . ASP B 1 213 ? 15.719 -26.609 -12.602 1 56.38 213 ASP B N 1
ATOM 3763 C CA . ASP B 1 213 ? 16.531 -25.719 -11.758 1 56.38 213 ASP B CA 1
ATOM 3764 C C . ASP B 1 213 ? 15.703 -25.156 -10.609 1 56.38 213 ASP B C 1
ATOM 3766 O O . ASP B 1 213 ? 16.234 -24.859 -9.539 1 56.38 213 ASP B O 1
ATOM 3770 N N . LEU B 1 214 ? 14.438 -24.922 -10.789 1 61.69 214 LEU B N 1
ATOM 3771 C CA . LEU B 1 214 ? 13.672 -24.422 -9.656 1 61.69 214 LEU B CA 1
ATOM 3772 C C . LEU B 1 214 ? 12.406 -25.25 -9.445 1 61.69 214 LEU B C 1
ATOM 3774 O O . LEU B 1 214 ? 11.445 -25.125 -10.211 1 61.69 214 LEU B O 1
ATOM 3778 N N . ARG B 1 215 ? 12.523 -26.422 -8.633 1 58.56 215 ARG B N 1
ATOM 3779 C CA . ARG B 1 215 ? 11.352 -27.234 -8.352 1 58.56 215 ARG B CA 1
ATOM 3780 C C . ARG B 1 215 ? 10.281 -26.438 -7.629 1 58.56 215 ARG B C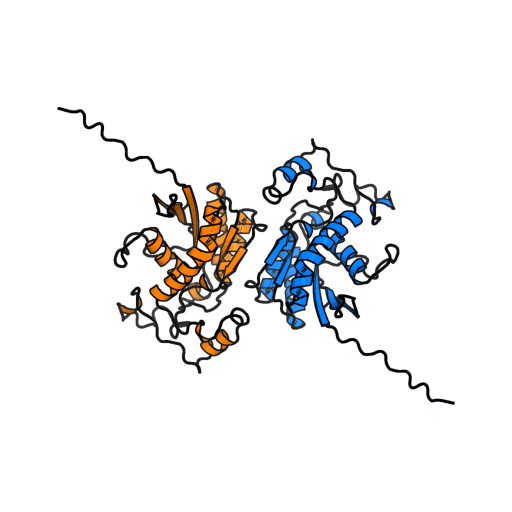 1
ATOM 3782 O O . ARG B 1 215 ? 9.086 -26.609 -7.887 1 58.56 215 ARG B O 1
ATOM 3789 N N . LYS B 1 216 ? 10.75 -25.609 -6.738 1 69.31 216 LYS B N 1
ATOM 3790 C CA . LYS B 1 216 ? 9.82 -24.781 -5.992 1 69.31 216 LYS B CA 1
ATOM 3791 C C . LYS B 1 216 ? 10.461 -23.438 -5.617 1 69.31 216 LYS B C 1
ATOM 3793 O O . LYS B 1 216 ? 11.664 -23.391 -5.324 1 69.31 216 LYS B O 1
ATOM 3798 N N . ILE B 1 217 ? 9.742 -22.422 -5.812 1 81.25 217 ILE B N 1
ATOM 3799 C CA . ILE B 1 217 ? 10.18 -21.141 -5.277 1 81.25 217 ILE B CA 1
ATOM 3800 C C . ILE B 1 217 ? 9.984 -21.125 -3.764 1 81.25 217 ILE B C 1
ATOM 3802 O O . ILE B 1 217 ? 8.859 -21.25 -3.275 1 81.25 217 ILE B O 1
ATOM 3806 N N . GLU B 1 218 ? 10.977 -20.984 -3.049 1 87.88 218 GLU B N 1
ATOM 3807 C CA . GLU B 1 218 ? 10.953 -21.109 -1.595 1 87.88 218 GLU B CA 1
ATOM 3808 C C . GLU B 1 218 ? 10.438 -19.828 -0.94 1 87.88 218 GLU B C 1
ATOM 3810 O O . GLU B 1 218 ? 10.695 -18.734 -1.429 1 87.88 218 GLU B O 1
ATOM 3815 N N . GLN B 1 219 ? 9.703 -20.078 0.103 1 92.12 219 GLN B N 1
ATOM 3816 C CA . GLN B 1 219 ? 9.328 -18.953 0.937 1 92.12 219 GLN B CA 1
ATOM 3817 C C . GLN B 1 219 ? 10.531 -18.375 1.678 1 92.12 219 GLN B C 1
ATOM 3819 O O . GLN B 1 219 ? 11.43 -19.125 2.082 1 92.12 219 GLN B O 1
ATOM 3824 N N . GLY B 1 220 ? 10.602 -17.109 1.756 1 91.31 220 GLY B N 1
ATOM 3825 C CA . GLY B 1 220 ? 11.648 -16.5 2.555 1 91.31 220 GLY B CA 1
ATOM 3826 C C . GLY B 1 220 ? 12.938 -16.281 1.789 1 91.31 220 GLY B C 1
ATOM 3827 O O . GLY B 1 220 ? 13.938 -15.836 2.355 1 91.31 220 GLY B O 1
ATOM 3828 N N . LYS B 1 221 ? 12.906 -16.578 0.528 1 94.5 221 LYS B N 1
ATOM 3829 C CA . LYS B 1 221 ? 14.117 -16.422 -0.271 1 94.5 221 LYS B CA 1
ATOM 3830 C C . LYS B 1 221 ? 13.844 -15.609 -1.534 1 94.5 221 LYS B C 1
ATOM 3832 O O . LYS B 1 221 ? 13.211 -16.109 -2.469 1 94.5 221 LYS B O 1
ATOM 3837 N N . PRO B 1 222 ? 14.414 -14.414 -1.562 1 97.44 222 PRO B N 1
ATOM 3838 C CA . PRO B 1 222 ? 14.188 -13.602 -2.758 1 97.44 222 PRO B CA 1
ATOM 3839 C C . PRO B 1 222 ? 15.078 -14.008 -3.93 1 97.44 222 PRO B C 1
ATOM 3841 O O . PRO B 1 222 ? 16.234 -14.391 -3.729 1 97.44 222 PRO B O 1
ATOM 3844 N N . LEU B 1 223 ? 14.586 -13.906 -5.152 1 96.69 223 LEU B N 1
ATOM 3845 C CA . LEU B 1 223 ? 15.297 -14.203 -6.387 1 96.69 223 LEU B CA 1
ATOM 3846 C C . LEU B 1 223 ? 15.664 -12.922 -7.125 1 96.69 223 LEU B C 1
ATOM 3848 O O . LEU B 1 223 ? 14.805 -12.055 -7.328 1 96.69 223 LEU B O 1
ATOM 3852 N N . LEU B 1 224 ? 16.875 -12.82 -7.477 1 96.88 224 LEU B N 1
ATOM 3853 C CA . LEU B 1 224 ? 17.344 -11.703 -8.289 1 96.88 224 LEU B CA 1
ATOM 3854 C C . LEU B 1 224 ? 17.594 -12.148 -9.727 1 96.88 224 LEU B C 1
ATOM 3856 O O . LEU B 1 224 ? 18.266 -13.148 -9.961 1 96.88 224 LEU B O 1
ATOM 3860 N N . TYR B 1 225 ? 17.047 -11.406 -10.688 1 96.38 225 TYR B N 1
ATOM 3861 C CA . TYR B 1 225 ? 17.281 -11.633 -12.109 1 96.38 225 TYR B CA 1
ATOM 3862 C C . TYR B 1 225 ? 18.047 -10.477 -12.727 1 96.38 225 TYR B C 1
ATOM 3864 O O . TYR B 1 225 ? 17.781 -9.312 -12.43 1 96.38 225 TYR B O 1
ATOM 3872 N N . GLU B 1 226 ? 18.953 -10.812 -13.469 1 96.12 226 GLU B N 1
ATOM 3873 C CA . GLU B 1 226 ? 19.656 -9.883 -14.352 1 96.12 226 GLU B CA 1
ATOM 3874 C C . GLU B 1 226 ? 19.234 -10.078 -15.805 1 96.12 226 GLU B C 1
ATOM 3876 O O . GLU B 1 226 ? 19.375 -11.172 -16.359 1 96.12 226 GLU B O 1
ATOM 3881 N N . LEU B 1 227 ? 18.688 -8.969 -16.359 1 96.31 227 LEU B N 1
ATOM 3882 C CA . LEU B 1 227 ? 18.094 -9.047 -17.688 1 96.31 227 LEU B CA 1
ATOM 3883 C C . LEU B 1 227 ? 18.828 -8.133 -18.656 1 96.31 227 LEU B C 1
ATOM 3885 O O . LEU B 1 227 ? 19.328 -7.074 -18.266 1 96.31 227 LEU B O 1
ATOM 3889 N N . ASP B 1 228 ? 18.891 -8.562 -19.938 1 94.75 228 ASP B N 1
ATOM 3890 C CA . ASP B 1 228 ? 19.469 -7.688 -20.953 1 94.75 228 ASP B CA 1
ATOM 3891 C C . ASP B 1 228 ? 18.406 -6.77 -21.562 1 94.75 228 ASP B C 1
ATOM 3893 O O . ASP B 1 228 ? 17.297 -6.66 -21.016 1 94.75 228 ASP B O 1
ATOM 3897 N N . HIS B 1 229 ? 18.688 -6.105 -22.625 1 93.56 229 HIS B N 1
ATOM 3898 C CA . HIS B 1 229 ? 17.812 -5.105 -23.219 1 93.56 229 HIS B CA 1
ATOM 3899 C C . HIS B 1 229 ? 16.547 -5.742 -23.766 1 93.56 229 HIS B C 1
ATOM 3901 O O . HIS B 1 229 ? 15.523 -5.066 -23.922 1 93.56 229 HIS B O 1
ATOM 3907 N N . ASN B 1 230 ? 16.625 -7.035 -24.062 1 91.56 230 ASN B N 1
ATOM 3908 C CA . ASN B 1 230 ? 15.469 -7.754 -24.594 1 91.56 230 ASN B CA 1
ATOM 3909 C C . ASN B 1 230 ? 14.719 -8.5 -23.5 1 91.56 230 ASN B C 1
ATOM 3911 O O . ASN B 1 230 ? 13.812 -9.297 -23.781 1 91.56 230 ASN B O 1
ATOM 3915 N N . PHE B 1 231 ? 15.094 -8.359 -22.25 1 94.25 231 PHE B N 1
ATOM 3916 C CA . PHE B 1 231 ? 14.508 -8.984 -21.062 1 94.25 231 PHE B CA 1
ATOM 3917 C C . PHE B 1 231 ? 14.812 -10.477 -21.047 1 94.25 231 PHE B C 1
ATOM 3919 O O . PHE B 1 231 ? 14.07 -11.258 -20.438 1 94.25 231 PHE B O 1
ATOM 3926 N N . ASP B 1 232 ? 15.891 -10.773 -21.75 1 91.69 232 ASP B N 1
ATOM 3927 C CA . ASP B 1 232 ? 16.422 -12.133 -21.609 1 91.69 232 ASP B CA 1
ATOM 3928 C C . ASP B 1 232 ? 17.266 -12.258 -20.344 1 91.69 232 ASP B C 1
ATOM 3930 O O . ASP B 1 232 ? 18.047 -11.359 -20.031 1 91.69 232 ASP B O 1
ATOM 3934 N N . THR B 1 233 ? 17.078 -13.359 -19.719 1 93.94 233 THR B N 1
ATOM 3935 C CA . THR B 1 233 ? 17.844 -13.57 -18.484 1 93.94 233 THR B CA 1
ATOM 3936 C C . THR B 1 233 ? 19.297 -13.867 -18.797 1 93.94 233 THR B C 1
ATOM 3938 O O . THR B 1 233 ? 19.609 -14.805 -19.531 1 93.94 233 THR B O 1
ATOM 3941 N N . ILE B 1 234 ? 20.141 -13.07 -18.188 1 94 234 ILE B N 1
ATOM 3942 C CA . ILE B 1 234 ? 21.578 -13.32 -18.359 1 94 234 ILE B CA 1
ATOM 3943 C C . ILE B 1 234 ? 22.172 -13.859 -17.062 1 94 234 ILE B C 1
ATOM 3945 O O . ILE B 1 234 ? 23.281 -14.391 -17.062 1 94 234 ILE B O 1
ATOM 3949 N N . GLY B 1 235 ? 21.422 -13.703 -16.016 1 92.5 235 GLY B N 1
ATOM 3950 C CA . GLY B 1 235 ? 21.766 -14.266 -14.719 1 92.5 235 GLY B CA 1
ATOM 3951 C C . GLY B 1 235 ? 20.625 -14.25 -13.727 1 92.5 235 GLY B C 1
ATOM 3952 O O . GLY B 1 235 ? 19.719 -13.414 -13.828 1 92.5 235 GLY B O 1
ATOM 3953 N N . TRP B 1 236 ? 20.641 -15.242 -12.852 1 92.31 236 TRP B N 1
ATOM 3954 C CA . TRP B 1 236 ? 19.703 -15.242 -11.742 1 92.31 236 TRP B CA 1
ATOM 3955 C C . TRP B 1 236 ? 20.266 -15.977 -10.539 1 92.31 236 TRP B C 1
ATOM 3957 O O . TRP B 1 236 ? 21.156 -16.828 -10.68 1 92.31 236 TRP B O 1
ATOM 3967 N N . ARG B 1 237 ? 19.828 -15.578 -9.391 1 93.5 237 ARG B N 1
ATOM 3968 C CA . ARG B 1 237 ? 20.266 -16.25 -8.172 1 93.5 237 ARG B CA 1
ATOM 3969 C C . ARG B 1 237 ? 19.328 -15.961 -7.012 1 93.5 237 ARG B C 1
ATOM 3971 O O . ARG B 1 237 ? 18.672 -14.914 -6.984 1 93.5 237 ARG B O 1
ATOM 3978 N N . TYR B 1 238 ? 19.25 -16.906 -6.113 1 94 238 TYR B N 1
ATOM 3979 C CA . TYR B 1 238 ? 18.719 -16.578 -4.801 1 94 238 TYR B CA 1
ATOM 3980 C C . TYR B 1 238 ? 19.641 -15.625 -4.055 1 94 238 TYR B C 1
ATOM 3982 O O . TYR B 1 238 ? 20.859 -15.789 -4.078 1 94 238 TYR B O 1
ATOM 3990 N N . LEU B 1 239 ? 19.031 -14.648 -3.463 1 94.56 239 LEU B N 1
ATOM 3991 C CA . LEU B 1 239 ? 19.812 -13.758 -2.621 1 94.56 239 LEU B CA 1
ATOM 3992 C C . LEU B 1 239 ? 19.922 -14.305 -1.198 1 94.56 239 LEU B C 1
ATOM 3994 O O . LEU B 1 239 ? 18.969 -14.914 -0.694 1 94.56 239 LEU B O 1
ATOM 3998 N N . GLU B 1 240 ? 21.125 -14.125 -0.596 1 90.44 240 GLU B N 1
ATOM 3999 C CA . GLU B 1 240 ? 21.375 -14.547 0.779 1 90.44 240 GLU B CA 1
ATOM 4000 C C . GLU B 1 240 ? 21.969 -13.406 1.605 1 90.44 240 GLU B C 1
ATOM 4002 O O . GLU B 1 240 ? 22.609 -12.508 1.062 1 90.44 240 GLU B O 1
#

Nearest PDB structures (foldseek):
  3ezn-assembly1_A  TM=9.374E-01  e=3.178E-29  Burkholderia pseudomallei 1710b
  5vve-assembly1_A  TM=9.315E-01  e=3.852E-29  Naegleria fowleri
  1e58-assembly1_A  TM=9.383E-01  e=6.871E-28  Escherichia coli K-12
  1xq9-assembly1_A  TM=9.355E-01  e=6.462E-27  Plasmodium falciparum
  7thi-assembly1_A  TM=9.373E-01  e=7.345E-27  Homo sapiens

Organism: Mizuhopecten yessoensis (NCBI:txid6573)

Foldseek 3Di:
DPPPPPPPPPPQAFPFKEKEAEFFDFPCNVVQAAAFQNQTAADPRRLVLLLLLLVLCVVVVDDFQEEEEEPRRRQVSSVVNSCVSNVNPPHDYHYYHLQTGFHQAPRGGPRNPPPPPPPPCCPAQADKHDFHDCPDPVNVCVCPPPRCVVPDPVPDGRIDGLNRSQVSNVVCCVPPVVVCRLVPTHYYYYGHKSNVVVVVCVLAVHDRPPCDPPVTRDGSWMKMFGAGPVSRTPDMDTGD/DPPVPPPPPPPQAFPFKEKEAEFFDFPCNVVQAAAFQNQTAADPRRLVLLLLLLVLCVVVVDDFQEEEEEPRHRQVSSVVNSCVSNVNPPHDYHYYHLQTGFHQAPRGGPRNPPPCPVPPCCPAQADKHDFHDCPDPVNVCVCPPPRCVVPDPVPDGRIDGLNRSQVSNVVCCVPPVVVCRLVPTHYYYYGHKSNVLVVVCVLAVHDRPPCPPPVTRDGSWMKMFGAGPVSRTPDMDTGD

Radius of gyration: 25.95 Å; Cα contacts (8 Å, |Δi|>4): 924; chains: 2; bounding box: 102×76×65 Å